Protein 5J1S (pdb70)

Solvent-accessible surface area: 27461 Å² total; per-residue (Å²): 154,26,49,94,80,49,0,72,130,25,2,70,75,68,8,36,18,2,44,19,0,55,145,29,0,10,69,6,0,53,41,17,41,99,60,95,161,14,157,15,0,9,0,0,1,0,8,0,29,3,13,5,14,21,28,92,0,2,67,5,1,1,91,25,22,43,173,55,5,48,135,14,116,99,10,17,37,0,8,1,10,16,10,11,18,13,20,29,2,41,84,14,6,78,65,44,0,62,136,96,0,107,42,31,3,72,89,23,46,52,1,3,0,1,2,8,14,20,19,14,3,49,44,20,0,12,69,7,2,39,57,14,0,6,37,70,103,113,22,117,60,21,43,4,26,72,0,1,0,1,2,2,2,8,32,5,2,65,90,0,6,63,15,4,20,78,21,109,137,63,72,109,117,21,83,66,1,123,57,67,49,0,63,142,28,0,53,114,17,34,75,47,131,171,59,48,48,63,22,76,9,95,95,80,126,133,60,2,30,48,96,26,0,0,0,0,0,6,35,77,112,7,0,40,71,22,0,74,78,32,0,116,88,67,68,59,156,62,56,81,87,21,0,37,135,0,0,85,24,2,1,14,34,30,115,98,63,76,8,2,0,21,2,0,22,42,12,0,70,22,13,0,20,24,67,45,190,211,84,196,184,45,70,129,89,120,152,82,63,199,39,86,36,15,75,25,0,44,56,43,8,70,109,1,85,128,86,1,77,63,23,21,72,32,0,22,96,28,1,81,58,9,1,52,103,30,27,93,43,123,136,26,101,26,6,0,2,1,0,1,0,0,2,50,68,0,109,54,0,3,83,1,0,0,49,19,1,1,42,0,11,8,34,52,100,205,42,57,8,12,117,12,56,0,54,70,26,41,204,80,90,34,38,38,2,18,0,10,2,10,5,58,0,0,42,4,9,68,99,34,50,66,1,0,0,0,13,23,0,14,19,4,10,27,9,2,0,4,1,1,4,8,2,2,14,73,42,41,2,14,32,74,67,2,0,0,1,0,1,0,18,7,118,69,111,71,9,126,79,105,9,25,46,78,85,0,9,43,53,0,46,78,18,0,60,66,73,8,45,70,100,134,113,138,57,66,43,36,110,12,23,36,18,6,1,8,0,0,3,2,13,0,1,17,10,6,0,2,1,23,45,13,94,59,4,52,141,111,24,58,137,110,204,141,31,97,9,88,14,81,34,32,32,115,15,114,49,57,24,63,37,122,0,30,2,63,13,70,8,103,0,108,23,10,13,9,2,2,0,3,19,61,17,114,90,115,167,79,63,13,1,0,0,4,0,16,40,92,28,36,1,26,16,105,69,0,118,76,54,6,79,5,49,23,59,50,101,62,29,10,0,46,0,60,0,61,60,0,59,65,83,1,34,1,39,0,22,0,5,0,10,98,25,22,6,40,36,118,36,119,30,61,56,74,86,6,169,22,17,91,0,49,6,34,127

Foldseek 3Di:
DADLVQLLCCCVVPQPPALQQSVVCSCQLVVLLVDPDFQFAAEEEEEAAAQRAQVPVQQSSQVRVDPPRCPDPQEEEDECCPQVPDLVCLVVSLVVVVVVVVVSCVVPLAGEYEYEAVVNHHLVSVVSCLVLLARDCDDPRGGNRNYYYYYYHHPLHVLLAVLQVVCVVVVHDSSPDDVVSSLVSCCVPCVDDVNQVSQAHPPDGDGSHPYYRYGHFDFLVVLLVVQQVLCVVVVHDDDVVVSVVLSVPFDADDPPPRTGGNNRNPPSNVVVVVVPD/DDDDDDVVVVDDPQLLLVQLVVLLVVVCVVADLFDPCCSVVLNVQLSVLSPDPDFQAAAFEEEEWEPLAVLVQVQVLLSNQQSSRSVDPAGAQEAELPPAQQPQQVVVLVVVVVSVVVCVVVPHAEYEYEAPLRHLLNSLLSVCCQFPRGRHPDGRHYYYYYHYAHHRGDDRPDDFVRQLVRRVVSSQVRQQPPPGDVSSVRDHPVSVVVSSVRRPPGYGYGHHDVCCSVPNNPD/DDKAKAKDWADEAEAQAKTKMKIAIPDQQLQFQKKAKWWADPPGDIDGAKMAGSVGDIDGDPVQPPFKDWDDDRVRRMIMIIGGRDDQVPFTWMKMKTWHWDPDDDTDIDMHIHPTHTHGYHD

Structure (mmCIF, N/CA/C/O backbone):
data_5J1S
#
_entry.id   5J1S
#
_cell.length_a   75.739
_cell.length_b   90.659
_cell.length_c   105.092
_cell.angle_alpha   90.000
_cell.angle_beta   90.000
_cell.angle_gamma   90.000
#
_symmetry.space_group_name_H-M   'P 21 21 21'
#
loop_
_entity.id
_entity.type
_entity.pdbx_description
1 polymer Torsin-1A
2 polymer 'Torsin-1A-interacting protein 2'
3 polymer 'VHH domain BS-2'
4 non-polymer "ADENOSINE-5'-TRIPHOSPHATE"
5 non-polymer 'MAGNESIUM ION'
6 non-polymer 'CHLORIDE ION'
7 non-polymer '2-(N-MORPHOLINO)-ETHANESULFONIC ACID'
8 water water
#
loop_
_atom_site.group_PDB
_atom_site.id
_atom_site.type_symbol
_atom_site.label_atom_id
_atom_site.label_alt_id
_atom_site.label_comp_id
_atom_site.label_asym_id
_atom_site.label_entity_id
_atom_site.label_seq_id
_atom_site.pdbx_PDB_ins_code
_atom_site.Cartn_x
_atom_site.Cartn_y
_atom_site.Cartn_z
_atom_site.occupancy
_atom_site.B_iso_or_equiv
_atom_site.auth_seq_id
_atom_site.auth_comp_id
_atom_site.auth_asym_id
_atom_site.auth_atom_id
_atom_site.pdbx_PDB_model_num
ATOM 1 N N . SER A 1 7 ? -46.755 7.666 -8.945 1.00 58.51 55 SER A N 1
ATOM 2 C CA . SER A 1 7 ? -47.637 6.525 -8.700 1.00 67.28 55 SER A CA 1
ATOM 3 C C . SER A 1 7 ? -47.042 5.197 -9.203 1.00 63.51 55 SER A C 1
ATOM 4 O O . SER A 1 7 ? -46.935 4.971 -10.406 1.00 61.02 55 SER A O 1
ATOM 7 N N . LEU A 1 8 ? -46.683 4.330 -8.252 1.00 53.07 56 LEU A N 1
ATOM 8 C CA . LEU A 1 8 ? -45.992 3.075 -8.536 1.00 44.75 56 LEU A CA 1
ATOM 9 C C . LEU A 1 8 ? -46.837 2.134 -9.394 1.00 39.85 56 LEU A C 1
ATOM 10 O O . LEU A 1 8 ? -48.018 1.912 -9.134 1.00 45.46 56 LEU A O 1
ATOM 15 N N . SER A 1 9 ? -46.212 1.532 -10.408 1.00 44.24 57 SER A N 1
ATOM 16 C CA . SER A 1 9 ? -46.828 0.462 -11.176 1.00 42.77 57 SER A CA 1
ATOM 17 C C . SER A 1 9 ? -45.986 -0.808 -11.051 1.00 35.33 57 SER A C 1
ATOM 18 O O . SER A 1 9 ? -44.736 -0.761 -11.087 1.00 37.47 57 SER A O 1
ATOM 21 N N . ARG A 1 10 ? -46.665 -1.952 -10.872 1.00 44.13 58 ARG A N 1
ATOM 22 C CA . ARG A 1 10 ? -45.945 -3.223 -10.827 1.00 35.55 58 ARG A CA 1
ATOM 23 C C . ARG A 1 10 ? -45.180 -3.488 -12.127 1.00 34.00 58 ARG A C 1
ATOM 24 O O . ARG A 1 10 ? -43.983 -3.847 -12.090 1.00 33.33 58 ARG A O 1
ATOM 32 N N . GLU A 1 11 ? -45.808 -3.239 -13.286 1.00 38.08 59 GLU A N 1
ATOM 33 C CA . GLU A 1 11 ? -45.126 -3.452 -14.562 1.00 38.15 59 GLU A CA 1
ATOM 34 C C . GLU A 1 11 ? -43.837 -2.625 -14.668 1.00 31.07 59 GLU A C 1
ATOM 35 O O . GLU A 1 11 ? -42.801 -3.133 -15.120 1.00 32.25 59 GLU A O 1
ATOM 37 N N . ALA A 1 12 ? -43.885 -1.341 -14.256 1.00 31.15 60 ALA A N 1
ATOM 38 C CA . ALA A 1 12 ? -42.728 -0.455 -14.388 1.00 32.43 60 ALA A CA 1
ATOM 39 C C . ALA A 1 12 ? -41.603 -0.853 -13.440 1.00 30.08 60 ALA A C 1
ATOM 40 O O . ALA A 1 12 ? -40.424 -0.860 -13.842 1.00 33.14 60 ALA A O 1
ATOM 42 N N . LEU A 1 13 ? -41.937 -1.223 -12.201 1.00 30.80 61 LEU A N 1
ATOM 43 C CA . LEU A 1 13 ? -40.896 -1.667 -11.279 1.00 31.70 61 LEU A CA 1
ATOM 44 C C . LEU A 1 13 ? -40.248 -2.955 -11.790 1.00 28.51 61 LEU A C 1
ATOM 45 O O . LEU A 1 13 ? -39.013 -3.090 -11.796 1.00 26.72 61 LEU A O 1
ATOM 50 N N . GLN A 1 14 ? -41.060 -3.894 -12.290 1.00 29.39 62 GLN A N 1
ATOM 51 C CA . GLN A 1 14 ? -40.528 -5.153 -12.817 1.00 27.53 62 GLN A CA 1
ATOM 52 C C . GLN A 1 14 ? -39.615 -4.921 -14.021 1.00 29.06 62 GLN A C 1
ATOM 53 O O . GLN A 1 14 ? -38.523 -5.516 -14.125 1.00 29.28 62 GLN A O 1
ATOM 59 N N . LYS A 1 15 ? -40.013 -4.004 -14.905 1.00 31.21 63 LYS A N 1
ATOM 60 C CA . LYS A 1 15 ? -39.208 -3.689 -16.084 1.00 30.94 63 LYS A CA 1
ATOM 61 C C . LYS A 1 15 ? -37.882 -3.056 -15.679 1.00 28.84 63 LYS A C 1
ATOM 62 O O . LYS A 1 15 ? -36.837 -3.376 -16.256 1.00 27.93 63 LYS A O 1
ATOM 68 N N . ASP A 1 16 ? -37.913 -2.137 -14.717 1.00 27.33 64 ASP A N 1
ATOM 69 C CA . ASP A 1 16 ? -36.684 -1.476 -14.279 1.00 26.37 64 ASP A CA 1
ATOM 70 C C . ASP A 1 16 ? -35.720 -2.494 -13.665 1.00 26.20 64 ASP A C 1
ATOM 71 O O . ASP A 1 16 ? -34.518 -2.483 -13.969 1.00 24.49 64 ASP A O 1
ATOM 76 N N . LEU A 1 17 ? -36.230 -3.394 -12.817 1.00 27.56 65 LEU A N 1
ATOM 77 C CA . LEU A 1 17 ? -35.395 -4.455 -12.254 1.00 25.01 65 LEU A CA 1
ATOM 78 C C . LEU A 1 17 ? -34.867 -5.371 -13.355 1.00 23.56 65 LEU A C 1
ATOM 79 O O . LEU A 1 17 ? -33.674 -5.717 -13.360 1.00 26.31 65 LEU A O 1
ATOM 84 N N . ASP A 1 18 ? -35.752 -5.823 -14.268 1.00 25.82 66 ASP A N 1
ATOM 85 C CA . ASP A 1 18 ? -35.346 -6.814 -15.255 1.00 30.59 66 ASP A CA 1
ATOM 86 C C . ASP A 1 18 ? -34.342 -6.238 -16.244 1.00 25.20 66 ASP A C 1
ATOM 87 O O . ASP A 1 18 ? -33.371 -6.917 -16.608 1.00 30.37 66 ASP A O 1
ATOM 92 N N . ASP A 1 19 ? -34.510 -4.971 -16.627 1.00 26.41 67 ASP A N 1
ATOM 93 C CA . ASP A 1 19 ? -33.635 -4.390 -17.640 1.00 25.78 67 ASP A CA 1
ATOM 94 C C . ASP A 1 19 ? -32.287 -4.005 -17.064 1.00 27.89 67 ASP A C 1
ATOM 95 O O . ASP A 1 19 ? -31.285 -4.012 -17.789 1.00 28.74 67 ASP A O 1
ATOM 100 N N . ASN A 1 20 ? -32.232 -3.651 -15.777 1.00 27.77 68 ASN A N 1
ATOM 101 C CA . ASN A 1 20 ? -31.054 -2.970 -15.259 1.00 24.83 68 ASN A CA 1
ATOM 102 C C . ASN A 1 20 ? -30.285 -3.702 -14.171 1.00 22.52 68 ASN A C 1
ATOM 103 O O . ASN A 1 20 ? -29.081 -3.413 -14.002 1.00 23.25 68 ASN A O 1
ATOM 108 N N . LEU A 1 21 ? -30.914 -4.608 -13.404 1.00 23.32 69 LEU A N 1
ATOM 109 C CA . LEU A 1 21 ? -30.232 -5.276 -12.284 1.00 25.20 69 LEU A CA 1
ATOM 110 C C . LEU A 1 21 ? -29.787 -6.679 -12.734 1.00 23.41 69 LEU A C 1
ATOM 111 O O . LEU A 1 21 ? -30.636 -7.542 -13.000 1.00 26.14 69 LEU A O 1
ATOM 116 N N . PHE A 1 22 ? -28.460 -6.921 -12.802 1.00 21.58 70 PHE A N 1
ATOM 117 C CA . PHE A 1 22 ? -27.960 -8.187 -13.323 1.00 23.36 70 PHE A CA 1
ATOM 118 C C . PHE A 1 22 ? -27.580 -9.163 -12.209 1.00 21.48 70 PHE A C 1
ATOM 119 O O . PHE A 1 22 ? -27.112 -8.767 -11.134 1.00 23.13 70 PHE A O 1
ATOM 127 N N . GLY A 1 23 ? -27.711 -10.455 -12.488 1.00 22.18 71 GLY A N 1
ATOM 128 C CA . GLY A 1 23 ? -27.223 -11.499 -11.583 1.00 22.17 71 GLY A CA 1
ATOM 129 C C . GLY A 1 23 ? -27.828 -11.485 -10.171 1.00 21.97 71 GLY A C 1
ATOM 130 O O . GLY A 1 23 ? -27.158 -11.873 -9.186 1.00 21.86 71 GLY A O 1
ATOM 131 N N . GLN A 1 24 ? -29.069 -11.033 -10.016 1.00 22.70 72 GLN A N 1
ATOM 132 C CA . GLN A 1 24 ? -29.674 -11.008 -8.668 1.00 22.41 72 GLN A CA 1
ATOM 133 C C . GLN A 1 24 ? -31.102 -11.545 -8.725 1.00 21.96 72 GLN A C 1
ATOM 134 O O . GLN A 1 24 ? -32.059 -10.857 -8.341 1.00 21.92 72 GLN A O 1
ATOM 140 N N . HIS A 1 25 ? -31.237 -12.817 -9.147 1.00 22.48 73 HIS A N 1
ATOM 141 C CA . HIS A 1 25 ? -32.575 -13.401 -9.339 1.00 23.83 73 HIS A CA 1
ATOM 142 C C . HIS A 1 25 ? -33.382 -13.423 -8.046 1.00 25.18 73 HIS A C 1
ATOM 143 O O . HIS A 1 25 ? -34.603 -13.195 -8.065 1.00 26.73 73 HIS A O 1
ATOM 150 N N . LEU A 1 26 ? -32.731 -13.654 -6.897 1.00 25.62 74 LEU A N 1
ATOM 151 C CA . LEU A 1 26 ? -33.490 -13.675 -5.639 1.00 25.42 74 LEU A CA 1
ATOM 152 C C . LEU A 1 26 ? -33.979 -12.282 -5.266 1.00 24.58 74 LEU A C 1
ATOM 153 O O . LEU A 1 26 ? -35.156 -12.115 -4.921 1.00 25.83 74 LEU A O 1
ATOM 158 N N . ALA A 1 27 ? -33.081 -11.272 -5.298 1.00 24.57 75 ALA A N 1
ATOM 159 C CA . ALA A 1 27 ? -33.443 -9.909 -4.899 1.00 24.56 75 ALA A CA 1
ATOM 160 C C . ALA A 1 27 ? -34.544 -9.339 -5.783 1.00 26.87 75 ALA A C 1
ATOM 161 O O . ALA A 1 27 ? -35.475 -8.698 -5.270 1.00 25.86 75 ALA A O 1
ATOM 163 N N . LYS A 1 28 ? -34.479 -9.566 -7.111 1.00 26.30 76 LYS A N 1
ATOM 164 C CA . LYS A 1 28 ? -35.502 -8.991 -7.987 1.00 25.56 76 LYS A CA 1
ATOM 165 C C . LYS A 1 28 ? -36.888 -9.410 -7.536 1.00 25.52 76 LYS A C 1
ATOM 166 O O . LYS A 1 28 ? -37.793 -8.577 -7.432 1.00 27.12 76 LYS A O 1
ATOM 172 N N . LYS A 1 29 ? -37.069 -10.706 -7.276 1.00 25.70 77 LYS A N 1
ATOM 173 C CA . LYS A 1 29 ? -38.401 -11.228 -6.993 1.00 26.79 77 LYS A CA 1
ATOM 174 C C . LYS A 1 29 ? -38.900 -10.784 -5.622 1.00 27.73 77 LYS A C 1
ATOM 175 O O . LYS A 1 29 ? -40.075 -10.412 -5.471 1.00 29.90 77 LYS A O 1
ATOM 181 N N . ILE A 1 30 ? -38.044 -10.865 -4.608 1.00 26.58 78 ILE A N 1
ATOM 182 C CA . ILE A 1 30 ? -38.443 -10.449 -3.263 1.00 26.00 78 ILE A CA 1
ATOM 183 C C . ILE A 1 30 ? -38.825 -8.978 -3.248 1.00 26.62 78 ILE A C 1
ATOM 184 O O . ILE A 1 30 ? -39.826 -8.584 -2.626 1.00 27.11 78 ILE A O 1
ATOM 189 N N . ILE A 1 31 ? -38.006 -8.133 -3.886 1.00 21.90 79 ILE A N 1
ATOM 190 C CA . ILE A 1 31 ? -38.251 -6.690 -3.876 1.00 22.52 79 ILE A CA 1
ATOM 191 C C . ILE A 1 31 ? -39.528 -6.347 -4.627 1.00 25.78 79 ILE A C 1
ATOM 192 O O . ILE A 1 31 ? -40.310 -5.499 -4.179 1.00 26.57 79 ILE A O 1
ATOM 197 N N . LEU A 1 32 ? -39.703 -6.922 -5.819 1.00 24.79 80 LEU A N 1
ATOM 198 C CA . LEU A 1 32 ? -40.899 -6.638 -6.609 1.00 27.89 80 LEU A CA 1
ATOM 199 C C . LEU A 1 32 ? -42.163 -6.888 -5.794 1.00 26.12 80 LEU A C 1
ATOM 200 O O . LEU A 1 32 ? -43.048 -6.018 -5.695 1.00 29.90 80 LEU A O 1
ATOM 205 N N . ASN A 1 33 ? -42.264 -8.069 -5.166 1.00 28.10 81 ASN A N 1
ATOM 206 C CA . ASN A 1 33 ? -43.504 -8.392 -4.467 1.00 30.76 81 ASN A CA 1
ATOM 207 C C . ASN A 1 33 ? -43.641 -7.664 -3.135 1.00 28.57 81 ASN A C 1
ATOM 208 O O . ASN A 1 33 ? -44.760 -7.283 -2.754 1.00 31.53 81 ASN A O 1
ATOM 213 N N . ALA A 1 34 ? -42.541 -7.473 -2.404 1.00 28.59 82 ALA A N 1
ATOM 214 C CA . ALA A 1 34 ? -42.621 -6.776 -1.116 1.00 29.08 82 ALA A CA 1
ATOM 215 C C . ALA A 1 34 ? -43.000 -5.306 -1.308 1.00 26.76 82 ALA A C 1
ATOM 216 O O . ALA A 1 34 ? -43.889 -4.768 -0.612 1.00 27.19 82 ALA A O 1
ATOM 218 N N . VAL A 1 35 ? -42.343 -4.635 -2.251 1.00 24.40 83 VAL A N 1
ATOM 219 C CA . VAL A 1 35 ? -42.589 -3.209 -2.416 1.00 25.82 83 VAL A CA 1
ATOM 220 C C . VAL A 1 35 ? -43.974 -2.969 -3.004 1.00 28.79 83 VAL A C 1
ATOM 221 O O . VAL A 1 35 ? -44.747 -2.143 -2.485 1.00 28.70 83 VAL A O 1
ATOM 225 N N . PHE A 1 36 ? -44.330 -3.690 -4.087 1.00 26.67 84 PHE A N 1
ATOM 226 C CA . PHE A 1 36 ? -45.641 -3.461 -4.677 1.00 28.85 84 PHE A CA 1
ATOM 227 C C . PHE A 1 36 ? -46.745 -3.750 -3.675 1.00 31.41 84 PHE A C 1
ATOM 228 O O . PHE A 1 36 ? -47.699 -2.966 -3.567 1.00 32.76 84 PHE A O 1
ATOM 236 N N . GLY A 1 37 ? -46.625 -4.846 -2.903 1.00 29.13 85 GLY A N 1
ATOM 237 C CA . GLY A 1 37 ? -47.718 -5.197 -2.001 1.00 29.48 85 GLY A CA 1
ATOM 238 C C . GLY A 1 37 ? -47.912 -4.185 -0.897 1.00 29.35 85 GLY A C 1
ATOM 239 O O . GLY A 1 37 ? -49.032 -3.998 -0.404 1.00 39.52 85 GLY A O 1
ATOM 240 N N . PHE A 1 38 ? -46.828 -3.551 -0.460 1.00 31.11 86 PHE A N 1
ATOM 241 C CA . PHE A 1 38 ? -46.909 -2.578 0.621 1.00 29.22 86 PHE A CA 1
ATOM 242 C C . PHE A 1 38 ? -47.445 -1.237 0.148 1.00 26.08 86 PHE A C 1
ATOM 243 O O . PHE A 1 38 ? -48.350 -0.658 0.783 1.00 30.44 86 PHE A O 1
ATOM 251 N N . ILE A 1 39 ? -46.904 -0.726 -0.962 1.00 32.61 87 ILE A N 1
ATOM 252 C CA . ILE A 1 39 ? -47.349 0.560 -1.484 1.00 32.01 87 ILE A CA 1
ATOM 253 C C . ILE A 1 39 ? -48.826 0.511 -1.901 1.00 33.79 87 ILE A C 1
ATOM 254 O O . ILE A 1 39 ? -49.543 1.499 -1.729 1.00 34.85 87 ILE A O 1
ATOM 259 N N . ASN A 1 40 ? -49.300 -0.640 -2.417 1.00 32.10 88 ASN A N 1
ATOM 260 C CA . ASN A 1 40 ? -50.668 -0.844 -2.897 1.00 30.78 88 ASN A CA 1
ATOM 261 C C . ASN A 1 40 ? -51.654 -1.153 -1.782 1.00 31.59 88 ASN A C 1
ATOM 262 O O . ASN A 1 40 ? -52.866 -1.301 -2.059 1.00 33.84 88 ASN A O 1
ATOM 267 N N . ASN A 1 41 ? -51.178 -1.267 -0.553 1.00 29.03 89 ASN A N 1
ATOM 268 C CA . ASN A 1 41 ? -52.018 -1.558 0.599 1.00 29.67 89 ASN A CA 1
ATOM 269 C C . ASN A 1 41 ? -52.307 -0.257 1.338 1.00 31.42 89 ASN A C 1
ATOM 270 O O . ASN A 1 41 ? -51.388 0.316 1.953 1.00 31.48 89 ASN A O 1
ATOM 275 N N . PRO A 1 42 ? -53.555 0.242 1.325 1.00 30.46 90 PRO A N 1
ATOM 276 C CA . PRO A 1 42 ? -53.849 1.535 1.963 1.00 33.36 90 PRO A CA 1
ATOM 277 C C . PRO A 1 42 ? -53.859 1.468 3.475 1.00 32.21 90 PRO A C 1
ATOM 278 O O . PRO A 1 42 ? -53.921 2.535 4.108 1.00 36.25 90 PRO A O 1
ATOM 282 N N . LYS A 1 43 ? -53.811 0.265 4.070 1.00 30.50 91 LYS A N 1
ATOM 283 C CA . LYS A 1 43 ? -53.896 0.084 5.528 1.00 34.35 91 LYS A CA 1
ATOM 284 C C . LYS A 1 43 ? -52.881 -0.956 5.997 1.00 29.66 91 LYS A C 1
ATOM 285 O O . LYS A 1 43 ? -53.246 -2.015 6.522 1.00 36.83 91 LYS A O 1
ATOM 291 N N . PRO A 1 44 ? -51.573 -0.685 5.815 1.00 30.91 92 PRO A N 1
ATOM 292 C CA . PRO A 1 44 ? -50.566 -1.620 6.309 1.00 30.59 92 PRO A CA 1
ATOM 293 C C . PRO A 1 44 ? -50.562 -1.673 7.832 1.00 31.75 92 PRO A C 1
ATOM 294 O O . PRO A 1 44 ? -50.853 -0.683 8.512 1.00 38.80 92 PRO A O 1
ATOM 298 N N . LYS A 1 45 ? -50.194 -2.849 8.359 1.00 30.15 93 LYS A N 1
ATOM 299 C CA . LYS A 1 45 ? -50.075 -3.069 9.807 1.00 37.69 93 LYS A CA 1
ATOM 300 C C . LYS A 1 45 ? -48.751 -2.619 10.410 1.00 33.30 93 LYS A C 1
ATOM 301 O O . LYS A 1 45 ? -48.661 -2.509 11.638 1.00 32.14 93 LYS A O 1
ATOM 307 N N . LYS A 1 46 ? -47.716 -2.389 9.589 1.00 30.22 94 LYS A N 1
ATOM 308 C CA . LYS A 1 46 ? -46.362 -2.215 10.082 1.00 31.25 94 LYS A CA 1
ATOM 309 C C . LYS A 1 46 ? -45.559 -1.616 8.942 1.00 28.10 94 LYS A C 1
ATOM 310 O O . LYS A 1 46 ? -45.809 -1.982 7.789 1.00 26.92 94 LYS A O 1
ATOM 316 N N . PRO A 1 47 ? -44.593 -0.723 9.193 1.00 24.45 95 PRO A N 1
ATOM 317 C CA . PRO A 1 47 ? -43.781 -0.200 8.078 1.00 24.10 95 PRO A CA 1
ATOM 318 C C . PRO A 1 47 ? -42.977 -1.321 7.443 1.00 25.86 95 PRO A C 1
ATOM 319 O O . PRO A 1 47 ? -42.440 -2.193 8.144 1.00 27.78 95 PRO A O 1
ATOM 323 N N . LEU A 1 48 ? -42.887 -1.276 6.109 1.00 23.35 96 LEU A N 1
ATOM 324 C CA . LEU A 1 48 ? -42.155 -2.292 5.366 1.00 24.04 96 LEU A CA 1
ATOM 325 C C . LEU A 1 48 ? -40.669 -2.159 5.705 1.00 23.20 96 LEU A C 1
ATOM 326 O O . LEU A 1 48 ? -40.072 -1.090 5.500 1.00 25.80 96 LEU A O 1
ATOM 331 N N . THR A 1 49 ? -40.055 -3.213 6.234 1.00 23.12 97 THR A N 1
ATOM 332 C CA . THR A 1 49 ? -38.642 -3.108 6.643 1.00 21.93 97 THR A CA 1
ATOM 333 C C . THR A 1 49 ? -37.878 -4.162 5.876 1.00 25.18 97 THR A C 1
ATOM 334 O O . THR A 1 49 ? -38.169 -5.361 6.030 1.00 24.31 97 THR A O 1
ATOM 338 N N . LEU A 1 50 ? -36.957 -3.716 5.012 1.00 22.33 98 LEU A N 1
ATOM 339 C CA . LEU A 1 50 ? -36.134 -4.587 4.171 1.00 22.54 98 LEU A CA 1
ATOM 340 C C . LEU A 1 50 ? -34.685 -4.552 4.636 1.00 21.51 98 LEU A C 1
ATOM 341 O O . LEU A 1 50 ? -34.146 -3.476 4.901 1.00 24.98 98 LEU A O 1
ATOM 346 N N . SER A 1 51 ? -34.038 -5.705 4.678 1.00 21.07 99 SER A N 1
ATOM 347 C CA . SER A 1 51 ? -32.597 -5.744 4.991 1.00 22.76 99 SER A CA 1
ATOM 348 C C . SER A 1 51 ? -31.897 -6.394 3.798 1.00 20.83 99 SER A C 1
ATOM 349 O O . SER A 1 51 ? -32.110 -7.598 3.533 1.00 22.09 99 SER A O 1
ATOM 352 N N . LEU A 1 52 ? -31.098 -5.596 3.062 1.00 21.25 100 LEU A N 1
ATOM 353 C CA . LEU A 1 52 ? -30.413 -6.044 1.840 1.00 19.26 100 LEU A CA 1
ATOM 354 C C . LEU A 1 52 ? -28.967 -6.330 2.220 1.00 23.41 100 LEU A C 1
ATOM 355 O O . LEU A 1 52 ? -28.267 -5.428 2.690 1.00 24.15 100 LEU A O 1
ATOM 360 N N A HIS A 1 53 ? -28.559 -7.586 2.080 0.70 23.91 101 HIS A N 1
ATOM 361 N N B HIS A 1 53 ? -28.504 -7.549 1.995 0.30 22.35 101 HIS A N 1
ATOM 362 C CA A HIS A 1 53 ? -27.237 -8.022 2.534 0.70 24.94 101 HIS A CA 1
ATOM 363 C CA B HIS A 1 53 ? -27.186 -7.875 2.519 0.30 19.08 101 HIS A CA 1
ATOM 364 C C A HIS A 1 53 ? -26.477 -8.683 1.399 0.70 24.50 101 HIS A C 1
ATOM 365 C C B HIS A 1 53 ? -26.420 -8.805 1.595 0.30 19.84 101 HIS A C 1
ATOM 366 O O A HIS A 1 53 ? -27.061 -9.458 0.629 0.70 23.55 101 HIS A O 1
ATOM 367 O O B HIS A 1 53 ? -26.950 -9.837 1.150 0.30 15.88 101 HIS A O 1
ATOM 380 N N . GLY A 1 54 ? -25.165 -8.450 1.338 1.00 21.11 102 GLY A N 1
ATOM 381 C CA . GLY A 1 54 ? -24.340 -9.272 0.479 1.00 23.80 102 GLY A CA 1
ATOM 382 C C . GLY A 1 54 ? -23.147 -8.519 -0.071 1.00 22.86 102 GLY A C 1
ATOM 383 O O . GLY A 1 54 ? -22.796 -7.421 0.405 1.00 22.40 102 GLY A O 1
ATOM 384 N N . TRP A 1 55 ? -22.533 -9.149 -1.094 1.00 21.11 103 TRP A N 1
ATOM 385 C CA . TRP A 1 55 ? -21.216 -8.787 -1.572 1.00 21.68 103 TRP A CA 1
ATOM 386 C C . TRP A 1 55 ? -21.076 -7.317 -1.986 1.00 24.88 103 TRP A C 1
ATOM 387 O O . TRP A 1 55 ? -21.972 -6.736 -2.597 1.00 23.30 103 TRP A O 1
ATOM 398 N N . THR A 1 56 ? -19.915 -6.712 -1.694 1.00 20.19 104 THR A N 1
ATOM 399 C CA . THR A 1 56 ? -19.653 -5.362 -2.161 1.00 21.28 104 THR A CA 1
ATOM 400 C C . THR A 1 56 ? -19.776 -5.255 -3.690 1.00 19.31 104 THR A C 1
ATOM 401 O O . THR A 1 56 ? -19.355 -6.149 -4.440 1.00 20.81 104 THR A O 1
ATOM 405 N N . GLY A 1 57 ? -20.355 -4.143 -4.153 1.00 19.09 105 GLY A N 1
ATOM 406 C CA . GLY A 1 57 ? -20.418 -3.830 -5.580 1.00 19.48 105 GLY A CA 1
ATOM 407 C C . GLY A 1 57 ? -21.362 -4.722 -6.354 1.00 19.08 105 GLY A C 1
ATOM 408 O O . GLY A 1 57 ? -21.183 -4.893 -7.582 1.00 20.02 105 GLY A O 1
ATOM 409 N N . THR A 1 58 ? -22.418 -5.251 -5.704 1.00 18.40 106 THR A N 1
ATOM 410 C CA . THR A 1 58 ? -23.328 -6.128 -6.408 1.00 19.81 106 THR A CA 1
ATOM 411 C C . THR A 1 58 ? -24.760 -5.610 -6.517 1.00 18.40 106 THR A C 1
ATOM 412 O O . THR A 1 58 ? -25.611 -6.325 -7.088 1.00 20.84 106 THR A O 1
ATOM 416 N N . GLY A 1 59 ? -25.046 -4.408 -6.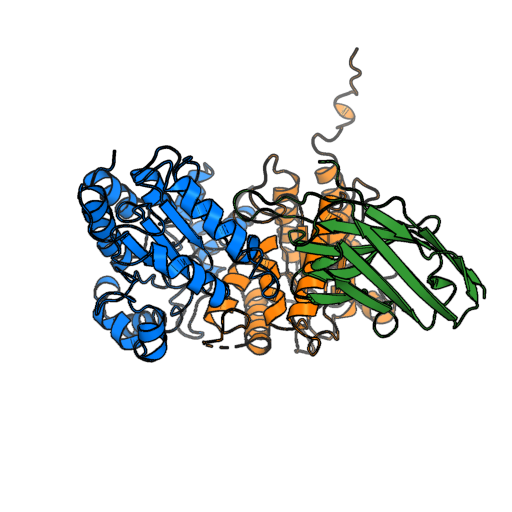014 1.00 21.18 107 GLY A N 1
ATOM 417 C CA . GLY A 1 59 ? -26.261 -3.703 -6.411 1.00 21.03 107 GLY A CA 1
ATOM 418 C C . GLY A 1 59 ? -27.181 -3.232 -5.301 1.00 18.31 107 GLY A C 1
ATOM 419 O O . GLY A 1 59 ? -28.356 -2.964 -5.590 1.00 20.40 107 GLY A O 1
ATOM 420 N N . LYS A 1 60 ? -26.695 -3.096 -4.046 1.00 18.47 108 LYS A N 1
ATOM 421 C CA . LYS A 1 60 ? -27.575 -2.730 -2.939 1.00 18.76 108 LYS A CA 1
ATOM 422 C C . LYS A 1 60 ? -28.024 -1.260 -3.019 1.00 17.92 108 LYS A C 1
ATOM 423 O O . LYS A 1 60 ? -29.242 -0.975 -2.997 1.00 18.96 108 LYS A O 1
ATOM 429 N N . ASN A 1 61 ? -27.088 -0.299 -3.136 1.00 19.27 109 ASN A N 1
ATOM 430 C CA . ASN A 1 61 ? -27.515 1.093 -3.359 1.00 18.05 109 ASN A CA 1
ATOM 431 C C . ASN A 1 61 ? -28.221 1.230 -4.707 1.00 20.23 109 ASN A C 1
ATOM 432 O O . ASN A 1 61 ? -29.219 1.945 -4.826 1.00 20.07 109 ASN A O 1
ATOM 437 N N . PHE A 1 62 ? -27.774 0.482 -5.714 1.00 20.64 110 PHE A N 1
ATOM 438 C CA . PHE A 1 62 ? -28.382 0.538 -7.035 1.00 20.88 110 PHE A CA 1
ATOM 439 C C . PHE A 1 62 ? -29.875 0.172 -6.971 1.00 19.32 110 PHE A C 1
ATOM 440 O O . PHE A 1 62 ? -30.717 0.867 -7.573 1.00 23.85 110 PHE A O 1
ATOM 448 N N A VAL A 1 63 ? -30.217 -0.953 -6.298 0.55 17.67 111 VAL A N 1
ATOM 449 N N B VAL A 1 63 ? -30.221 -0.888 -6.252 0.45 17.67 111 VAL A N 1
ATOM 450 C CA A VAL A 1 63 ? -31.630 -1.348 -6.119 0.55 23.49 111 VAL A CA 1
ATOM 451 C CA B VAL A 1 63 ? -31.628 -1.265 -6.220 0.45 22.61 111 VAL A CA 1
ATOM 452 C C A VAL A 1 63 ? -32.389 -0.265 -5.366 0.55 20.99 111 VAL A C 1
ATOM 453 C C B VAL A 1 63 ? -32.435 -0.407 -5.251 0.45 23.62 111 VAL A C 1
ATOM 454 O O A VAL A 1 63 ? -33.555 0.046 -5.684 0.55 20.66 111 VAL A O 1
ATOM 455 O O B VAL A 1 63 ? -33.671 -0.375 -5.353 0.45 20.66 111 VAL A O 1
ATOM 462 N N . SER A 1 64 ? -31.776 0.280 -4.307 1.00 18.98 112 SER A N 1
ATOM 463 C CA . SER A 1 64 ? -32.428 1.326 -3.535 1.00 19.84 112 SER A CA 1
ATOM 464 C C . SER A 1 64 ? -32.866 2.500 -4.393 1.00 20.83 112 SER A C 1
ATOM 465 O O . SER A 1 64 ? -33.976 3.032 -4.190 1.00 21.56 112 SER A O 1
ATOM 468 N N . LYS A 1 65 ? -32.039 2.882 -5.385 1.00 19.71 113 LYS A N 1
ATOM 469 C CA . LYS A 1 65 ? -32.392 3.941 -6.316 1.00 19.86 113 LYS A CA 1
ATOM 470 C C . LYS A 1 65 ? -33.575 3.498 -7.173 1.00 19.35 113 LYS A C 1
ATOM 471 O O . LYS A 1 65 ? -34.484 4.295 -7.436 1.00 23.09 113 LYS A O 1
ATOM 477 N N . ILE A 1 66 ? -33.579 2.220 -7.605 1.00 19.99 114 ILE A N 1
ATOM 478 C CA . ILE A 1 66 ? -34.679 1.710 -8.433 1.00 20.23 114 ILE A CA 1
ATOM 479 C C . ILE A 1 66 ? -35.998 1.769 -7.650 1.00 22.22 114 ILE A C 1
ATOM 480 O O . ILE A 1 66 ? -37.036 2.206 -8.164 1.00 23.69 114 ILE A O 1
ATOM 485 N N . ILE A 1 67 ? -35.979 1.326 -6.389 1.00 22.07 115 ILE A N 1
ATOM 486 C CA . ILE A 1 67 ? -37.180 1.416 -5.549 1.00 21.50 115 ILE A CA 1
ATOM 487 C C . ILE A 1 67 ? -37.613 2.871 -5.428 1.00 20.26 115 ILE A C 1
ATOM 488 O O . ILE A 1 67 ? -38.785 3.216 -5.674 1.00 22.28 115 ILE A O 1
ATOM 493 N N . ALA A 1 68 ? -36.685 3.749 -5.019 1.00 20.81 116 ALA A N 1
ATOM 494 C CA . ALA A 1 68 ? -37.022 5.154 -4.797 1.00 21.82 116 ALA A CA 1
ATOM 495 C C . ALA A 1 68 ? -37.603 5.812 -6.049 1.00 21.80 116 ALA A C 1
ATOM 496 O O . ALA A 1 68 ? -38.622 6.507 -5.974 1.00 23.85 116 ALA A O 1
ATOM 498 N N . GLU A 1 69 ? -36.959 5.627 -7.204 1.00 21.23 117 GLU A N 1
ATOM 499 C CA . GLU A 1 69 ? -37.396 6.324 -8.407 1.00 22.89 117 GLU A CA 1
ATOM 500 C C . GLU A 1 69 ? -38.755 5.820 -8.895 1.00 25.06 117 GLU A C 1
ATOM 501 O O . GLU A 1 69 ? -39.438 6.569 -9.607 1.00 28.51 117 GLU A O 1
ATOM 507 N N . ASN A 1 70 ? -39.134 4.570 -8.545 1.00 24.52 118 ASN A N 1
ATOM 508 C CA . ASN A 1 70 ? -40.447 4.025 -8.930 1.00 21.37 118 ASN A CA 1
ATOM 509 C C . ASN A 1 70 ? -41.570 4.499 -8.040 1.00 25.51 118 ASN A C 1
ATOM 510 O O . ASN A 1 70 ? -42.752 4.429 -8.468 1.00 31.15 118 ASN A O 1
ATOM 515 N N . ILE A 1 71 ? -41.261 4.997 -6.847 1.00 23.58 119 ILE A N 1
ATOM 516 C CA . ILE A 1 71 ? -42.276 5.504 -5.933 1.00 24.03 119 ILE A CA 1
ATOM 517 C C . ILE A 1 71 ? -42.414 7.020 -6.019 1.00 22.83 119 ILE A C 1
ATOM 518 O O . ILE A 1 71 ? -43.544 7.544 -6.019 1.00 30.44 119 ILE A O 1
ATOM 523 N N . TYR A 1 72 ? -41.268 7.733 -6.073 1.00 23.11 120 TYR A N 1
ATOM 524 C CA . TYR A 1 72 ? -41.238 9.197 -6.083 1.00 22.20 120 TYR A CA 1
ATOM 525 C C . TYR A 1 72 ? -40.403 9.757 -7.226 1.00 23.47 120 TYR A C 1
ATOM 526 O O . TYR A 1 72 ? -39.246 9.335 -7.429 1.00 24.87 120 TYR A O 1
ATOM 535 N N . GLU A 1 73 ? -40.924 10.810 -7.858 1.00 26.70 121 GLU A N 1
ATOM 536 C CA . GLU A 1 73 ? -40.104 11.536 -8.831 1.00 30.91 121 GLU A CA 1
ATOM 537 C C . GLU A 1 73 ? -38.838 12.080 -8.162 1.00 28.27 121 GLU A C 1
ATOM 538 O O . GLU A 1 73 ? -38.887 12.710 -7.099 1.00 28.34 121 GLU A O 1
ATOM 544 N N . GLY A 1 74 ? -37.689 11.871 -8.809 1.00 26.21 122 GLY A N 1
ATOM 545 C CA . GLY A 1 74 ? -36.398 12.277 -8.277 1.00 25.85 122 GLY A CA 1
ATOM 546 C C . GLY A 1 74 ? -35.639 11.160 -7.593 1.00 26.23 122 GLY A C 1
ATOM 547 O O . GLY A 1 74 ? -34.437 11.315 -7.339 1.00 27.10 122 GLY A O 1
ATOM 548 N N . GLY A 1 75 ? -36.325 10.058 -7.233 1.00 24.77 123 GLY A N 1
ATOM 549 C CA . GLY A 1 75 ? -35.653 8.939 -6.584 1.00 24.85 123 GLY A CA 1
ATOM 550 C C . GLY A 1 75 ? -35.038 9.400 -5.284 1.00 22.22 123 GLY A C 1
ATOM 551 O O . GLY A 1 75 ? -35.729 9.933 -4.405 1.00 24.33 123 GLY A O 1
ATOM 552 N N . LEU A 1 76 ? -33.731 9.138 -5.121 1.00 22.57 124 LEU A N 1
ATOM 553 C CA . LEU A 1 76 ? -33.055 9.551 -3.888 1.00 24.07 124 LEU A CA 1
ATOM 554 C C . LEU A 1 76 ? -33.125 11.061 -3.677 1.00 21.70 124 LEU A C 1
ATOM 555 O O . LEU A 1 76 ? -32.982 11.524 -2.541 1.00 22.38 124 LEU A O 1
ATOM 560 N N . ASN A 1 77 ? -33.315 11.859 -4.745 1.00 20.66 125 ASN A N 1
ATOM 561 C CA . ASN A 1 77 ? -33.436 13.311 -4.595 1.00 22.13 125 ASN A CA 1
ATOM 562 C C . ASN A 1 77 ? -34.852 13.783 -4.294 1.00 22.28 125 ASN A C 1
ATOM 563 O O . ASN A 1 77 ? -35.070 15.001 -4.179 1.00 25.53 125 ASN A O 1
ATOM 568 N N . SER A 1 78 ? -35.811 12.866 -4.191 1.00 23.30 126 SER A N 1
ATOM 569 C CA . SER A 1 78 ? -37.144 13.237 -3.720 1.00 21.97 126 SER A CA 1
ATOM 570 C C . SER A 1 78 ? -37.040 13.862 -2.327 1.00 21.97 126 SER A C 1
ATOM 571 O O . SER A 1 78 ? -36.225 13.435 -1.495 1.00 22.24 126 SER A O 1
ATOM 574 N N . ASP A 1 79 ? -37.927 14.829 -2.040 1.00 21.39 127 ASP A N 1
ATOM 575 C CA . ASP A 1 79 ? -38.078 15.352 -0.679 1.00 23.18 127 ASP A CA 1
ATOM 576 C C . ASP A 1 79 ? -38.522 14.283 0.325 1.00 22.77 127 ASP A C 1
ATOM 577 O O . ASP A 1 79 ? -38.279 14.465 1.530 1.00 24.32 127 ASP A O 1
ATOM 582 N N . TYR A 1 80 ? -39.048 13.139 -0.125 1.00 23.08 128 TYR A N 1
ATOM 583 C CA . TYR A 1 80 ? -39.644 12.128 0.745 1.00 21.39 128 TYR A CA 1
ATOM 584 C C . TYR A 1 80 ? -38.789 10.880 0.897 1.00 19.88 128 TYR A C 1
ATOM 585 O O . TYR A 1 80 ? -39.234 9.900 1.517 1.00 21.96 128 TYR A O 1
ATOM 594 N N . VAL A 1 81 ? -37.541 10.910 0.411 1.00 19.23 129 VAL A N 1
ATOM 595 C CA . VAL A 1 81 ? -36.614 9.780 0.507 1.00 18.49 129 VAL A CA 1
ATOM 596 C C . VAL A 1 81 ? -35.373 10.288 1.242 1.00 21.47 129 VAL A C 1
ATOM 597 O O . VAL A 1 81 ? -34.774 11.281 0.809 1.00 20.87 129 VAL A O 1
ATOM 601 N N . HIS A 1 82 ? -34.991 9.607 2.310 1.00 21.06 130 HIS A N 1
ATOM 602 C CA . HIS A 1 82 ? -33.949 10.103 3.212 1.00 22.25 130 HIS A CA 1
ATOM 603 C C . HIS A 1 82 ? -32.852 9.062 3.295 1.00 21.22 130 HIS A C 1
ATOM 604 O O . HIS A 1 82 ? -33.117 7.919 3.702 1.00 25.84 130 HIS A O 1
ATOM 611 N N . LEU A 1 83 ? -31.623 9.460 2.969 1.00 20.70 131 LEU A N 1
ATOM 612 C CA . LEU A 1 83 ? -30.459 8.563 2.990 1.00 21.73 131 LEU A CA 1
ATOM 613 C C . LEU A 1 83 ? -29.555 8.918 4.162 1.00 22.12 131 LEU A C 1
ATOM 614 O O . LEU A 1 83 ? -29.081 10.063 4.249 1.00 26.36 131 LEU A O 1
ATOM 619 N N . PHE A 1 84 ? -29.298 7.934 5.032 1.00 19.19 132 PHE A N 1
ATOM 620 C CA . PHE A 1 84 ? -28.284 8.052 6.088 1.00 20.09 132 PHE A CA 1
ATOM 621 C C . PHE A 1 84 ? -27.162 7.100 5.729 1.00 21.04 132 PHE A C 1
ATOM 622 O O . PHE A 1 84 ? -27.420 5.932 5.425 1.00 24.55 132 PHE A O 1
ATOM 630 N N . VAL A 1 85 ? -25.923 7.598 5.743 1.00 19.90 133 VAL A N 1
ATOM 631 C CA . VAL A 1 85 ? -24.745 6.810 5.392 1.00 19.34 133 VAL A CA 1
ATOM 632 C C . VAL A 1 85 ? -23.943 6.693 6.683 1.00 20.20 133 VAL A C 1
ATOM 633 O O . VAL A 1 85 ? -23.339 7.686 7.112 1.00 20.53 133 VAL A O 1
ATOM 637 N N . ALA A 1 86 ? -23.941 5.507 7.317 1.00 18.21 134 ALA A N 1
ATOM 638 C CA . ALA A 1 86 ? -23.421 5.425 8.695 1.00 17.97 134 ALA A CA 1
ATOM 639 C C . ALA A 1 86 ? -21.965 5.852 8.756 1.00 17.65 134 ALA A C 1
ATOM 640 O O . ALA A 1 86 ? -21.560 6.507 9.719 1.00 20.75 134 ALA A O 1
ATOM 642 N N . THR A 1 87 ? -21.165 5.490 7.731 1.00 18.31 135 THR A N 1
ATOM 643 C CA . THR A 1 87 ? -19.743 5.808 7.720 1.00 18.97 135 THR A CA 1
ATOM 644 C C . THR A 1 87 ? -19.464 7.294 7.473 1.00 20.12 135 THR A C 1
ATOM 645 O O . THR A 1 87 ? -18.338 7.746 7.709 1.00 22.50 135 THR A O 1
ATOM 649 N N . LEU A 1 88 ? -20.438 8.070 6.997 1.00 18.70 136 LEU A N 1
ATOM 650 C CA . LEU A 1 88 ? -20.325 9.512 6.753 1.00 17.84 136 LEU A CA 1
ATOM 651 C C . LEU A 1 88 ? -20.994 10.316 7.865 1.00 19.43 136 LEU A C 1
ATOM 652 O O . LEU A 1 88 ? -20.409 11.280 8.408 1.00 21.64 136 LEU A O 1
ATOM 657 N N . HIS A 1 89 ? -22.249 9.950 8.196 1.00 18.09 137 HIS A N 1
ATOM 658 C CA . HIS A 1 89 ? -23.054 10.668 9.163 1.00 17.85 137 HIS A CA 1
ATOM 659 C C . HIS A 1 89 ? -22.886 10.216 10.606 1.00 18.68 137 HIS A C 1
ATOM 660 O O . HIS A 1 89 ? -23.162 11.013 11.522 1.00 21.08 137 HIS A O 1
ATOM 667 N N . PHE A 1 90 ? -22.538 8.958 10.833 1.00 17.18 138 PHE A N 1
ATOM 668 C CA . PHE A 1 90 ? -22.376 8.423 12.185 1.00 17.25 138 PHE A CA 1
ATOM 669 C C . PHE A 1 90 ? -20.975 7.848 12.396 1.00 19.12 138 PHE A C 1
ATOM 670 O O . PHE A 1 90 ? -20.858 6.681 12.813 1.00 21.06 138 PHE A O 1
ATOM 678 N N . PRO A 1 91 ? -19.874 8.608 12.100 1.00 17.89 139 PRO A N 1
ATOM 679 C CA . PRO A 1 91 ? -18.558 7.944 12.039 1.00 21.86 139 PRO A CA 1
ATOM 680 C C . PRO A 1 91 ? -17.940 7.594 13.386 1.00 19.56 139 PRO A C 1
ATOM 681 O O . PRO A 1 91 ? -17.131 6.650 13.399 1.00 25.23 139 PRO A O 1
ATOM 685 N N . HIS A 1 92 ? -18.225 8.326 14.486 1.00 19.85 140 HIS A N 1
ATOM 686 C CA . HIS A 1 92 ? -17.466 8.209 15.731 1.00 18.76 140 HIS A CA 1
ATOM 687 C C . HIS A 1 92 ? -18.374 7.598 16.788 1.00 19.88 140 HIS A C 1
ATOM 688 O O . HIS A 1 92 ? -19.390 8.206 17.164 1.00 22.09 140 HIS A O 1
ATOM 695 N N . ALA A 1 93 ? -18.050 6.365 17.222 1.00 20.29 141 ALA A N 1
ATOM 696 C CA . ALA A 1 93 ? -18.907 5.623 18.158 1.00 20.35 141 ALA A CA 1
ATOM 697 C C . ALA A 1 93 ? -19.282 6.457 19.380 1.00 19.65 141 ALA A C 1
ATOM 698 O O . ALA A 1 93 ? -20.419 6.367 19.892 1.00 20.09 141 ALA A O 1
ATOM 700 N N . SER A 1 94 ? -18.336 7.263 19.888 1.00 19.13 142 SER A N 1
ATOM 701 C CA . SER A 1 94 ? -18.572 8.011 21.129 1.00 21.31 142 SER A CA 1
ATOM 702 C C . SER A 1 94 ? -19.583 9.139 20.982 1.00 20.05 142 SER A C 1
ATOM 703 O O . SER A 1 94 ? -20.039 9.655 22.001 1.00 21.13 142 SER A O 1
ATOM 706 N N . ASN A 1 95 ? -19.982 9.519 19.769 1.00 18.65 143 ASN A N 1
ATOM 707 C CA . ASN A 1 95 ? -21.000 10.552 19.547 1.00 18.51 143 ASN A CA 1
ATOM 708 C C . ASN A 1 95 ? -22.416 9.973 19.411 1.00 21.42 143 ASN A C 1
ATOM 709 O O . ASN A 1 95 ? -23.312 10.685 18.921 1.00 20.38 143 ASN A O 1
ATOM 714 N N . ILE A 1 96 ? -22.630 8.696 19.790 1.00 19.14 144 ILE A N 1
ATOM 715 C CA . ILE A 1 96 ? -23.944 8.046 19.650 1.00 19.00 144 ILE A CA 1
ATOM 716 C C . ILE A 1 96 ? -25.098 8.901 20.165 1.00 19.37 144 ILE A C 1
ATOM 717 O O . ILE A 1 96 ? -26.147 8.960 19.522 1.00 20.76 144 ILE A O 1
ATOM 722 N N . THR A 1 97 ? -24.971 9.541 21.338 1.00 20.63 145 THR A N 1
ATOM 723 C CA . THR A 1 97 ? -26.117 10.314 21.851 1.00 20.53 145 THR A CA 1
ATOM 724 C C . THR A 1 97 ? -26.495 11.472 20.919 1.00 21.35 145 THR A C 1
ATOM 725 O O . THR A 1 97 ? -27.688 11.738 20.687 1.00 22.57 145 THR A O 1
ATOM 729 N N A LEU A 1 98 ? -25.503 12.222 20.436 0.48 20.84 146 LEU A N 1
ATOM 730 N N B LEU A 1 98 ? -25.478 12.169 20.386 0.52 22.49 146 LEU A N 1
ATOM 731 C CA A LEU A 1 98 ? -25.791 13.280 19.477 0.48 22.96 146 LEU A CA 1
ATOM 732 C CA B LEU A 1 98 ? -25.702 13.307 19.505 0.52 23.74 146 LEU A CA 1
ATOM 733 C C A LEU A 1 98 ? -26.516 12.713 18.279 0.48 18.85 146 LEU A C 1
ATOM 734 C C B LEU A 1 98 ? -26.328 12.862 18.182 0.52 21.29 146 LEU A C 1
ATOM 735 O O A LEU A 1 98 ? -27.551 13.241 17.857 0.48 19.95 146 LEU A O 1
ATOM 736 O O B LEU A 1 98 ? -27.155 13.590 17.613 0.52 25.14 146 LEU A O 1
ATOM 745 N N . TYR A 1 99 ? -25.941 11.673 17.672 1.00 19.69 147 TYR A N 1
ATOM 746 C CA . TYR A 1 99 ? -26.576 11.099 16.478 1.00 19.59 147 TYR A CA 1
ATOM 747 C C . TYR A 1 99 ? -28.008 10.635 16.778 1.00 22.77 147 TYR A C 1
ATOM 748 O O . TYR A 1 99 ? -28.924 10.862 15.978 1.00 24.28 147 TYR A O 1
ATOM 757 N N . LYS A 1 100 ? -28.202 9.977 17.921 1.00 21.40 148 LYS A N 1
ATOM 758 C CA . LYS A 1 100 ? -29.515 9.437 18.280 1.00 23.98 148 LYS A CA 1
ATOM 759 C C . LYS A 1 100 ? -30.539 10.560 18.397 1.00 22.18 148 LYS A C 1
ATOM 760 O O . LYS A 1 100 ? -31.674 10.440 17.912 1.00 24.85 148 LYS A O 1
ATOM 766 N N . ASP A 1 101 ? -30.163 11.651 19.059 1.00 20.83 149 ASP A N 1
ATOM 767 C CA . ASP A 1 101 ? -31.108 12.727 19.329 1.00 26.95 149 ASP A CA 1
ATOM 768 C C . ASP A 1 101 ? -31.541 13.410 18.039 1.00 24.52 149 ASP A C 1
ATOM 769 O O . ASP A 1 101 ? -32.751 13.659 17.822 1.00 27.74 149 ASP A O 1
ATOM 774 N N . GLN A 1 102 ? -30.582 13.664 17.134 1.00 22.14 150 GLN A N 1
ATOM 775 C CA . GLN A 1 102 ? -30.898 14.266 15.845 1.00 23.27 150 GLN A CA 1
ATOM 776 C C . GLN A 1 102 ? -31.686 13.302 14.969 1.00 20.02 150 GLN A C 1
ATOM 777 O O . GLN A 1 102 ? -32.614 13.720 14.249 1.00 24.98 150 GLN A O 1
ATOM 783 N N . LEU A 1 103 ? -31.363 11.996 15.038 1.00 21.99 151 LEU A N 1
ATOM 784 C CA . LEU A 1 103 ? -32.002 11.034 14.148 1.00 21.77 151 LEU A CA 1
ATOM 785 C C . LEU A 1 103 ? -33.472 10.858 14.530 1.00 20.14 151 LEU A C 1
ATOM 786 O O . LEU A 1 103 ? -34.371 10.799 13.660 1.00 22.89 151 LEU A O 1
ATOM 791 N N . GLN A 1 104 ? -33.754 10.746 15.833 1.00 21.79 152 GLN A N 1
ATOM 792 C CA . GLN A 1 104 ? -35.149 10.604 16.255 1.00 24.13 152 GLN A CA 1
ATOM 793 C C . GLN A 1 104 ? -35.983 11.825 15.865 1.00 21.44 152 GLN A C 1
ATOM 794 O O . GLN A 1 104 ? -37.159 11.683 15.458 1.00 27.04 152 GLN A O 1
ATOM 800 N N . LEU A 1 105 ? -35.438 13.041 16.045 1.00 23.40 153 LEU A N 1
ATOM 801 C CA . LEU A 1 105 ? -36.157 14.253 15.641 1.00 26.03 153 LEU A CA 1
ATOM 802 C C . LEU A 1 105 ? -36.405 14.276 14.148 1.00 23.21 153 LEU A C 1
ATOM 803 O O . LEU A 1 105 ? -37.511 14.614 13.679 1.00 26.97 153 LEU A O 1
ATOM 808 N N . TRP A 1 106 ? -35.384 13.897 13.377 1.00 23.67 154 TRP A N 1
ATOM 809 C CA . TRP A 1 106 ? -35.501 13.951 11.947 1.00 23.29 154 TRP A CA 1
ATOM 810 C C . TRP A 1 106 ? -36.570 12.986 11.446 1.00 22.59 154 TRP A C 1
ATOM 811 O O . TRP A 1 106 ? -37.397 13.367 10.605 1.00 24.29 154 TRP A O 1
ATOM 822 N N . ILE A 1 107 ? -36.529 11.721 11.890 1.00 21.28 155 I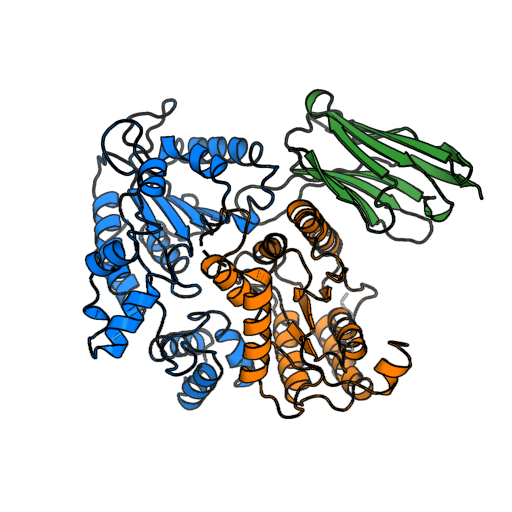LE A N 1
ATOM 823 C CA . ILE A 1 107 ? -37.517 10.729 11.434 1.00 22.81 155 ILE A CA 1
ATOM 824 C C . ILE A 1 107 ? -38.929 11.161 11.824 1.00 22.20 155 ILE A C 1
ATOM 825 O O . ILE A 1 107 ? -39.863 11.126 11.004 1.00 23.75 155 ILE A O 1
ATOM 830 N N . ARG A 1 108 ? -39.110 11.574 13.083 1.00 22.18 156 ARG A N 1
ATOM 831 C CA . ARG A 1 108 ? -40.461 11.916 13.549 1.00 25.00 156 ARG A CA 1
ATOM 832 C C . ARG A 1 108 ? -41.037 13.123 12.794 1.00 24.24 156 ARG A C 1
ATOM 833 O O . ARG A 1 108 ? -42.223 13.124 12.404 1.00 26.95 156 ARG A O 1
ATOM 841 N N . GLY A 1 109 ? -40.225 14.175 12.608 1.00 25.72 157 GLY A N 1
ATOM 842 C CA . GLY A 1 109 ? -40.694 15.344 11.890 1.00 26.48 157 GLY A CA 1
ATOM 843 C C . GLY A 1 109 ? -41.109 15.021 10.460 1.00 26.22 157 GLY A C 1
ATOM 844 O O . GLY A 1 109 ? -42.099 15.557 9.936 1.00 26.50 157 GLY A O 1
ATOM 845 N N . ASN A 1 110 ? -40.316 14.185 9.765 1.00 25.14 158 ASN A N 1
ATOM 846 C CA . ASN A 1 110 ? -40.608 13.858 8.372 1.00 24.29 158 ASN A CA 1
ATOM 847 C C . ASN A 1 110 ? -41.827 12.938 8.214 1.00 24.92 158 ASN A C 1
ATOM 848 O O . ASN A 1 110 ? -42.627 13.137 7.295 1.00 26.86 158 ASN A O 1
ATOM 853 N N . VAL A 1 111 ? -42.006 11.937 9.087 1.00 24.45 159 VAL A N 1
ATOM 854 C CA . VAL A 1 111 ? -43.205 11.087 9.010 1.00 24.94 159 VAL A CA 1
ATOM 855 C C . VAL A 1 111 ? -44.472 11.873 9.377 1.00 24.78 159 VAL A C 1
ATOM 856 O O . VAL A 1 111 ? -45.540 11.670 8.765 1.00 33.72 159 VAL A O 1
ATOM 860 N N A SER A 1 112 ? -44.382 12.754 10.384 0.56 25.10 160 SER A N 1
ATOM 861 N N B SER A 1 112 ? -44.369 12.801 10.340 0.44 25.61 160 SER A N 1
ATOM 862 C CA A SER A 1 112 ? -45.474 13.687 10.671 0.56 28.83 160 SER A CA 1
ATOM 863 C CA B SER A 1 112 ? -45.513 13.655 10.673 0.44 26.29 160 SER A CA 1
ATOM 864 C C A SER A 1 112 ? -45.946 14.379 9.407 0.56 28.57 160 SER A C 1
ATOM 865 C C B SER A 1 112 ? -45.934 14.519 9.495 0.44 31.21 160 SER A C 1
ATOM 866 O O A SER A 1 112 ? -47.155 14.489 9.149 0.56 34.53 160 SER A O 1
ATOM 867 O O B SER A 1 112 ? -47.114 14.876 9.382 0.44 32.12 160 SER A O 1
ATOM 872 N N . ALA A 1 113 ? -45.000 14.865 8.611 1.00 29.54 161 ALA A N 1
ATOM 873 C CA . ALA A 1 113 ? -45.327 15.622 7.412 1.00 30.80 161 ALA A CA 1
ATOM 874 C C . ALA A 1 113 ? -45.721 14.740 6.238 1.00 29.10 161 ALA A C 1
ATOM 875 O O . ALA A 1 113 ? -46.513 15.176 5.397 1.00 32.53 161 ALA A O 1
ATOM 877 N N . CYS A 1 114 ? -45.212 13.505 6.173 1.00 28.51 162 CYS A N 1
ATOM 878 C CA . CYS A 1 114 ? -45.444 12.618 5.025 1.00 24.46 162 CYS A CA 1
ATOM 879 C C . CYS A 1 114 ? -45.471 11.181 5.538 1.00 27.53 162 CYS A C 1
ATOM 880 O O . CYS A 1 114 ? -44.425 10.609 5.818 1.00 24.21 162 CYS A O 1
ATOM 883 N N . ALA A 1 115 ? -46.675 10.612 5.695 1.00 27.10 163 ALA A N 1
ATOM 884 C CA . ALA A 1 115 ? -46.775 9.246 6.230 1.00 25.95 163 ALA A CA 1
ATOM 885 C C . ALA A 1 115 ? -45.976 8.238 5.380 1.00 25.85 163 ALA A C 1
ATOM 886 O O . ALA A 1 115 ? -45.392 7.283 5.915 1.00 23.94 163 ALA A O 1
ATOM 888 N N . ARG A 1 116 ? -45.969 8.411 4.060 1.00 27.01 164 ARG A N 1
ATOM 889 C CA . ARG A 1 116 ? -45.250 7.510 3.155 1.00 23.94 164 ARG A CA 1
ATOM 890 C C . ARG A 1 116 ? -43.785 7.901 2.937 1.00 24.09 164 ARG A C 1
ATOM 891 O O . ARG A 1 116 ? -43.266 7.824 1.821 1.00 30.51 164 ARG A O 1
ATOM 899 N N . SER A 1 117 ? -43.084 8.296 3.992 1.00 23.74 165 SER A N 1
ATOM 900 C CA . SER A 1 117 ? -41.653 8.575 3.890 1.00 22.78 165 SER A CA 1
ATOM 901 C C . SER A 1 117 ? -40.857 7.279 3.692 1.00 21.55 165 SER A C 1
ATOM 902 O O . SER A 1 117 ? -41.238 6.197 4.164 1.00 23.68 165 SER A O 1
ATOM 905 N N . ILE A 1 118 ? -39.670 7.406 3.075 1.00 20.90 166 ILE A N 1
ATOM 906 C CA . ILE A 1 118 ? -38.766 6.268 2.910 1.00 20.14 166 ILE A CA 1
ATOM 907 C C . ILE A 1 118 ? -37.422 6.630 3.532 1.00 19.42 166 ILE A C 1
ATOM 908 O O . ILE A 1 118 ? -36.902 7.722 3.280 1.00 21.76 166 ILE A O 1
ATOM 913 N N . PHE A 1 119 ? -36.893 5.754 4.383 1.00 19.14 167 PHE A N 1
ATOM 914 C CA . PHE A 1 119 ? -35.603 5.969 5.041 1.00 20.82 167 PHE A CA 1
ATOM 915 C C . PHE A 1 119 ? -34.667 4.829 4.690 1.00 21.02 167 PHE A C 1
ATOM 916 O O . PHE A 1 119 ? -35.020 3.654 4.869 1.00 21.54 167 PHE A O 1
ATOM 924 N N . ILE A 1 120 ? -33.464 5.177 4.197 1.00 19.40 168 ILE A N 1
ATOM 925 C CA . ILE A 1 120 ? -32.442 4.211 3.829 1.00 21.16 168 ILE A CA 1
ATOM 926 C C . ILE A 1 120 ? -31.262 4.377 4.789 1.00 22.01 168 ILE A C 1
ATOM 927 O O . ILE A 1 120 ? -30.701 5.476 4.913 1.00 21.22 168 ILE A O 1
ATOM 932 N N . PHE A 1 121 ? -30.870 3.281 5.435 1.00 20.16 169 PHE A N 1
ATOM 933 C CA . PHE A 1 121 ? -29.707 3.236 6.338 1.00 20.60 169 PHE A CA 1
ATOM 934 C C . PHE A 1 121 ? -28.598 2.438 5.661 1.00 20.15 169 PHE A C 1
ATOM 935 O O . PHE A 1 121 ? -28.609 1.198 5.666 1.00 21.55 169 PHE A O 1
ATOM 943 N N . ASP A 1 122 ? -27.641 3.148 5.091 1.00 19.63 170 ASP A N 1
ATOM 944 C CA . ASP A 1 122 ? -26.533 2.529 4.354 1.00 19.34 170 ASP A CA 1
ATOM 945 C C . ASP A 1 122 ? -25.383 2.218 5.324 1.00 17.46 170 ASP A C 1
ATOM 946 O O . ASP A 1 122 ? -25.204 2.909 6.341 1.00 20.67 170 ASP A O 1
ATOM 951 N N . GLN A 1 123 ? -24.632 1.151 5.028 1.00 17.61 171 GLN A N 1
ATOM 952 C CA . GLN A 1 123 ? -23.542 0.695 5.911 1.00 19.66 171 GLN A CA 1
ATOM 953 C C . GLN A 1 123 ? -24.031 0.367 7.329 1.00 19.05 171 GLN A C 1
ATOM 954 O O . GLN A 1 123 ? -23.384 0.698 8.338 1.00 21.20 171 GLN A O 1
ATOM 960 N N A MET A 1 124 ? -25.186 -0.330 7.406 0.50 22.37 172 MET A N 1
ATOM 961 N N B MET A 1 124 ? -25.157 -0.335 7.426 0.50 21.75 172 MET A N 1
ATOM 962 C CA A MET A 1 124 ? -25.791 -0.680 8.691 0.50 27.18 172 MET A CA 1
ATOM 963 C CA B MET A 1 124 ? -25.709 -0.567 8.749 0.50 21.02 172 MET A CA 1
ATOM 964 C C A MET A 1 124 ? -24.829 -1.488 9.549 0.50 27.62 172 MET A C 1
ATOM 965 C C B MET A 1 124 ? -24.855 -1.526 9.563 0.50 23.02 172 MET A C 1
ATOM 966 O O A MET A 1 124 ? -24.836 -1.369 10.789 0.50 27.67 172 MET A O 1
ATOM 967 O O B MET A 1 124 ? -24.948 -1.521 10.800 0.50 25.75 172 MET A O 1
ATOM 976 N N . ASP A 1 125 ? -23.966 -2.280 8.914 1.00 21.42 173 ASP A N 1
ATOM 977 C CA . ASP A 1 125 ? -22.985 -3.080 9.654 1.00 21.60 173 ASP A CA 1
ATOM 978 C C . ASP A 1 125 ? -21.900 -2.239 10.329 1.00 17.87 173 ASP A C 1
ATOM 979 O O . ASP A 1 125 ? -21.141 -2.794 11.149 1.00 25.92 173 ASP A O 1
ATOM 984 N N . LYS A 1 126 ? -21.809 -0.947 10.033 1.00 17.99 174 LYS A N 1
ATOM 985 C CA . LYS A 1 126 ? -20.893 0.000 10.683 1.00 20.29 174 LYS A CA 1
ATOM 986 C C . LYS A 1 126 ? -21.621 0.948 11.637 1.00 21.32 174 LYS A C 1
ATOM 987 O O . LYS A 1 126 ? -20.997 1.851 12.224 1.00 24.81 174 LYS A O 1
ATOM 993 N N . MET A 1 127 ? -22.925 0.729 11.839 1.00 22.32 175 MET A N 1
ATOM 994 C CA . MET A 1 127 ? -23.730 1.593 12.671 1.00 25.98 175 MET A CA 1
ATOM 995 C C . MET A 1 127 ? -23.692 1.081 14.111 1.00 22.11 175 MET A C 1
ATOM 996 O O . MET A 1 127 ? -23.876 -0.116 14.334 1.00 23.37 175 MET A O 1
ATOM 1001 N N . HIS A 1 128 ? -23.477 1.972 15.072 1.00 23.98 176 HIS A N 1
ATOM 1002 C CA . HIS A 1 128 ? -23.510 1.591 16.486 1.00 24.70 176 HIS A CA 1
ATOM 1003 C C . HIS A 1 128 ? -24.814 0.844 16.803 1.00 21.51 176 HIS A C 1
ATOM 1004 O O . HIS A 1 128 ? -25.914 1.268 16.403 1.00 25.26 176 HIS A O 1
ATOM 1011 N N . ALA A 1 129 ? -24.702 -0.298 17.500 1.00 22.97 177 ALA A N 1
ATOM 1012 C CA . ALA A 1 129 ? -25.916 -1.054 17.839 1.00 23.91 177 ALA A CA 1
ATOM 1013 C C . ALA A 1 129 ? -26.903 -0.218 18.655 1.00 21.73 177 ALA A C 1
ATOM 1014 O O . ALA A 1 129 ? -28.130 -0.413 18.535 1.00 25.75 177 ALA A O 1
ATOM 1016 N N . GLY A 1 130 ? -26.399 0.724 19.475 1.00 23.84 178 GLY A N 1
ATOM 1017 C CA . GLY A 1 130 ? -27.278 1.587 20.265 1.00 25.72 178 GLY A CA 1
ATOM 1018 C C . GLY A 1 130 ? -28.056 2.565 19.407 1.00 24.49 178 GLY A C 1
ATOM 1019 O O . GLY A 1 130 ? -29.175 2.966 19.760 1.00 25.93 178 GLY A O 1
ATOM 1020 N N . LEU A 1 131 ? -27.498 2.930 18.248 1.00 25.73 179 LEU A N 1
ATOM 1021 C CA . LEU A 1 131 ? -28.206 3.789 17.324 1.00 25.24 179 LEU A CA 1
ATOM 1022 C C . LEU A 1 131 ? -29.262 2.976 16.590 1.00 25.48 179 LEU A C 1
ATOM 1023 O O . LEU A 1 131 ? -30.372 3.473 16.327 1.00 27.31 179 LEU A O 1
ATOM 1028 N N . ILE A 1 132 ? -28.961 1.700 16.297 1.00 25.48 180 ILE A N 1
ATOM 1029 C CA . ILE A 1 132 ? -30.000 0.839 15.734 1.00 26.25 180 ILE A CA 1
ATOM 1030 C C . ILE A 1 132 ? -31.141 0.654 16.732 1.00 24.54 180 ILE A C 1
ATOM 1031 O O . ILE A 1 132 ? -32.322 0.665 16.355 1.00 26.59 180 ILE A O 1
ATOM 1036 N N . ASP A 1 133 ? -30.811 0.495 18.018 1.00 25.84 181 ASP A N 1
ATOM 1037 C CA . ASP A 1 133 ? -31.842 0.372 19.060 1.00 29.53 181 ASP A CA 1
ATOM 1038 C C . ASP A 1 133 ? -32.782 1.574 19.053 1.00 26.77 181 ASP A C 1
ATOM 1039 O O . ASP A 1 133 ? -33.980 1.444 19.342 1.00 29.97 181 ASP A O 1
ATOM 1044 N N . ALA A 1 134 ? -32.238 2.761 18.762 1.00 27.07 182 ALA A N 1
ATOM 1045 C CA . ALA A 1 134 ? -32.998 4.006 18.790 1.00 27.21 182 ALA A CA 1
ATOM 1046 C C . ALA A 1 134 ? -34.081 4.058 17.715 1.00 25.37 182 ALA A C 1
ATOM 1047 O O . ALA A 1 134 ? -35.067 4.795 17.881 1.00 30.88 182 ALA A O 1
ATOM 1049 N N . ILE A 1 135 ? -33.945 3.281 16.630 1.00 25.16 183 ILE A N 1
ATOM 1050 C CA . ILE A 1 135 ? -34.971 3.310 15.584 1.00 30.67 183 ILE A CA 1
ATOM 1051 C C . ILE A 1 135 ? -35.947 2.147 15.676 1.00 30.34 183 ILE A C 1
ATOM 1052 O O . ILE A 1 135 ? -36.994 2.169 14.981 1.00 25.68 183 ILE A O 1
ATOM 1057 N N . LYS A 1 136 ? -35.684 1.154 16.541 1.00 26.67 184 LYS A N 1
ATOM 1058 C CA . LYS A 1 136 ? -36.561 -0.019 16.625 1.00 26.21 184 LYS A CA 1
ATOM 1059 C C . LYS A 1 136 ? -38.040 0.301 16.846 1.00 24.89 184 LYS A C 1
ATOM 1060 O O . LYS A 1 136 ? -38.878 -0.380 16.230 1.00 27.74 184 LYS A O 1
ATOM 1066 N N . PRO A 1 137 ? -38.432 1.288 17.669 1.00 28.13 185 PRO A N 1
ATOM 1067 C CA . PRO A 1 137 ? -39.881 1.519 17.840 1.00 30.17 185 PRO A CA 1
ATOM 1068 C C . PRO A 1 137 ? -40.562 1.940 16.545 1.00 31.17 185 PRO A C 1
ATOM 1069 O O . PRO A 1 137 ? -41.748 1.628 16.336 1.00 30.76 185 PRO A O 1
ATOM 1073 N N . PHE A 1 138 ? -39.839 2.627 15.656 1.00 26.64 186 PHE A N 1
ATOM 1074 C CA . PHE A 1 138 ? -40.416 3.066 14.393 1.00 25.60 186 PHE A CA 1
ATOM 1075 C C . PHE A 1 138 ? -40.702 1.883 13.472 1.00 31.05 186 PHE A C 1
ATOM 1076 O O . PHE A 1 138 ? -41.541 2.008 12.569 1.00 33.61 186 PHE A O 1
ATOM 1084 N N . LEU A 1 139 ? -40.022 0.740 13.690 1.00 24.86 187 LEU A N 1
ATOM 1085 C CA . LEU A 1 139 ? -40.111 -0.452 12.840 1.00 23.99 187 LEU A CA 1
ATOM 1086 C C . LEU A 1 139 ? -41.247 -1.394 13.234 1.00 26.97 187 LEU A C 1
ATOM 1087 O O . LEU A 1 139 ? -41.610 -2.263 12.444 1.00 27.55 187 LEU A O 1
ATOM 1092 N N . ASP A 1 140 ? -41.819 -1.240 14.418 1.00 26.29 188 ASP A N 1
ATOM 1093 C CA . ASP A 1 140 ? -42.671 -2.252 15.029 1.00 30.73 188 ASP A CA 1
ATOM 1094 C C . ASP A 1 140 ? -44.148 -2.118 14.618 1.00 30.58 188 ASP A C 1
ATOM 1095 O O . ASP A 1 140 ? -44.532 -1.278 13.802 1.00 30.44 188 ASP A O 1
ATOM 1100 N N . TYR A 1 141 ? -44.985 -2.972 15.210 1.00 33.14 189 TYR A N 1
ATOM 1101 C CA . TYR A 1 141 ? -46.413 -3.095 14.911 1.00 33.04 189 TYR A CA 1
ATOM 1102 C C . TYR A 1 141 ? -47.289 -2.132 15.725 1.00 37.06 189 TYR A C 1
ATOM 1103 O O . TYR A 1 141 ? -48.512 -2.310 15.779 1.00 41.52 189 TYR A O 1
ATOM 1112 N N . TYR A 1 142 ? -46.705 -1.131 16.370 1.00 32.41 190 TYR A N 1
ATOM 1113 C CA . TYR A 1 142 ? -47.498 -0.142 17.093 1.00 35.08 190 TYR A CA 1
ATOM 1114 C C . TYR A 1 142 ? -48.393 0.646 16.130 1.00 34.63 190 TYR A C 1
ATOM 1115 O O . TYR A 1 142 ? -48.011 0.939 14.990 1.00 34.74 190 TYR A O 1
ATOM 1124 N N . ASP A 1 143 ? -49.571 1.055 16.630 1.00 34.98 191 ASP A N 1
ATOM 1125 C CA . ASP A 1 143 ? -50.437 1.962 15.870 1.00 33.74 191 ASP A CA 1
ATOM 1126 C C . ASP A 1 143 ? -49.997 3.419 15.961 1.00 35.66 191 ASP A C 1
ATOM 1127 O O . ASP A 1 143 ? -50.190 4.186 15.004 1.00 35.44 191 ASP A O 1
ATOM 1132 N N . LEU A 1 144 ? -49.407 3.813 17.083 1.00 31.52 192 LEU A N 1
ATOM 1133 C CA . LEU A 1 144 ? -48.879 5.152 17.275 1.00 30.17 192 LEU A CA 1
ATOM 1134 C C . LEU A 1 144 ? -47.584 5.032 18.065 1.00 31.28 192 LEU A C 1
ATOM 1135 O O . LEU A 1 144 ? -47.479 4.213 18.986 1.00 36.69 192 LEU A O 1
ATOM 1140 N N . VAL A 1 145 ? -46.578 5.809 17.665 1.00 31.39 193 VAL A N 1
ATOM 1141 C CA . VAL A 1 145 ? -45.328 5.952 18.408 1.00 29.24 193 VAL A CA 1
ATOM 1142 C C . VAL A 1 145 ? -45.227 7.439 18.735 1.00 32.19 193 VAL A C 1
ATOM 1143 O O . VAL A 1 145 ? -45.055 8.265 17.831 1.00 31.97 193 VAL A O 1
ATOM 1147 N N . ASP A 1 146 ? -45.413 7.801 20.011 1.00 34.98 194 ASP A N 1
ATOM 1148 C CA . ASP A 1 146 ? -45.454 9.216 20.398 1.00 37.65 194 ASP A CA 1
ATOM 1149 C C . ASP A 1 146 ? -46.444 10.005 19.541 1.00 32.94 194 ASP A C 1
ATOM 1150 O O . ASP A 1 146 ? -46.151 11.117 19.075 1.00 39.87 194 ASP A O 1
ATOM 1155 N N . GLY A 1 147 ? -47.620 9.405 19.295 1.00 35.30 195 GLY A N 1
ATOM 1156 C CA . GLY A 1 147 ? -48.706 10.085 18.603 1.00 37.92 195 GLY A CA 1
ATOM 1157 C C . GLY A 1 147 ? -48.637 10.114 17.086 1.00 34.84 195 GLY A C 1
ATOM 1158 O O . GLY A 1 147 ? -49.508 10.748 16.464 1.00 38.56 195 GLY A O 1
ATOM 1159 N N . VAL A 1 148 ? -47.635 9.468 16.471 1.00 33.08 196 VAL A N 1
ATOM 1160 C CA . VAL A 1 148 ? -47.443 9.434 15.019 1.00 31.53 196 VAL A CA 1
ATOM 1161 C C . VAL A 1 148 ? -47.455 7.975 14.566 1.00 29.13 196 VAL A C 1
ATOM 1162 O O . VAL A 1 148 ? -46.810 7.126 15.185 1.00 31.04 196 VAL A O 1
ATOM 1166 N N . SER A 1 149 ? -48.193 7.666 13.490 1.00 27.81 197 SER A N 1
ATOM 1167 C CA . SER A 1 149 ? -48.159 6.318 12.913 1.00 28.21 197 SER A CA 1
ATOM 1168 C C . SER A 1 149 ? -47.051 6.212 11.875 1.00 25.08 197 SER A C 1
ATOM 1169 O O . SER A 1 149 ? -46.933 7.077 10.985 1.00 27.34 197 SER A O 1
ATOM 1172 N N . TYR A 1 150 ? -46.259 5.144 12.010 1.00 27.81 198 TYR A N 1
ATOM 1173 C CA . TYR A 1 150 ? -45.179 4.794 11.094 1.00 25.59 198 TYR A CA 1
ATOM 1174 C C . TYR A 1 150 ? -45.570 3.662 10.156 1.00 25.42 198 TYR A C 1
ATOM 1175 O O . TYR A 1 150 ? -44.738 3.204 9.359 1.00 26.28 198 TYR A O 1
ATOM 1184 N N . GLN A 1 151 ? -46.851 3.264 10.153 1.00 26.55 199 GLN A N 1
ATOM 1185 C CA . GLN A 1 151 ? -47.249 2.061 9.432 1.00 27.14 199 GLN A CA 1
ATOM 1186 C C . GLN A 1 151 ? -47.169 2.176 7.912 1.00 27.21 199 GLN A C 1
ATOM 1187 O O . GLN A 1 151 ? -47.092 1.139 7.245 1.00 28.32 199 GLN A O 1
ATOM 1193 N N . LYS A 1 152 ? -47.194 3.382 7.358 1.00 24.23 200 LYS A N 1
ATOM 1194 C CA . LYS A 1 152 ? -47.052 3.588 5.920 1.00 24.66 200 LYS A CA 1
ATOM 1195 C C . LYS A 1 152 ? -45.613 3.898 5.504 1.00 25.13 200 LYS A C 1
ATOM 1196 O O . LYS A 1 152 ? -45.358 4.020 4.294 1.00 25.45 200 LYS A O 1
ATOM 1202 N N . ALA A 1 153 ? -44.687 4.079 6.463 1.00 22.89 201 ALA A N 1
ATOM 1203 C CA . ALA A 1 153 ? -43.289 4.372 6.134 1.00 21.84 201 ALA A CA 1
ATOM 1204 C C . ALA A 1 153 ? -42.568 3.110 5.668 1.00 24.23 201 ALA A C 1
ATOM 1205 O O . ALA A 1 153 ? -43.018 1.975 5.913 1.00 25.31 201 ALA A O 1
ATOM 1207 N N . MET A 1 154 ? -41.363 3.307 5.089 1.00 22.50 202 MET A N 1
ATOM 1208 C CA . MET A 1 154 ? -40.537 2.208 4.605 1.00 23.75 202 MET A CA 1
ATOM 1209 C C . MET A 1 154 ? -39.108 2.431 5.100 1.00 22.65 202 MET A C 1
ATOM 1210 O O . MET A 1 154 ? -38.602 3.567 5.055 1.00 21.83 202 MET A O 1
ATOM 1215 N N . PHE A 1 155 ? -38.471 1.361 5.615 1.00 22.02 203 PHE A N 1
ATOM 1216 C CA . PHE A 1 155 ? -37.098 1.408 6.122 1.00 21.01 203 PHE A CA 1
ATOM 1217 C C . PHE A 1 155 ? -36.297 0.365 5.360 1.00 22.61 203 PHE A C 1
ATOM 1218 O O . PHE A 1 155 ? -36.701 -0.810 5.301 1.00 23.79 203 PHE A O 1
ATOM 1226 N N . ILE A 1 156 ? -35.164 0.775 4.786 1.00 21.92 204 ILE A N 1
ATOM 1227 C CA . ILE A 1 156 ? -34.323 -0.112 3.981 1.00 20.93 204 ILE A CA 1
ATOM 1228 C C . ILE A 1 156 ? -32.922 -0.091 4.579 1.00 21.31 204 ILE A C 1
ATOM 1229 O O . ILE A 1 156 ? -32.315 0.980 4.671 1.00 24.19 204 ILE A O 1
ATOM 1234 N N . PHE A 1 157 ? -32.403 -1.250 4.955 1.00 20.13 205 PHE A N 1
ATOM 1235 C CA . PHE A 1 157 ? -31.048 -1.357 5.519 1.00 19.63 205 PHE A CA 1
ATOM 1236 C C . PHE A 1 157 ? -30.144 -2.011 4.489 1.00 18.74 205 PHE A C 1
ATOM 1237 O O . PHE A 1 157 ? -30.525 -3.034 3.900 1.00 21.41 205 PHE A O 1
ATOM 1245 N N . LEU A 1 158 ? -28.915 -1.474 4.336 1.00 18.72 206 LEU A N 1
ATOM 1246 C CA . LEU A 1 158 ? -27.928 -1.994 3.379 1.00 19.32 206 LEU A CA 1
ATOM 1247 C C . LEU A 1 158 ? -26.677 -2.403 4.156 1.00 17.79 206 LEU A C 1
ATOM 1248 O O . LEU A 1 158 ? -26.149 -1.602 4.962 1.00 21.52 206 LEU A O 1
ATOM 1253 N N . SER A 1 159 ? -26.196 -3.630 3.909 1.00 19.30 207 SER A N 1
ATOM 1254 C CA . SER A 1 159 ? -25.107 -4.197 4.716 1.00 22.08 207 SER A CA 1
ATOM 1255 C C . SER A 1 159 ? -24.311 -5.223 3.931 1.00 20.53 207 SER A C 1
ATOM 1256 O O . SER A 1 159 ? -24.859 -5.910 3.055 1.00 20.05 207 SER A O 1
ATOM 1259 N N . ASN A 1 160 ? -23.016 -5.371 4.281 1.00 23.10 208 ASN A N 1
ATOM 1260 C CA . ASN A 1 160 ? -22.222 -6.508 3.802 1.00 23.05 208 ASN A CA 1
ATOM 1261 C C . ASN A 1 160 ? -22.296 -7.729 4.687 1.00 20.27 208 ASN A C 1
ATOM 1262 O O . ASN A 1 160 ? -21.698 -8.761 4.345 1.00 24.93 208 ASN A O 1
ATOM 1267 N N . ALA A 1 161 ? -22.973 -7.653 5.826 1.00 27.32 209 ALA A N 1
ATOM 1268 C CA . ALA A 1 161 ? -22.903 -8.778 6.755 1.00 29.58 209 ALA A CA 1
ATOM 1269 C C . ALA A 1 161 ? -23.600 -9.997 6.148 1.00 25.03 209 ALA A C 1
ATOM 1270 O O . ALA A 1 161 ? -24.720 -9.899 5.631 1.00 31.09 209 ALA A O 1
ATOM 1272 N N . GLY A 1 162 ? -22.894 -11.137 6.136 1.00 27.05 210 GLY A N 1
ATOM 1273 C CA . GLY A 1 162 ? -23.358 -12.379 5.547 1.00 22.79 210 GLY A CA 1
ATOM 1274 C C . GLY A 1 162 ? -22.828 -12.630 4.138 1.00 27.84 210 GLY A C 1
ATOM 1275 O O . GLY A 1 162 ? -23.052 -13.726 3.600 1.00 30.61 210 GLY A O 1
ATOM 1276 N N . ALA A 1 163 ? -22.071 -11.687 3.569 1.00 26.06 211 ALA A N 1
ATOM 1277 C CA . ALA A 1 163 ? -21.608 -11.805 2.187 1.00 30.59 211 ALA A CA 1
ATOM 1278 C C . ALA A 1 163 ? -20.801 -13.084 1.973 1.00 29.89 211 ALA A C 1
ATOM 1279 O O . ALA A 1 163 ? -21.011 -13.818 0.987 1.00 26.85 211 ALA A O 1
ATOM 1281 N N . GLU A 1 164 ? -19.846 -13.352 2.864 1.00 27.88 212 GLU A N 1
ATOM 1282 C CA . GLU A 1 164 ? -19.017 -14.546 2.692 1.00 28.72 212 GLU A CA 1
ATOM 1283 C C . GLU A 1 164 ? -19.836 -15.835 2.723 1.00 31.63 212 GLU A C 1
ATOM 1284 O O . GLU A 1 164 ? -19.585 -16.753 1.931 1.00 35.56 212 GLU A O 1
ATOM 1290 N N A ARG A 1 165 ? -20.838 -15.919 3.604 0.49 31.36 213 ARG A N 1
ATOM 1291 N N B ARG A 1 165 ? -20.793 -15.941 3.653 0.51 30.60 213 ARG A N 1
ATOM 1292 C CA A ARG A 1 165 ? -21.629 -17.145 3.706 0.49 28.89 213 ARG A CA 1
ATOM 1293 C CA B ARG A 1 165 ? -21.635 -17.138 3.715 0.51 28.72 213 ARG A CA 1
ATOM 1294 C C A ARG A 1 165 ? -22.614 -17.298 2.551 0.49 31.08 213 ARG A C 1
ATOM 1295 C C B ARG A 1 165 ? -22.489 -17.278 2.459 0.51 29.35 213 ARG A C 1
ATOM 1296 O O A ARG A 1 165 ? -22.918 -18.429 2.144 0.49 33.92 213 ARG A O 1
ATOM 1297 O O B ARG A 1 165 ? -22.579 -18.368 1.879 0.51 29.97 213 ARG A O 1
ATOM 1312 N N . ILE A 1 166 ? -23.124 -16.184 2.021 1.00 28.81 214 ILE A N 1
ATOM 1313 C CA . ILE A 1 166 ? -23.912 -16.234 0.783 1.00 28.68 214 ILE A CA 1
ATOM 1314 C C . ILE A 1 166 ? -23.039 -16.749 -0.363 1.00 31.40 214 ILE A C 1
ATOM 1315 O O . ILE A 1 166 ? -23.474 -17.576 -1.185 1.00 30.02 214 ILE A O 1
ATOM 1320 N N . THR A 1 167 ? -21.771 -16.308 -0.405 1.00 30.58 215 THR A N 1
ATOM 1321 C CA . THR A 1 167 ? -20.882 -16.781 -1.459 1.00 30.31 215 THR A CA 1
ATOM 1322 C C . THR A 1 167 ? -20.567 -18.267 -1.331 1.00 33.95 215 THR A C 1
ATOM 1323 O O . THR A 1 167 ? -20.397 -18.934 -2.354 1.00 32.93 215 THR A O 1
ATOM 1327 N N . ASP A 1 168 ? -20.455 -18.798 -0.098 1.00 34.10 216 ASP A N 1
ATOM 1328 C CA . ASP A 1 168 ? -20.276 -20.242 0.067 1.00 36.07 216 ASP A CA 1
ATOM 1329 C C . ASP A 1 168 ? -21.360 -21.019 -0.675 1.00 34.34 216 ASP A C 1
ATOM 1330 O O . ASP A 1 168 ? -21.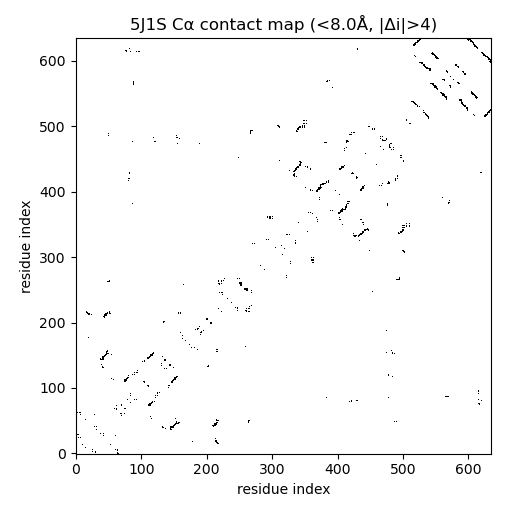086 -22.052 -1.303 1.00 38.79 216 ASP A O 1
ATOM 1335 N N . VAL A 1 169 ? -22.599 -20.540 -0.611 1.00 34.57 217 VAL A N 1
ATOM 1336 C CA . VAL A 1 169 ? -23.682 -21.208 -1.318 1.00 34.70 217 VAL A CA 1
ATOM 1337 C C . VAL A 1 169 ? -23.483 -21.090 -2.819 1.00 36.21 217 VAL A C 1
ATOM 1338 O O . VAL A 1 169 ? -23.603 -22.077 -3.550 1.00 32.83 217 VAL A O 1
ATOM 1342 N N . ALA A 1 170 ? -23.180 -19.880 -3.301 1.00 30.31 218 ALA A N 1
ATOM 1343 C CA . ALA A 1 170 ? -23.020 -19.689 -4.744 1.00 30.08 218 ALA A CA 1
ATOM 1344 C C . ALA A 1 170 ? -21.888 -20.555 -5.286 1.00 32.97 218 ALA A C 1
ATOM 1345 O O . ALA A 1 170 ? -22.014 -21.151 -6.356 1.00 33.84 218 ALA A O 1
ATOM 1347 N N . LEU A 1 171 ? -20.790 -20.671 -4.532 1.00 28.33 219 LEU A N 1
ATOM 1348 C CA . LEU A 1 171 ? -19.655 -21.467 -4.966 1.00 33.52 219 LEU A CA 1
ATOM 1349 C C . LEU A 1 171 ? -19.973 -22.960 -4.936 1.00 34.52 219 LEU A C 1
ATOM 1350 O O . LEU A 1 171 ? -19.532 -23.717 -5.817 1.00 36.49 219 LEU A O 1
ATOM 1355 N N . ASP A 1 172 ? -20.737 -23.404 -3.932 1.00 31.29 220 ASP A N 1
ATOM 1356 C CA . ASP A 1 172 ? -21.146 -24.799 -3.880 1.00 36.64 220 ASP A CA 1
ATOM 1357 C C . ASP A 1 172 ? -22.008 -25.150 -5.086 1.00 36.08 220 ASP A C 1
ATOM 1358 O O . ASP A 1 172 ? -21.819 -26.203 -5.707 1.00 35.97 220 ASP A O 1
ATOM 1363 N N . PHE A 1 173 ? -22.969 -24.280 -5.429 1.00 37.48 221 PHE A N 1
ATOM 1364 C CA . PHE A 1 173 ? -23.776 -24.537 -6.616 1.00 33.81 221 PHE A CA 1
ATOM 1365 C C . PHE A 1 173 ? -22.916 -24.538 -7.866 1.00 39.15 221 PHE A C 1
ATOM 1366 O O . PHE A 1 173 ? -23.059 -25.415 -8.725 1.00 34.73 221 PHE A O 1
ATOM 1374 N N . TRP A 1 174 ? -21.980 -23.594 -7.966 1.00 35.59 222 TRP A N 1
ATOM 1375 C CA . TRP A 1 174 ? -21.100 -23.555 -9.129 1.00 30.55 222 TRP A CA 1
ATOM 1376 C C . TRP A 1 174 ? -20.279 -24.845 -9.260 1.00 38.05 222 TRP A C 1
ATOM 1377 O O . TRP A 1 174 ? -20.232 -25.455 -10.338 1.00 39.01 222 TRP A O 1
ATOM 1388 N N . ARG A 1 175 ? -19.649 -25.303 -8.164 1.00 36.56 223 ARG A N 1
ATOM 1389 C CA . ARG A 1 175 ? -18.819 -26.511 -8.251 1.00 40.61 223 ARG A CA 1
ATOM 1390 C C . ARG A 1 175 ? -19.645 -27.764 -8.529 1.00 40.15 223 ARG A C 1
ATOM 1391 O O . ARG A 1 175 ? -19.145 -28.716 -9.142 1.00 44.57 223 ARG A O 1
ATOM 1399 N N . SER A 1 176 ? -20.914 -27.769 -8.112 1.00 47.64 224 SER A N 1
ATOM 1400 C CA . SER A 1 176 ? -21.788 -28.926 -8.270 1.00 50.75 224 SER A CA 1
ATOM 1401 C C . SER A 1 176 ? -22.370 -29.043 -9.671 1.00 47.74 224 SER A C 1
ATOM 1402 O O . SER A 1 176 ? -23.070 -30.025 -9.955 1.00 50.20 224 SER A O 1
ATOM 1405 N N . GLY A 1 177 ? -22.091 -28.088 -10.548 1.00 43.66 225 GLY A N 1
ATOM 1406 C CA . GLY A 1 177 ? -22.706 -28.084 -11.860 1.00 51.18 225 GLY A CA 1
ATOM 1407 C C . GLY A 1 177 ? -24.153 -27.642 -11.893 1.00 46.14 225 GLY A C 1
ATOM 1408 O O . GLY A 1 177 ? -24.864 -27.962 -12.853 1.00 52.41 225 GLY A O 1
ATOM 1409 N N . LYS A 1 178 ? -24.618 -26.917 -10.880 1.00 38.64 226 LYS A N 1
ATOM 1410 C CA . LYS A 1 178 ? -25.992 -26.435 -10.843 1.00 37.26 226 LYS A CA 1
ATOM 1411 C C . LYS A 1 178 ? -26.060 -24.999 -11.347 1.00 38.27 226 LYS A C 1
ATOM 1412 O O . LYS A 1 178 ? -25.066 -24.264 -11.332 1.00 39.34 226 LYS A O 1
ATOM 1418 N N . GLN A 1 179 ? -27.251 -24.595 -11.809 1.00 35.93 227 GLN A N 1
ATOM 1419 C CA . GLN A 1 179 ? -27.418 -23.217 -12.258 1.00 32.24 227 GLN A CA 1
ATOM 1420 C C . GLN A 1 179 ? -27.551 -22.264 -11.070 1.00 33.88 227 GLN A C 1
ATOM 1421 O O . GLN A 1 179 ? -28.126 -22.606 -10.029 1.00 36.83 227 GLN A O 1
ATOM 1427 N N . ARG A 1 180 ? -27.026 -21.048 -11.248 1.00 30.82 228 ARG A N 1
ATOM 1428 C CA . ARG A 1 180 ? -27.151 -20.001 -10.233 1.00 29.29 228 ARG A CA 1
ATOM 1429 C C . ARG A 1 180 ? -28.610 -19.746 -9.874 1.00 27.21 228 ARG A C 1
ATOM 1430 O O . ARG A 1 180 ? -28.951 -19.551 -8.692 1.00 29.36 228 ARG A O 1
ATOM 1438 N N . GLU A 1 181 ? -29.489 -19.740 -10.881 1.00 32.60 229 GLU A N 1
ATOM 1439 C CA . GLU A 1 181 ? -30.894 -19.442 -10.651 1.00 31.31 229 GLU A CA 1
ATOM 1440 C C . GLU A 1 181 ? -31.613 -20.545 -9.888 1.00 38.56 229 GLU A C 1
ATOM 1441 O O . GLU A 1 181 ? -32.778 -20.358 -9.525 1.00 42.86 229 GLU A O 1
ATOM 1447 N N . ASP A 1 182 ? -30.959 -21.685 -9.657 1.00 38.97 230 ASP A N 1
ATOM 1448 C CA . ASP A 1 182 ? -31.498 -22.752 -8.830 1.00 37.03 230 ASP A CA 1
ATOM 1449 C C . ASP A 1 182 ? -31.315 -22.497 -7.331 1.00 40.35 230 ASP A C 1
ATOM 1450 O O . ASP A 1 182 ? -31.936 -23.200 -6.517 1.00 39.00 230 ASP A O 1
ATOM 1455 N N . ILE A 1 183 ? -30.461 -21.547 -6.949 1.00 31.82 231 ILE A N 1
ATOM 1456 C CA . ILE A 1 183 ? -30.309 -21.170 -5.546 1.00 34.81 231 ILE A CA 1
ATOM 1457 C C . ILE A 1 183 ? -31.619 -20.595 -5.033 1.00 32.47 231 ILE A C 1
ATOM 1458 O O . ILE A 1 183 ? -32.211 -19.695 -5.652 1.00 32.67 231 ILE A O 1
ATOM 1463 N N . LYS A 1 184 ? -32.082 -21.114 -3.898 1.00 36.78 232 LYS A N 1
ATOM 1464 C CA . LYS A 1 184 ? -33.339 -20.686 -3.292 1.00 33.82 232 LYS A CA 1
ATOM 1465 C C . LYS A 1 184 ? -33.043 -19.901 -2.018 1.00 42.14 232 LYS A C 1
ATOM 1466 O O . LYS A 1 184 ? -31.954 -19.999 -1.446 1.00 38.21 232 LYS A O 1
ATOM 1472 N N . LEU A 1 185 ? -34.020 -19.106 -1.581 1.00 33.68 233 LEU A N 1
ATOM 1473 C CA . LEU A 1 185 ? -33.861 -18.383 -0.325 1.00 35.40 233 LEU A CA 1
ATOM 1474 C C . LEU A 1 185 ? -33.537 -19.334 0.828 1.00 35.37 233 LEU A C 1
ATOM 1475 O O . LEU A 1 185 ? -32.696 -19.019 1.687 1.00 35.44 233 LEU A O 1
ATOM 1480 N N . LYS A 1 186 ? -34.185 -20.509 0.857 1.00 37.04 234 LYS A N 1
ATOM 1481 C CA . LYS A 1 186 ? -33.967 -21.483 1.929 1.00 38.70 234 LYS A CA 1
ATOM 1482 C C . LYS A 1 186 ? -32.511 -21.934 1.995 1.00 39.08 234 LYS A C 1
ATOM 1483 O O . LYS A 1 186 ? -32.005 -22.258 3.080 1.00 43.84 234 LYS A O 1
ATOM 1485 N N . ASP A 1 187 ? -31.822 -21.966 0.852 1.00 39.45 235 ASP A N 1
ATOM 1486 C CA . ASP A 1 187 ? -30.410 -22.340 0.853 1.00 44.78 235 ASP A CA 1
ATOM 1487 C C . ASP A 1 187 ? -29.566 -21.282 1.556 1.00 39.88 235 ASP A C 1
ATOM 1488 O O . ASP A 1 187 ? -28.647 -21.621 2.319 1.00 42.15 235 ASP A O 1
ATOM 1493 N N . ILE A 1 188 ? -29.883 -20.003 1.314 1.00 34.41 236 ILE A N 1
ATOM 1494 C CA . ILE A 1 188 ? -29.190 -18.882 1.946 1.00 35.88 236 ILE A CA 1
ATOM 1495 C C . ILE A 1 188 ? -29.472 -18.849 3.444 1.00 34.63 236 ILE A C 1
ATOM 1496 O O . ILE A 1 188 ? -28.551 -18.714 4.263 1.00 34.00 236 ILE A O 1
ATOM 1501 N N . GLU A 1 189 ? -30.753 -18.963 3.821 1.00 38.64 237 GLU A N 1
ATOM 1502 C CA . GLU A 1 189 ? -31.129 -18.942 5.234 1.00 42.87 237 GLU A CA 1
ATOM 1503 C C . GLU A 1 189 ? -30.446 -20.061 6.008 1.00 45.58 237 GLU A C 1
ATOM 1504 O O . GLU A 1 189 ? -30.065 -19.880 7.170 1.00 47.81 237 GLU A O 1
ATOM 1510 N N . HIS A 1 190 ? -30.277 -21.226 5.377 1.00 42.32 238 HIS A N 1
ATOM 1511 C CA . HIS A 1 190 ? -29.587 -22.328 6.037 1.00 45.64 238 HIS A CA 1
ATOM 1512 C C . HIS A 1 190 ? -28.097 -22.035 6.234 1.00 40.81 238 HIS A C 1
ATOM 1513 O O . HIS A 1 190 ? -27.528 -22.354 7.287 1.00 44.46 238 HIS A O 1
ATOM 1520 N N . ALA A 1 191 ? -27.434 -21.459 5.240 1.00 40.78 239 ALA A N 1
ATOM 1521 C CA . ALA A 1 191 ? -26.011 -21.193 5.409 1.00 41.82 239 ALA A CA 1
ATOM 1522 C C . ALA A 1 191 ? -25.759 -20.106 6.437 1.00 45.95 239 ALA A C 1
ATOM 1523 O O . ALA A 1 191 ? -24.675 -20.067 7.031 1.00 50.45 239 ALA A O 1
ATOM 1525 N N . LEU A 1 192 ? -26.734 -19.228 6.659 1.00 36.86 240 LEU A N 1
ATOM 1526 C CA . LEU A 1 192 ? -26.594 -18.118 7.591 1.00 40.49 240 LEU A CA 1
ATOM 1527 C C . LEU A 1 192 ? -27.059 -18.460 8.991 1.00 42.28 240 LEU A C 1
ATOM 1528 O O . LEU A 1 192 ? -27.018 -17.584 9.863 1.00 48.18 240 LEU A O 1
ATOM 1533 N N . SER A 1 193 ? -27.482 -19.707 9.226 1.00 40.06 241 SER A N 1
ATOM 1534 C CA A SER A 1 193 ? -28.012 -20.107 10.530 0.61 41.69 241 SER A CA 1
ATOM 1535 C CA B SER A 1 193 ? -28.026 -20.068 10.530 0.39 42.16 241 SER A CA 1
ATOM 1536 C C . SER A 1 193 ? -27.036 -19.803 11.663 1.00 52.45 241 SER A C 1
ATOM 1537 O O . SER A 1 193 ? -27.458 -19.515 12.798 1.00 48.49 241 SER A O 1
ATOM 1542 N N . VAL A 1 194 ? -25.728 -19.878 11.381 1.00 65.06 242 VAL A N 1
ATOM 1543 C CA . VAL A 1 194 ? -24.688 -19.708 12.397 1.00 67.85 242 VAL A CA 1
ATOM 1544 C C . VAL A 1 194 ? -24.314 -18.256 12.661 1.00 63.76 242 VAL A C 1
ATOM 1545 O O . VAL A 1 194 ? -23.601 -17.984 13.635 1.00 64.03 242 VAL A O 1
ATOM 1549 N N . SER A 1 195 ? -24.769 -17.315 11.827 1.00 53.96 243 SER A N 1
ATOM 1550 C CA . SER A 1 195 ? -24.394 -15.909 11.979 1.00 44.02 243 SER A CA 1
ATOM 1551 C C . SER A 1 195 ? -25.596 -14.969 11.885 1.00 54.29 243 SER A C 1
ATOM 1552 O O . SER A 1 195 ? -26.249 -14.706 12.905 1.00 51.34 243 SER A O 1
ATOM 1555 N N . VAL A 1 196 ? -25.909 -14.465 10.674 1.00 45.22 244 VAL A N 1
ATOM 1556 C CA . VAL A 1 196 ? -26.983 -13.478 10.499 1.00 41.86 244 VAL A CA 1
ATOM 1557 C C . VAL A 1 196 ? -28.331 -13.993 11.025 1.00 50.45 244 VAL A C 1
ATOM 1558 O O . VAL A 1 196 ? -29.160 -13.211 11.513 1.00 46.52 244 VAL A O 1
ATOM 1562 N N . PHE A 1 197 ? -28.563 -15.306 10.963 1.00 38.62 245 PHE A N 1
ATOM 1563 C CA . PHE A 1 197 ? -29.834 -15.901 11.350 1.00 43.61 245 PHE A CA 1
ATOM 1564 C C . PHE A 1 197 ? -29.749 -16.661 12.680 1.00 46.21 245 PHE A C 1
ATOM 1565 O O . PHE A 1 197 ? -30.626 -17.482 12.986 1.00 49.33 245 PHE A O 1
ATOM 1573 N N . ASN A 1 198 ? -28.714 -16.411 13.491 1.00 51.34 246 ASN A N 1
ATOM 1574 C CA . ASN A 1 198 ? -28.602 -17.135 14.757 1.00 48.72 246 ASN A CA 1
ATOM 1575 C C . ASN A 1 198 ? -29.529 -16.532 15.817 1.00 60.04 246 ASN A C 1
ATOM 1576 O O . ASN A 1 198 ? -30.253 -15.555 15.575 1.00 54.10 246 ASN A O 1
ATOM 1581 N N . ASN A 1 199 ? -29.500 -17.131 17.015 1.00 56.43 247 ASN A N 1
ATOM 1582 C CA . ASN A 1 199 ? -30.454 -16.758 18.058 1.00 62.67 247 ASN A CA 1
ATOM 1583 C C . ASN A 1 199 ? -30.263 -15.316 18.519 1.00 57.43 247 ASN A C 1
ATOM 1584 O O . ASN A 1 199 ? -31.248 -14.590 18.711 1.00 54.52 247 ASN A O 1
ATOM 1589 N N . LYS A 1 200 ? -29.008 -14.873 18.693 1.00 52.79 248 LYS A N 1
ATOM 1590 C CA . LYS A 1 200 ? -28.782 -13.526 19.223 1.00 53.32 248 LYS A CA 1
ATOM 1591 C C . LYS A 1 200 ? -29.252 -12.452 18.251 1.00 54.66 248 LYS A C 1
ATOM 1592 O O . LYS A 1 200 ? -29.806 -11.432 18.674 1.00 45.86 248 LYS A O 1
ATOM 1598 N N . ASN A 1 201 ? -29.033 -12.654 16.946 1.00 50.61 249 ASN A N 1
ATOM 1599 C CA . ASN A 1 201 ? -29.525 -11.693 15.963 1.00 47.36 249 ASN A CA 1
ATOM 1600 C C . ASN A 1 201 ? -31.047 -11.720 15.866 1.00 46.18 249 ASN A C 1
ATOM 1601 O O . ASN A 1 201 ? -31.681 -10.660 15.785 1.00 47.33 249 ASN A O 1
ATOM 1606 N N . SER A 1 202 ? -31.648 -12.918 15.865 1.00 55.73 250 SER A N 1
ATOM 1607 C CA . SER A 1 202 ? -33.107 -13.028 15.928 1.00 55.01 250 SER A CA 1
ATOM 1608 C C . SER A 1 202 ? -33.656 -12.326 17.160 1.00 59.99 250 SER A C 1
ATOM 1609 O O . SER A 1 202 ? -34.683 -11.637 17.086 1.00 51.53 250 SER A O 1
ATOM 1612 N N . GLY A 1 203 ? -33.001 -12.512 18.311 1.00 45.96 251 GLY A N 1
ATOM 1613 C CA . GLY A 1 203 ? -33.417 -11.804 19.511 1.00 48.20 251 GLY A CA 1
ATOM 1614 C C . GLY A 1 203 ? -33.297 -10.301 19.358 1.00 48.42 251 GLY A C 1
ATOM 1615 O O . GLY A 1 203 ? -34.211 -9.556 19.721 1.00 39.73 251 GLY A O 1
ATOM 1616 N N . PHE A 1 204 ? -32.164 -9.836 18.810 1.00 42.20 252 PHE A N 1
ATOM 1617 C CA . PHE A 1 204 ? -31.928 -8.399 18.650 1.00 38.18 252 PHE A CA 1
ATOM 1618 C C . PHE A 1 204 ? -33.011 -7.746 17.795 1.00 33.79 252 PHE A C 1
ATOM 1619 O O . PHE A 1 204 ? -33.464 -6.633 18.085 1.00 36.87 252 PHE A O 1
ATOM 1627 N N . TRP A 1 205 ? -33.449 -8.426 16.743 1.00 34.29 253 TRP A N 1
ATOM 1628 C CA . TRP A 1 205 ? -34.406 -7.854 15.817 1.00 31.06 253 TRP A CA 1
ATOM 1629 C C . TRP A 1 205 ? -35.844 -8.223 16.147 1.00 37.18 253 TRP A C 1
ATOM 1630 O O . TRP A 1 205 ? -36.717 -8.089 15.279 1.00 39.41 253 TRP A O 1
ATOM 1641 N N . HIS A 1 206 ? -36.116 -8.691 17.363 1.00 37.03 254 HIS A N 1
ATOM 1642 C CA . HIS A 1 206 ? -37.447 -9.190 17.660 1.00 37.26 254 HIS A CA 1
ATOM 1643 C C . HIS A 1 206 ? -38.388 -8.035 17.983 1.00 42.34 254 HIS A C 1
ATOM 1644 O O . HIS A 1 206 ? -37.983 -7.032 18.573 1.00 41.81 254 HIS A O 1
ATOM 1651 N N . SER A 1 207 ? -39.646 -8.169 17.569 1.00 41.24 255 SER A N 1
ATOM 1652 C CA . SER A 1 207 ? -40.655 -7.190 17.945 1.00 38.66 255 SER A CA 1
ATOM 1653 C C . SER A 1 207 ? -40.822 -7.142 19.464 1.00 42.37 255 SER A C 1
ATOM 1654 O O . SER A 1 207 ? -40.677 -8.150 20.161 1.00 49.06 255 SER A O 1
ATOM 1657 N N . SER A 1 208 ? -41.146 -5.952 19.975 1.00 37.66 256 SER A N 1
ATOM 1658 C CA . SER A 1 208 ? -41.442 -5.759 21.391 1.00 34.94 256 SER A CA 1
ATOM 1659 C C . SER A 1 208 ? -42.915 -5.891 21.723 1.00 42.76 256 SER A C 1
ATOM 1660 O O . SER A 1 208 ? -43.281 -5.745 22.899 1.00 44.95 256 SER A O 1
ATOM 1663 N N . LEU A 1 209 ? -43.757 -6.176 20.734 1.00 42.58 257 LEU A N 1
ATOM 1664 C CA . LEU A 1 209 ? -45.208 -6.198 20.901 1.00 42.51 257 LEU A CA 1
ATOM 1665 C C . LEU A 1 209 ? -45.818 -7.571 20.648 1.00 49.08 257 LEU A C 1
ATOM 1666 O O . LEU A 1 209 ? -46.710 -7.989 21.388 1.00 51.50 257 LEU A O 1
ATOM 1671 N N . ILE A 1 210 ? -45.338 -8.306 19.641 1.00 46.85 258 ILE A N 1
ATOM 1672 C CA . ILE A 1 210 ? -45.864 -9.617 19.257 1.00 47.71 258 ILE A CA 1
ATOM 1673 C C . ILE A 1 210 ? -44.702 -10.501 18.795 1.00 43.55 258 ILE A C 1
ATOM 1674 O O . ILE A 1 210 ? -43.573 -10.039 18.615 1.00 52.81 258 ILE A O 1
ATOM 1679 N N . ASP A 1 211 ? -44.983 -11.794 18.606 1.00 47.90 259 ASP A N 1
ATOM 1680 C CA . ASP A 1 211 ? -43.933 -12.779 18.315 1.00 45.44 259 ASP A CA 1
ATOM 1681 C C . ASP A 1 211 ? -43.595 -12.789 16.817 1.00 53.62 259 ASP A C 1
ATOM 1682 O O . ASP A 1 211 ? -43.897 -13.730 16.078 1.00 56.36 259 ASP A O 1
ATOM 1687 N N . ARG A 1 212 ? -42.911 -11.720 16.391 1.00 48.96 260 ARG A N 1
ATOM 1688 C CA . ARG A 1 212 ? -42.505 -11.503 15.003 1.00 42.34 260 ARG A CA 1
ATOM 1689 C C . ARG A 1 212 ? -41.160 -10.786 14.958 1.00 40.46 260 ARG A C 1
ATOM 1690 O O . ARG A 1 212 ? -40.748 -10.116 15.915 1.00 39.38 260 ARG A O 1
ATOM 1698 N N . ASN A 1 213 ? -40.500 -10.900 13.806 1.00 39.05 261 ASN A N 1
ATOM 1699 C CA . ASN A 1 213 ? -39.261 -10.177 13.544 1.00 37.77 261 ASN A CA 1
ATOM 1700 C C . ASN A 1 213 ? -39.581 -8.767 13.068 1.00 31.40 261 ASN A C 1
ATOM 1701 O O . ASN A 1 213 ? -40.584 -8.537 12.375 1.00 35.47 261 ASN A O 1
ATOM 1706 N N . LEU A 1 214 ? -38.708 -7.814 13.418 1.00 28.93 262 LEU A N 1
ATOM 1707 C CA . LEU A 1 214 ? -38.857 -6.440 12.911 1.00 25.44 262 LEU A CA 1
ATOM 1708 C C . LEU A 1 214 ? -38.487 -6.330 11.433 1.00 24.68 262 LEU A C 1
ATOM 1709 O O . LEU A 1 214 ? -38.974 -5.422 10.732 1.00 26.69 262 LEU A O 1
ATOM 1714 N N A ILE A 1 215 ? -37.636 -7.210 10.918 0.43 26.77 263 ILE A N 1
ATOM 1715 N N B ILE A 1 215 ? -37.627 -7.232 10.955 0.57 25.54 263 ILE A N 1
ATOM 1716 C CA A ILE A 1 215 ? -37.278 -7.168 9.499 0.43 26.41 263 ILE A CA 1
ATOM 1717 C CA B ILE A 1 215 ? -37.270 -7.324 9.538 0.57 27.18 263 ILE A CA 1
ATOM 1718 C C A ILE A 1 215 ? -38.227 -8.089 8.743 0.43 28.35 263 ILE A C 1
ATOM 1719 C C B ILE A 1 215 ? -38.369 -8.110 8.844 0.57 23.17 263 ILE A C 1
ATOM 1720 O O A ILE A 1 215 ? -38.266 -9.300 8.986 0.43 27.55 263 ILE A O 1
ATOM 1721 O O B ILE A 1 215 ? -38.640 -9.257 9.220 0.57 29.30 263 ILE A O 1
ATOM 1730 N N . ASP A 1 216 ? -38.979 -7.509 7.806 1.00 26.37 264 ASP A N 1
ATOM 1731 C CA . ASP A 1 216 ? -40.022 -8.214 7.067 1.00 23.62 264 ASP A CA 1
ATOM 1732 C C . ASP A 1 216 ? -39.448 -9.129 6.005 1.00 23.95 264 ASP A C 1
ATOM 1733 O O . ASP A 1 216 ? -39.983 -10.236 5.783 1.00 28.76 264 ASP A O 1
ATOM 1738 N N . TYR A 1 217 ? -38.395 -8.661 5.311 1.00 24.15 265 TYR A N 1
ATOM 1739 C CA . TYR A 1 217 ? -37.766 -9.430 4.242 1.00 23.79 265 TYR A CA 1
ATOM 1740 C C . TYR A 1 217 ? -36.259 -9.269 4.317 1.00 26.85 265 TYR A C 1
ATOM 1741 O O . TYR A 1 217 ? -35.755 -8.140 4.307 1.00 26.02 265 TYR A O 1
ATOM 1750 N N A PHE A 1 218 ? -35.565 -10.390 4.449 0.54 25.71 266 PHE A N 1
ATOM 1751 N N B PHE A 1 218 ? -35.557 -10.402 4.338 0.46 28.02 266 PHE A N 1
ATOM 1752 C CA A PHE A 1 218 ? -34.139 -10.474 4.161 0.54 26.01 266 PHE A CA 1
ATOM 1753 C CA B PHE A 1 218 ? -34.104 -10.471 4.186 0.46 23.80 266 PHE A CA 1
ATOM 1754 C C A PHE A 1 218 ? -33.955 -10.617 2.649 0.54 27.03 266 PHE A C 1
ATOM 1755 C C B PHE A 1 218 ? -33.781 -10.734 2.712 0.46 22.91 266 PHE A C 1
ATOM 1756 O O A PHE A 1 218 ? -34.614 -11.444 2.003 0.54 26.58 266 PHE A O 1
ATOM 1757 O O B PHE A 1 218 ? -34.155 -11.778 2.165 0.46 27.25 266 PHE A O 1
ATOM 1772 N N . VAL A 1 219 ? -33.090 -9.792 2.079 1.00 22.67 267 VAL A N 1
ATOM 1773 C CA . VAL A 1 219 ? -32.890 -9.741 0.620 1.00 22.61 267 VAL A CA 1
ATOM 1774 C C . VAL A 1 219 ? -31.422 -10.043 0.312 1.00 20.65 267 VAL A C 1
ATOM 1775 O O . VAL A 1 219 ? -30.576 -9.154 0.452 1.00 22.97 267 VAL A O 1
ATOM 1779 N N . PRO A 1 220 ? -31.063 -11.275 -0.087 1.00 21.47 268 PRO A N 1
ATOM 1780 C CA . PRO A 1 220 ? -29.630 -11.572 -0.279 1.00 23.34 268 PRO A CA 1
ATOM 1781 C C . PRO A 1 220 ? -29.154 -11.177 -1.671 1.00 22.59 268 PRO A C 1
ATOM 1782 O O . PRO A 1 220 ? -29.879 -11.336 -2.663 1.00 25.62 268 PRO A O 1
ATOM 1786 N N . PHE A 1 221 ? -27.916 -10.679 -1.708 1.00 21.00 269 PHE A N 1
ATOM 1787 C CA . PHE A 1 221 ? -27.191 -10.312 -2.929 1.00 21.09 269 PHE A CA 1
ATOM 1788 C C . PHE A 1 221 ? -26.001 -11.255 -3.125 1.00 23.57 269 PHE A C 1
ATOM 1789 O O . PHE A 1 221 ? -25.180 -11.436 -2.208 1.00 23.51 269 PHE A O 1
ATOM 1797 N N . LEU A 1 222 ? -25.922 -11.860 -4.259 1.00 21.16 270 LEU A N 1
ATOM 1798 C CA . LEU A 1 222 ? -24.959 -12.887 -4.624 1.00 22.93 270 LEU A CA 1
ATOM 1799 C C . LEU A 1 222 ? -23.731 -12.219 -5.223 1.00 21.78 270 LEU A C 1
ATOM 1800 O O . LEU A 1 222 ? -23.847 -11.161 -5.854 1.00 21.23 270 LEU A O 1
ATOM 1805 N N . PRO A 1 223 ? -22.533 -12.818 -5.070 1.00 23.70 271 PRO A N 1
ATOM 1806 C CA . PRO A 1 223 ? -21.366 -12.273 -5.781 1.00 24.69 271 PRO A CA 1
ATOM 1807 C C . PRO A 1 223 ? -21.569 -12.387 -7.285 1.00 21.33 271 PRO A C 1
ATOM 1808 O O . PRO A 1 223 ? -22.281 -13.283 -7.775 1.00 23.64 271 PRO A O 1
ATOM 1812 N N . LEU A 1 224 ? -20.929 -11.490 -8.028 1.00 23.11 272 LEU A N 1
ATOM 1813 C CA . LEU A 1 224 ? -21.123 -11.424 -9.477 1.00 21.35 272 LEU A CA 1
ATOM 1814 C C . LEU A 1 224 ? -20.085 -12.265 -10.204 1.00 23.76 272 LEU A C 1
ATOM 1815 O O . LEU A 1 224 ? -18.904 -12.278 -9.815 1.00 24.57 272 LEU A O 1
ATOM 1820 N N . GLU A 1 225 ? -20.507 -12.912 -11.294 1.00 23.46 273 GLU A N 1
ATOM 1821 C CA . GLU A 1 225 ? -19.632 -13.689 -12.158 1.00 24.55 273 GLU A CA 1
ATOM 1822 C C . GLU A 1 225 ? -19.036 -12.787 -13.225 1.00 22.08 273 GLU A C 1
ATOM 1823 O O . GLU A 1 225 ? -19.481 -11.658 -13.455 1.00 22.89 273 GLU A O 1
ATOM 1829 N N . TYR A 1 226 ? -18.052 -13.341 -13.930 1.00 24.13 274 TYR A N 1
ATOM 1830 C CA . TYR A 1 226 ? -17.453 -12.676 -15.069 1.00 25.51 274 TYR A CA 1
ATOM 1831 C C . TYR A 1 226 ? -18.497 -12.194 -16.090 1.00 24.28 274 TYR A C 1
ATOM 1832 O O . TYR A 1 226 ? -18.435 -11.041 -16.555 1.00 22.28 274 TYR A O 1
ATOM 1841 N N . LYS A 1 227 ? -19.519 -13.014 -16.385 1.00 24.48 275 LYS A N 1
ATOM 1842 C CA . LYS A 1 227 ? -20.504 -12.576 -17.376 1.00 23.12 275 LYS A CA 1
ATOM 1843 C C . LYS A 1 227 ? -21.293 -11.353 -16.912 1.00 21.62 275 LYS A C 1
ATOM 1844 O O . LYS A 1 227 ? -21.711 -10.530 -17.745 1.00 23.27 275 LYS A O 1
ATOM 1850 N N . HIS A 1 228 ? -21.535 -11.203 -15.602 1.00 22.22 276 HIS A N 1
ATOM 1851 C CA . HIS A 1 228 ? -22.259 -10.026 -15.110 1.00 22.63 276 HIS A CA 1
ATOM 1852 C C . HIS A 1 228 ? -21.391 -8.786 -15.198 1.00 22.47 276 HIS A C 1
ATOM 1853 O O . HIS A 1 228 ? -21.884 -7.675 -15.484 1.00 21.61 276 HIS A O 1
ATOM 1860 N N . LEU A 1 229 ? -20.099 -8.935 -14.880 1.00 21.31 277 LEU A N 1
ATOM 1861 C CA A LEU A 1 229 ? -19.189 -7.805 -15.025 0.58 22.61 277 LEU A CA 1
ATOM 1862 C CA B LEU A 1 229 ? -19.168 -7.816 -15.039 0.42 21.02 277 LEU A CA 1
ATOM 1863 C C . LEU A 1 229 ? -19.167 -7.301 -16.472 1.00 22.58 277 LEU A C 1
ATOM 1864 O O . LEU A 1 229 ? -19.203 -6.082 -16.710 1.00 23.41 277 LEU A O 1
ATOM 1873 N N . LYS A 1 230 ? -19.134 -8.220 -17.450 1.00 22.59 278 LYS A N 1
ATOM 1874 C CA . LYS A 1 230 ? -19.185 -7.809 -18.852 1.00 21.75 278 LYS A CA 1
ATOM 1875 C C . LYS A 1 230 ? -20.459 -7.028 -19.165 1.00 22.91 278 LYS A C 1
ATOM 1876 O O . LYS A 1 230 ? -20.406 -5.999 -19.842 1.00 21.69 278 LYS A O 1
ATOM 1882 N N . MET A 1 231 ? -21.606 -7.454 -18.608 1.00 22.67 279 MET A N 1
ATOM 1883 C CA . MET A 1 231 ? -22.849 -6.704 -18.847 1.00 22.86 279 MET A CA 1
ATOM 1884 C C . MET A 1 231 ? -22.736 -5.268 -18.322 1.00 20.30 279 MET A C 1
ATOM 1885 O O . MET A 1 231 ? -23.144 -4.302 -18.987 1.00 21.56 279 MET A O 1
ATOM 1890 N N A CYS A 1 232 ? -22.145 -5.096 -17.134 0.61 23.56 280 CYS A N 1
ATOM 1891 N N B CYS A 1 232 ? -22.193 -5.118 -17.113 0.39 18.97 280 CYS A N 1
ATOM 1892 C CA A CYS A 1 232 ? -22.014 -3.753 -16.574 0.61 22.42 280 CYS A CA 1
ATOM 1893 C CA B CYS A 1 232 ? -21.980 -3.795 -16.541 0.39 22.92 280 CYS A CA 1
ATOM 1894 C C A CYS A 1 232 ? -21.010 -2.892 -17.350 0.61 23.29 280 CYS A C 1
ATOM 1895 C C B CYS A 1 232 ? -21.065 -2.936 -17.418 0.39 20.69 280 CYS A C 1
ATOM 1896 O O A CYS A 1 232 ? -21.185 -1.671 -17.465 0.61 22.12 280 CYS A O 1
ATOM 1897 O O B CYS A 1 232 ? -21.373 -1.770 -17.700 0.39 22.69 280 CYS A O 1
ATOM 1902 N N . ILE A 1 233 ? -19.921 -3.484 -17.842 1.00 21.24 281 ILE A N 1
ATOM 1903 C CA . ILE A 1 233 ? -18.980 -2.698 -18.643 1.00 21.50 281 ILE A CA 1
ATOM 1904 C C . ILE A 1 233 ? -19.658 -2.171 -19.899 1.00 20.85 281 ILE A C 1
ATOM 1905 O O . ILE A 1 233 ? -19.487 -0.997 -20.268 1.00 21.84 281 ILE A O 1
ATOM 1910 N N . ARG A 1 234 ? -20.480 -3.010 -20.547 1.00 22.59 282 ARG A N 1
ATOM 1911 C CA . ARG A 1 234 ? -21.161 -2.580 -21.760 1.00 20.89 282 ARG A CA 1
ATOM 1912 C C . ARG A 1 234 ? -22.061 -1.378 -21.477 1.00 22.93 282 ARG A C 1
ATOM 1913 O O . ARG A 1 234 ? -22.120 -0.433 -22.282 1.00 24.24 282 ARG A O 1
ATOM 1921 N N . VAL A 1 235 ? -22.814 -1.423 -20.373 1.00 23.11 283 VAL A N 1
ATOM 1922 C CA . VAL A 1 235 ? -23.680 -0.308 -19.992 1.00 25.15 283 VAL A CA 1
ATOM 1923 C C . VAL A 1 235 ? -22.860 0.966 -19.772 1.00 28.07 283 VAL A C 1
ATOM 1924 O O . VAL A 1 235 ? -23.251 2.062 -20.198 1.00 25.07 283 VAL A O 1
ATOM 1928 N N . GLU A 1 236 ? -21.705 0.850 -19.103 1.00 25.51 284 GLU A N 1
ATOM 1929 C CA . GLU A 1 236 ? -20.897 2.047 -18.862 1.00 28.15 284 GLU A CA 1
ATOM 1930 C C . GLU A 1 236 ? -20.369 2.637 -20.175 1.00 23.52 284 GLU A C 1
ATOM 1931 O O . GLU A 1 236 ? -20.413 3.861 -20.374 1.00 24.40 284 GLU A O 1
ATOM 1937 N N . MET A 1 237 ? -19.918 1.779 -21.102 1.00 24.96 285 MET A N 1
ATOM 1938 C CA . MET A 1 237 ? -19.463 2.259 -22.410 1.00 25.93 285 MET A CA 1
ATOM 1939 C C . MET A 1 237 ? -20.555 3.054 -23.113 1.00 27.68 285 MET A C 1
ATOM 1940 O O . MET A 1 237 ? -20.304 4.145 -23.628 1.00 27.66 285 MET A O 1
ATOM 1945 N N . GLN A 1 238 ? -21.788 2.532 -23.126 1.00 27.86 286 GLN A N 1
ATOM 1946 C CA . GLN A 1 238 ? -22.875 3.248 -23.784 1.00 28.48 286 GLN A CA 1
ATOM 1947 C C . GLN A 1 238 ? -23.176 4.560 -23.077 1.00 29.90 286 GLN A C 1
ATOM 1948 O O . GLN A 1 238 ? -23.429 5.577 -23.735 1.00 35.00 286 GLN A O 1
ATOM 1954 N N . SER A 1 239 ? -23.131 4.558 -21.742 1.00 31.14 287 SER A N 1
ATOM 1955 C CA . SER A 1 239 ? -23.407 5.761 -20.976 1.00 31.72 287 SER A CA 1
ATOM 1956 C C . SER A 1 239 ? -22.380 6.857 -21.265 1.00 28.32 287 SER A C 1
ATOM 1957 O O . SER A 1 239 ? -22.696 8.045 -21.185 1.00 33.34 287 SER A O 1
ATOM 1960 N N . ARG A 1 240 ? -21.160 6.479 -21.634 1.00 30.96 288 ARG A N 1
ATOM 1961 C CA . ARG A 1 240 ? -20.150 7.465 -21.984 1.00 34.87 288 ARG A CA 1
ATOM 1962 C C . ARG A 1 240 ? -20.195 7.860 -23.446 1.00 39.92 288 ARG A C 1
ATOM 1963 O O . ARG A 1 240 ? -19.454 8.764 -23.849 1.00 42.38 288 ARG A O 1
ATOM 1971 N N . GLY A 1 241 ? -21.039 7.215 -24.243 1.00 37.09 289 GLY A N 1
ATOM 1972 C CA . GLY A 1 241 ? -21.114 7.524 -25.659 1.00 37.05 289 GLY A CA 1
ATOM 1973 C C . GLY A 1 241 ? -20.054 6.846 -26.495 1.00 42.35 289 GLY A C 1
ATOM 1974 O O . GLY A 1 241 ? -19.757 7.308 -27.611 1.00 43.64 289 GLY A O 1
ATOM 1975 N N . TYR A 1 242 ? -19.462 5.767 -25.989 1.00 37.04 290 TYR A N 1
ATOM 1976 C CA . TYR A 1 242 ? -18.478 5.004 -26.746 1.00 32.54 290 TYR A CA 1
ATOM 1977 C C . TYR A 1 242 ? -19.185 3.974 -27.612 1.00 38.28 290 TYR A C 1
ATOM 1978 O O . TYR A 1 242 ? -20.264 3.474 -27.266 1.00 37.35 290 TYR A O 1
ATOM 1987 N N . GLU A 1 243 ? -18.550 3.630 -28.726 1.00 36.28 291 GLU A N 1
ATOM 1988 C CA . GLU A 1 243 ? -18.888 2.392 -29.414 1.00 32.56 291 GLU A CA 1
ATOM 1989 C C . GLU A 1 243 ? -18.356 1.240 -28.577 1.00 31.00 291 GLU A C 1
ATOM 1990 O O . GLU A 1 243 ? -17.158 1.215 -28.219 1.00 30.34 291 GLU A O 1
ATOM 1996 N N . ILE A 1 244 ? -19.243 0.301 -28.229 1.00 30.77 292 ILE A N 1
ATOM 1997 C CA . ILE A 1 244 ? -18.804 -0.867 -27.462 1.00 29.06 292 ILE A CA 1
ATOM 1998 C C . ILE A 1 244 ? -17.733 -1.631 -28.246 1.00 25.47 292 ILE A C 1
ATOM 1999 O O . ILE A 1 244 ? -17.837 -1.843 -29.466 1.00 27.02 292 ILE A O 1
ATOM 2004 N N . ASP A 1 245 ? -16.718 -2.084 -27.531 1.00 23.73 293 ASP A N 1
ATOM 2005 C CA . ASP A 1 245 ? -15.609 -2.830 -28.117 1.00 27.19 293 ASP A CA 1
ATOM 2006 C C . ASP A 1 245 ? -15.439 -4.058 -27.219 1.00 22.36 293 ASP A C 1
ATOM 2007 O O . ASP A 1 245 ? -15.004 -3.922 -26.062 1.00 22.21 293 ASP A O 1
ATOM 2012 N N . GLU A 1 246 ? -15.859 -5.227 -27.706 1.00 19.95 294 GLU A N 1
ATOM 2013 C CA . GLU A 1 246 ? -15.815 -6.479 -26.927 1.00 21.02 294 GLU A CA 1
ATOM 2014 C C . GLU A 1 246 ? -14.400 -6.900 -26.559 1.00 22.07 294 GLU A C 1
ATOM 2015 O O . GLU A 1 246 ? -14.218 -7.639 -25.576 1.00 22.88 294 GLU A O 1
ATOM 2021 N N . ASP A 1 247 ? -13.397 -6.463 -27.326 1.00 23.45 295 ASP A N 1
ATOM 2022 C CA . ASP A 1 247 ? -12.039 -6.769 -26.921 1.00 22.92 295 ASP A CA 1
ATOM 2023 C C . ASP A 1 247 ? -11.668 -5.988 -25.671 1.00 24.37 295 ASP A C 1
ATOM 2024 O O . ASP A 1 247 ? -11.023 -6.531 -24.742 1.00 25.23 295 ASP A O 1
ATOM 2029 N N . ILE A 1 248 ? -12.093 -4.720 -25.595 1.00 22.68 296 ILE A N 1
ATOM 2030 C CA . ILE A 1 248 ? -11.874 -3.930 -24.382 1.00 22.93 296 ILE A CA 1
ATOM 2031 C C . ILE A 1 248 ? -12.698 -4.473 -23.234 1.00 22.86 296 ILE A C 1
ATOM 2032 O O . ILE A 1 248 ? -12.218 -4.522 -22.095 1.00 24.24 296 ILE A O 1
ATOM 2037 N N . VAL A 1 249 ? -13.935 -4.933 -23.501 1.00 23.44 297 VAL A N 1
ATOM 2038 C CA . VAL A 1 249 ? -14.747 -5.533 -22.426 1.00 22.92 297 VAL A CA 1
ATOM 2039 C C . VAL A 1 249 ? -13.985 -6.683 -21.771 1.00 22.17 297 VAL A C 1
ATOM 2040 O O . VAL A 1 249 ? -13.885 -6.755 -20.536 1.00 24.72 297 VAL A O 1
ATOM 2044 N N . SER A 1 250 ? -13.415 -7.571 -22.586 1.00 23.40 298 SER A N 1
ATOM 2045 C CA . SER A 1 250 ? -12.703 -8.738 -22.071 1.00 27.12 298 SER A CA 1
ATOM 2046 C C . SER A 1 250 ? -11.434 -8.334 -21.350 1.00 25.72 298 SER A C 1
ATOM 2047 O O . SER A 1 250 ? -11.129 -8.866 -20.263 1.00 28.18 298 SER A O 1
ATOM 2050 N N . ARG A 1 251 ? -10.686 -7.387 -21.927 1.00 25.94 299 ARG A N 1
ATOM 2051 C CA . ARG A 1 251 ? -9.412 -6.991 -21.316 1.00 25.38 299 ARG A CA 1
ATOM 2052 C C . ARG A 1 251 ? -9.638 -6.289 -19.983 1.00 25.47 299 ARG A C 1
ATOM 2053 O O . ARG A 1 251 ? -8.889 -6.529 -19.016 1.00 29.52 299 ARG A O 1
ATOM 2061 N N . VAL A 1 252 ? -10.652 -5.398 -19.906 1.00 23.41 300 VAL A N 1
ATOM 2062 C CA . VAL A 1 252 ? -10.992 -4.737 -18.643 1.00 23.68 300 VAL A CA 1
ATOM 2063 C C . VAL A 1 252 ? -11.415 -5.760 -17.608 1.00 27.18 300 VAL A C 1
ATOM 2064 O O . VAL A 1 252 ? -10.925 -5.749 -16.476 1.00 29.88 300 VAL A O 1
ATOM 2068 N N . ALA A 1 253 ? -12.301 -6.690 -17.992 1.00 26.62 301 ALA A N 1
ATOM 2069 C CA . ALA A 1 253 ? -12.774 -7.715 -17.054 1.00 27.05 301 ALA A CA 1
ATOM 2070 C C . ALA A 1 253 ? -11.620 -8.605 -16.567 1.00 29.32 301 ALA A C 1
ATOM 2071 O O . ALA A 1 253 ? -11.543 -8.942 -15.365 1.00 31.21 301 ALA A O 1
ATOM 2073 N N . GLU A 1 254 ? -10.669 -8.924 -17.470 1.00 33.74 302 GLU A N 1
ATOM 2074 C CA . GLU A 1 254 ? -9.495 -9.747 -17.145 1.00 38.66 302 GLU A CA 1
ATOM 2075 C C . GLU A 1 254 ? -8.549 -9.077 -16.136 1.00 37.96 302 GLU A C 1
ATOM 2076 O O . GLU A 1 254 ? -7.803 -9.782 -15.430 1.00 34.86 302 GLU A O 1
ATOM 2082 N N . GLU A 1 255 ? -8.574 -7.744 -16.036 1.00 30.30 303 GLU A N 1
ATOM 2083 C CA . GLU A 1 255 ? -7.749 -7.016 -15.078 1.00 31.98 303 GLU A CA 1
ATOM 2084 C C . GLU A 1 255 ? -8.313 -7.090 -13.679 1.00 26.56 303 GLU A C 1
ATOM 2085 O O . GLU A 1 255 ? -7.567 -6.865 -12.728 1.00 32.21 303 GLU A O 1
ATOM 2091 N N . MET A 1 256 ? -9.603 -7.396 -13.538 1.00 25.41 304 MET A N 1
ATOM 2092 C CA . MET A 1 256 ? -10.216 -7.512 -12.222 1.00 24.10 304 MET A CA 1
ATOM 2093 C C . MET A 1 256 ? -9.722 -8.779 -11.516 1.00 24.07 304 MET A C 1
ATOM 2094 O O . MET A 1 256 ? -9.422 -9.798 -12.151 1.00 27.67 304 MET A O 1
ATOM 2099 N N . THR A 1 257 ? -9.635 -8.701 -10.187 1.00 25.49 305 THR A N 1
ATOM 2100 C CA . THR A 1 257 ? -9.274 -9.852 -9.380 1.00 24.36 305 THR A CA 1
ATOM 2101 C C . THR A 1 257 ? -10.510 -10.695 -9.061 1.00 25.27 305 THR A C 1
ATOM 2102 O O . THR A 1 257 ? -11.602 -10.165 -8.766 1.00 26.40 305 THR A O 1
ATOM 2106 N N . PHE A 1 258 ? -10.354 -12.023 -9.199 1.00 29.96 306 PHE A N 1
ATOM 2107 C CA . PHE A 1 258 ? -11.418 -12.988 -8.987 1.00 28.64 306 PHE A CA 1
ATOM 2108 C C . PHE A 1 258 ? -11.020 -14.010 -7.936 1.00 34.91 306 PHE A C 1
ATOM 2109 O O . PHE A 1 258 ? -9.836 -14.237 -7.667 1.00 42.94 306 PHE A O 1
ATOM 2117 N N . PHE A 1 259 ? -12.028 -14.651 -7.360 1.00 34.36 307 PHE A N 1
ATOM 2118 C CA . PHE A 1 259 ? -11.800 -15.663 -6.341 1.00 40.32 307 PHE A CA 1
ATOM 2119 C C . PHE A 1 259 ? -12.731 -16.845 -6.596 1.00 45.19 307 PHE A C 1
ATOM 2120 O O . PHE A 1 259 ? -13.708 -16.689 -7.359 1.00 42.26 307 PHE A O 1
ATOM 2128 N N . PRO A 1 260 ? -12.437 -18.018 -5.989 1.00 51.67 308 PRO A N 1
ATOM 2129 C CA . PRO A 1 260 ? -11.283 -18.346 -5.127 1.00 43.06 308 PRO A CA 1
ATOM 2130 C C . PRO A 1 260 ? -9.990 -18.292 -5.890 1.00 60.15 308 PRO A C 1
ATOM 2131 O O . PRO A 1 260 ? -10.022 -18.074 -7.107 1.00 55.53 308 PRO A O 1
ATOM 2135 N N . LYS A 1 261 ? -8.875 -18.488 -5.176 1.00 65.67 309 LYS A N 1
ATOM 2136 C CA . LYS A 1 261 ? -7.561 -18.399 -5.802 1.00 65.33 309 LYS A CA 1
ATOM 2137 C C . LYS A 1 261 ? -7.469 -19.257 -7.064 1.00 72.18 309 LYS A C 1
ATOM 2138 O O . LYS A 1 261 ? -6.968 -18.798 -8.099 1.00 69.80 309 LYS A O 1
ATOM 2140 N N . GLU A 1 262 ? -7.986 -20.491 -7.010 1.00 72.45 310 GLU A N 1
ATOM 2141 C CA . GLU A 1 262 ? -7.811 -21.436 -8.113 1.00 73.52 310 GLU A CA 1
ATOM 2142 C C . GLU A 1 262 ? -8.804 -21.211 -9.260 1.00 73.82 310 GLU A C 1
ATOM 2143 O O . GLU A 1 262 ? -8.407 -21.193 -10.432 1.00 82.59 310 GLU A O 1
ATOM 2145 N N . GLU A 1 263 ? -10.092 -21.029 -8.955 1.00 68.07 311 GLU A N 1
ATOM 2146 C CA . GLU A 1 263 ? -11.149 -21.214 -9.953 1.00 71.25 311 GLU A CA 1
ATOM 2147 C C . GLU A 1 263 ? -11.633 -19.944 -10.666 1.00 62.13 311 GLU A C 1
ATOM 2148 O O . GLU A 1 263 ? -12.247 -20.057 -11.734 1.00 64.41 311 GLU A O 1
ATOM 2154 N N . ARG A 1 264 ? -11.391 -18.749 -10.127 1.00 52.62 312 ARG A N 1
ATOM 2155 C CA . ARG A 1 264 ? -11.666 -17.488 -10.851 1.00 51.04 312 ARG A CA 1
ATOM 2156 C C . ARG A 1 264 ? -13.148 -17.305 -11.245 1.00 47.75 312 ARG A C 1
ATOM 2157 O O . ARG A 1 264 ? -13.489 -16.980 -12.391 1.00 46.83 312 ARG A O 1
ATOM 2165 N N A VAL A 1 265 ? -14.048 -17.490 -10.287 0.37 38.51 313 VAL A N 1
ATOM 2166 N N B VAL A 1 265 ? -14.021 -17.478 -10.259 0.63 37.29 313 VAL A N 1
ATOM 2167 C CA A VAL A 1 265 ? -15.472 -17.503 -10.599 0.37 36.58 313 VAL A CA 1
ATOM 2168 C CA B VAL A 1 265 ? -15.462 -17.561 -10.481 0.63 36.21 313 VAL A CA 1
ATOM 2169 C C A VAL A 1 265 ? -16.150 -16.172 -10.284 0.37 32.18 313 VAL A C 1
ATOM 2170 C C B VAL A 1 265 ? -16.144 -16.216 -10.260 0.63 31.95 313 VAL A C 1
ATOM 2171 O O A VAL A 1 265 ? -16.978 -15.697 -11.065 0.37 30.02 313 VAL A O 1
ATOM 2172 O O B VAL A 1 265 ? -16.972 -15.788 -11.068 0.63 33.41 313 VAL A O 1
ATOM 2179 N N . PHE A 1 266 ? -15.807 -15.534 -9.166 1.00 27.20 314 PHE A N 1
ATOM 2180 C CA . PHE A 1 266 ? -16.479 -14.315 -8.756 1.00 25.06 314 PHE A CA 1
ATOM 2181 C C . PHE A 1 266 ? -15.526 -13.135 -8.618 1.00 27.25 314 PHE A C 1
ATOM 2182 O O . PHE A 1 266 ? -14.387 -13.283 -8.169 1.00 27.05 314 PHE A O 1
ATOM 2190 N N . SER A 1 267 ? -16.030 -11.941 -8.942 1.00 25.42 315 SER A N 1
ATOM 2191 C CA . SER A 1 267 ? -15.264 -10.703 -8.818 1.00 22.86 315 SER A CA 1
ATOM 2192 C C . SER A 1 267 ? -15.090 -10.304 -7.348 1.00 22.32 315 SER A C 1
ATOM 2193 O O . SER A 1 267 ? -16.072 -10.194 -6.598 1.00 24.82 315 SER A O 1
ATOM 2196 N N . ASP A 1 268 ? -13.845 -10.055 -6.930 1.00 24.14 316 ASP A N 1
ATOM 2197 C CA . ASP A 1 268 ? -13.575 -9.566 -5.564 1.00 25.05 316 ASP A CA 1
ATOM 2198 C C . ASP A 1 268 ? -14.372 -8.321 -5.187 1.00 23.43 316 ASP A C 1
ATOM 2199 O O . ASP A 1 268 ? -14.739 -8.138 -4.012 1.00 25.34 316 ASP A O 1
ATOM 2204 N N . LYS A 1 269 ? -14.537 -7.391 -6.121 1.00 23.13 317 LYS A N 1
ATOM 2205 C CA . LYS A 1 269 ? -15.135 -6.090 -5.856 1.00 23.08 317 LYS A CA 1
ATOM 2206 C C . LYS A 1 269 ? -16.491 -5.912 -6.537 1.00 21.91 317 LYS A C 1
ATOM 2207 O O . LYS A 1 269 ? -16.977 -4.768 -6.626 1.00 22.17 317 LYS A O 1
ATOM 2213 N N . GLY A 1 270 ? -17.100 -7.008 -7.016 1.00 21.14 318 GLY A N 1
ATOM 2214 C CA . GLY A 1 270 ? -18.322 -6.884 -7.811 1.00 19.86 318 GLY A CA 1
ATOM 2215 C C . GLY A 1 270 ? -17.993 -6.012 -9.013 1.00 20.79 318 GLY A C 1
ATOM 2216 O O . GLY A 1 270 ? -16.973 -6.196 -9.683 1.00 22.36 318 GLY A O 1
ATOM 2217 N N . CYS A 1 271 ? -18.787 -4.982 -9.275 1.00 19.92 319 CYS A N 1
ATOM 2218 C CA A CYS A 1 271 ? -18.532 -4.031 -10.343 0.23 22.58 319 CYS A CA 1
ATOM 2219 C CA B CYS A 1 271 ? -18.578 -3.998 -10.331 0.40 19.52 319 CYS A CA 1
ATOM 2220 C CA C CYS A 1 271 ? -18.328 -4.139 -10.369 0.37 23.11 319 CYS A CA 1
ATOM 2221 C C . CYS A 1 271 ? -17.686 -2.827 -9.908 0.94 20.37 319 CYS A C 1
ATOM 2222 O O . CYS A 1 271 ? -17.331 -1.993 -10.741 0.89 23.46 319 CYS A O 1
ATOM 2229 N N . LYS A 1 272 ? -17.397 -2.670 -8.621 1.00 18.42 320 LYS A N 1
ATOM 2230 C CA . LYS A 1 272 ? -16.690 -1.455 -8.221 1.00 21.03 320 LYS A CA 1
ATOM 2231 C C . LYS A 1 272 ? -15.227 -1.409 -8.683 1.00 19.97 320 LYS A C 1
ATOM 2232 O O . LYS A 1 272 ? -14.524 -2.429 -8.729 1.00 25.49 320 LYS A O 1
ATOM 2238 N N . THR A 1 273 ? -14.778 -0.193 -9.007 1.00 21.66 321 THR A N 1
ATOM 2239 C CA . THR A 1 273 ? -13.462 0.182 -9.554 1.00 25.26 321 THR A CA 1
ATOM 2240 C C . THR A 1 273 ? -13.288 -0.186 -11.024 1.00 25.25 321 THR A C 1
ATOM 2241 O O . THR A 1 273 ? -12.253 0.189 -11.632 1.00 34.77 321 THR A O 1
ATOM 2245 N N . VAL A 1 274 ? -14.259 -0.870 -11.646 1.00 24.19 322 VAL A N 1
ATOM 2246 C CA . VAL A 1 274 ? -14.045 -1.333 -13.009 1.00 23.76 322 VAL A CA 1
ATOM 2247 C C . VAL A 1 274 ? -14.056 -0.148 -13.968 1.00 22.85 322 VAL A C 1
ATOM 2248 O O . VAL A 1 274 ? -13.307 -0.125 -14.956 1.00 25.48 322 VAL A O 1
ATOM 2252 N N . PHE A 1 275 ? -14.857 0.874 -13.683 1.00 25.84 323 PHE A N 1
ATOM 2253 C CA . PHE A 1 275 ? -15.092 1.898 -14.685 1.00 28.42 323 PHE A CA 1
ATOM 2254 C C . PHE A 1 275 ? -13.873 2.778 -14.884 1.00 26.54 323 PHE A C 1
ATOM 2255 O O . PHE A 1 275 ? -13.652 3.279 -15.996 1.00 29.26 323 PHE A O 1
ATOM 2263 N N . THR A 1 276 ? -13.040 2.950 -13.850 1.00 28.17 324 THR A N 1
ATOM 2264 C CA . THR A 1 276 ? -11.853 3.764 -14.069 1.00 31.47 324 THR A CA 1
ATOM 2265 C C . THR A 1 276 ? -10.865 3.091 -15.005 1.00 31.42 324 THR A C 1
ATOM 2266 O O . THR A 1 276 ? -10.053 3.799 -15.603 1.00 32.20 324 THR A O 1
ATOM 2270 N N . LYS A 1 277 ? -10.953 1.760 -15.204 1.00 28.64 325 LYS A N 1
ATOM 2271 C CA . LYS A 1 277 ? -10.066 1.088 -16.151 1.00 30.19 325 LYS A CA 1
ATOM 2272 C C . LYS A 1 277 ? -10.368 1.443 -17.599 1.00 31.59 325 LYS A C 1
ATOM 2273 O O . LYS A 1 277 ? -9.474 1.313 -18.435 1.00 30.80 325 LYS A O 1
ATOM 2279 N N . LEU A 1 278 ? -11.606 1.860 -17.934 1.00 35.78 326 LEU A N 1
ATOM 2280 C CA . LEU A 1 278 ? -11.863 2.266 -19.313 1.00 34.22 326 LEU A CA 1
ATOM 2281 C C . LEU A 1 278 ? -10.987 3.428 -19.755 1.00 32.16 326 LEU A C 1
ATOM 2282 O O . LEU A 1 278 ? -10.684 3.560 -20.945 1.00 33.74 326 LEU A O 1
ATOM 2287 N N . ASP A 1 279 ? -10.596 4.308 -18.835 1.00 33.67 327 ASP A N 1
ATOM 2288 C CA . ASP A 1 279 ? -9.767 5.440 -19.230 1.00 35.17 327 ASP A CA 1
ATOM 2289 C C . ASP A 1 279 ? -8.390 5.009 -19.708 1.00 36.31 327 ASP A C 1
ATOM 2290 O O . ASP A 1 279 ? -7.688 5.811 -20.342 1.00 32.92 327 ASP A O 1
ATOM 2295 N N . TYR A 1 280 ? -7.972 3.775 -19.424 1.00 29.93 328 TYR A N 1
ATOM 2296 C CA . TYR A 1 280 ? -6.676 3.354 -19.950 1.00 35.53 328 TYR A CA 1
ATOM 2297 C C . TYR A 1 280 ? -6.822 2.746 -21.329 1.00 37.28 328 TYR A C 1
ATOM 2298 O O . TYR A 1 280 ? -5.795 2.473 -21.963 1.00 36.64 328 TYR A O 1
ATOM 2307 N N . TYR A 1 281 ? -8.070 2.501 -21.779 1.00 30.53 329 TYR A N 1
ATOM 2308 C CA . TYR A 1 281 ? -8.338 1.932 -23.088 1.00 32.71 329 TYR A CA 1
ATOM 2309 C C . TYR A 1 281 ? -8.981 2.922 -24.056 1.00 31.31 329 TYR A C 1
ATOM 2310 O O . TYR A 1 281 ? -9.006 2.650 -25.254 1.00 35.06 329 TYR A O 1
ATOM 2319 N N . TYR A 1 282 ? -9.487 4.059 -23.577 1.00 31.51 330 TYR A N 1
ATOM 2320 C CA . TYR A 1 282 ? -10.104 5.062 -24.429 1.00 37.63 330 TYR A CA 1
ATOM 2321 C C . TYR A 1 282 ? -9.436 6.418 -24.198 1.00 43.85 330 TYR A C 1
ATOM 2322 O O . TYR A 1 282 ? -8.967 6.712 -23.096 1.00 52.65 330 TYR A O 1
ATOM 2331 N N . ASP A 1 283 ? -9.395 7.246 -25.239 1.00 56.32 331 ASP A N 1
ATOM 2332 C CA . ASP A 1 283 ? -8.831 8.594 -25.106 1.00 70.57 331 ASP A CA 1
ATOM 2333 C C . ASP A 1 283 ? -9.882 9.632 -24.712 1.00 75.60 331 ASP A C 1
ATOM 2334 O O . ASP A 1 283 ? -9.705 10.367 -23.737 1.00 80.85 331 ASP A O 1
ATOM 2339 N N . ASN B 2 5 ? -13.132 46.203 -22.277 1.00 76.79 236 ASN B N 1
ATOM 2340 C CA . ASN B 2 5 ? -12.734 46.075 -20.872 1.00 65.92 236 ASN B CA 1
ATOM 2341 C C . ASN B 2 5 ? -12.221 44.694 -20.549 1.00 53.51 236 ASN B C 1
ATOM 2342 O O . ASN B 2 5 ? -12.044 44.329 -19.371 1.00 55.90 236 ASN B O 1
ATOM 2347 N N . SER B 2 6 ? -11.985 43.910 -21.588 1.00 48.68 237 SER B N 1
ATOM 2348 C CA . SER B 2 6 ? -11.300 42.634 -21.452 1.00 52.28 237 SER B CA 1
ATOM 2349 C C . SER B 2 6 ? -9.993 42.708 -22.221 1.00 52.70 237 SER B C 1
ATOM 2350 O O . SER B 2 6 ? -9.926 43.326 -23.289 1.00 53.95 237 SER B O 1
ATOM 2353 N N . TYR B 2 7 ? -8.954 42.098 -21.663 1.00 46.40 238 TYR B N 1
ATOM 2354 C CA . TYR B 2 7 ? -7.654 41.976 -22.307 1.00 46.49 238 TYR B CA 1
ATOM 2355 C C . TYR B 2 7 ? -7.511 40.545 -22.813 1.00 42.97 238 TYR B C 1
ATOM 2356 O O . TYR B 2 7 ? -7.904 39.596 -22.124 1.00 40.46 238 TYR B O 1
ATOM 2365 N N . TYR B 2 8 ? -6.945 40.379 -24.014 1.00 44.98 239 TYR B N 1
ATOM 2366 C CA . TYR B 2 8 ? -6.757 39.047 -24.579 1.00 47.44 239 TYR B CA 1
ATOM 2367 C C . TYR B 2 8 ? -5.324 38.861 -25.054 1.00 64.23 239 TYR B C 1
ATOM 2368 O O . TYR B 2 8 ? -4.843 39.624 -25.900 1.00 60.00 239 TYR B O 1
ATOM 2377 N N . SER B 2 9 ? -4.659 37.831 -24.535 1.00 47.65 240 SER B N 1
ATOM 2378 C CA . SER B 2 9 ? -3.384 37.411 -25.101 1.00 54.78 240 SER B CA 1
ATOM 2379 C C . SER B 2 9 ? -3.596 36.838 -26.498 1.00 63.79 240 SER B C 1
ATOM 2380 O O . SER B 2 9 ? -4.690 36.394 -26.859 1.00 62.36 240 SER B O 1
ATOM 2383 N N . SER B 2 10 ? -2.526 36.839 -27.288 1.00 75.26 241 SER B N 1
ATOM 2384 C CA . SER B 2 10 ? -2.591 36.213 -28.598 1.00 84.88 241 SER B CA 1
ATOM 2385 C C . SER B 2 10 ? -2.844 34.711 -28.435 1.00 89.30 241 SER B C 1
ATOM 2386 O O . SER B 2 10 ? -2.484 34.118 -27.409 1.00 89.00 241 SER B O 1
ATOM 2389 N N . PRO B 2 11 ? -3.484 34.070 -29.421 1.00 94.17 242 PRO B N 1
ATOM 2390 C CA . PRO B 2 11 ? -3.701 32.613 -29.323 1.00 94.66 242 PRO B CA 1
ATOM 2391 C C . PRO B 2 11 ? -2.408 31.819 -29.324 1.00 96.70 242 PRO B C 1
ATOM 2392 O O . PRO B 2 11 ? -2.386 30.685 -28.821 1.00 88.12 242 PRO B O 1
ATOM 2396 N N . ALA B 2 12 ? -1.328 32.402 -29.861 1.00 89.93 243 ALA B N 1
ATOM 2397 C CA . ALA B 2 12 ? -0.039 31.725 -29.942 1.00 90.62 243 ALA B CA 1
ATOM 2398 C C . ALA B 2 12 ? 0.584 31.502 -28.566 1.00 93.61 243 ALA B C 1
ATOM 2399 O O . ALA B 2 12 ? 1.393 30.579 -28.399 1.00 93.58 243 ALA B O 1
ATOM 2401 N N . GLN B 2 13 ? 0.234 32.329 -27.571 1.00 92.31 244 GLN B N 1
ATOM 2402 C CA . GLN B 2 13 ? 0.772 32.131 -26.227 1.00 90.27 244 GLN B CA 1
ATOM 2403 C C . GLN B 2 13 ? 0.227 30.867 -25.565 1.00 89.46 244 GLN B C 1
ATOM 2404 O O . GLN B 2 13 ? 0.824 30.384 -24.594 1.00 88.49 244 GLN B O 1
ATOM 2410 N N . GLN B 2 14 ? -0.881 30.320 -26.074 1.00 80.33 245 GLN B N 1
ATOM 2411 C CA . GLN B 2 14 ? -1.459 29.069 -25.575 1.00 83.55 245 GLN B CA 1
ATOM 2412 C C . GLN B 2 14 ? -1.684 29.111 -24.062 1.00 80.85 245 GLN B C 1
ATOM 2413 O O . GLN B 2 14 ? -1.230 28.244 -23.310 1.00 73.24 245 GLN B O 1
ATOM 2419 N N . VAL B 2 15 ? -2.389 30.150 -23.623 1.00 58.83 246 VAL B N 1
ATOM 2420 C CA . VAL B 2 15 ? -2.773 30.307 -22.212 1.00 44.69 246 VAL B CA 1
ATOM 2421 C C . VAL B 2 15 ? -3.661 29.134 -21.788 1.00 41.14 246 VAL B C 1
ATOM 2422 O O . VAL B 2 15 ? -4.676 28.858 -22.456 1.00 44.27 246 VAL B O 1
ATOM 2426 N N . PRO B 2 16 ? -3.335 28.423 -20.699 1.00 37.36 247 PRO B N 1
ATOM 2427 C CA . PRO B 2 16 ? -4.081 27.196 -20.330 1.00 36.65 247 PRO B CA 1
ATOM 2428 C C . PRO B 2 16 ? -5.554 27.444 -20.016 1.00 39.58 247 PRO B C 1
ATOM 2429 O O . PRO B 2 16 ? -5.888 28.309 -19.206 1.00 37.77 247 PRO B O 1
ATOM 2433 N N . LYS B 2 17 ? -6.439 26.632 -20.611 1.00 37.28 248 LYS B N 1
ATOM 2434 C CA . LYS B 2 17 ? -7.832 26.625 -20.157 1.00 37.40 248 LYS B CA 1
ATOM 2435 C C . LYS B 2 17 ? -7.934 26.199 -18.685 1.00 34.24 248 LYS B C 1
ATOM 2436 O O . LYS B 2 17 ? -8.732 26.755 -17.920 1.00 37.09 248 LYS B O 1
ATOM 2442 N N . ASN B 2 18 ? -7.126 25.226 -18.267 1.00 32.88 249 ASN B N 1
ATOM 2443 C CA . ASN B 2 18 ? -7.181 24.664 -16.917 1.00 28.31 249 ASN B CA 1
ATOM 2444 C C . ASN B 2 18 ? -5.785 24.754 -16.296 1.00 33.87 249 ASN B C 1
ATOM 2445 O O . ASN B 2 18 ? -4.973 23.829 -16.441 1.00 30.80 249 ASN B O 1
ATOM 2450 N N . PRO B 2 19 ? -5.490 25.835 -15.557 1.00 25.98 250 PRO B N 1
ATOM 2451 C CA . PRO B 2 19 ? -4.135 25.997 -14.996 1.00 28.78 250 PRO B CA 1
ATOM 2452 C C . PRO B 2 19 ? -3.696 24.857 -14.091 1.00 25.23 250 PRO B C 1
ATOM 2453 O O . PRO B 2 19 ? -2.524 24.444 -14.146 1.00 26.81 250 PRO B O 1
ATOM 2457 N N . ALA B 2 20 ? -4.588 24.331 -13.251 1.00 26.84 251 ALA B N 1
ATOM 2458 C CA . ALA B 2 20 ? -4.175 23.271 -12.347 1.00 23.87 251 ALA B CA 1
ATOM 2459 C C . ALA B 2 20 ? -3.798 22.010 -13.120 1.00 24.49 251 ALA B C 1
ATOM 2460 O O . ALA B 2 20 ? -2.808 21.329 -12.789 1.00 24.81 251 ALA B O 1
ATOM 2462 N N . LEU B 2 21 ? -4.562 21.692 -14.175 1.00 28.89 252 LEU B N 1
ATOM 2463 C CA . LEU B 2 21 ? -4.248 20.500 -14.950 1.00 30.17 252 LEU B CA 1
ATOM 2464 C C . LEU B 2 21 ? -2.893 20.659 -15.636 1.00 27.78 252 LEU B C 1
ATOM 2465 O O . LEU B 2 21 ? -2.049 19.750 -15.599 1.00 27.74 252 LEU B O 1
ATOM 2470 N N . GLU B 2 22 ? -2.664 21.823 -16.260 1.00 26.34 253 GLU B N 1
ATOM 2471 C CA . GLU B 2 22 ? -1.428 21.996 -17.026 1.00 31.89 253 GLU B CA 1
ATOM 2472 C C . GLU B 2 22 ? -0.209 21.944 -16.117 1.00 30.71 253 GLU B C 1
ATOM 2473 O O . GLU B 2 22 ? 0.819 21.378 -16.494 1.00 26.49 253 GLU B O 1
ATOM 2479 N N . ALA B 2 23 ? -0.296 22.543 -14.922 1.00 27.03 254 ALA B N 1
ATOM 2480 C CA . ALA B 2 23 ? 0.853 22.509 -14.014 1.00 24.92 254 ALA B CA 1
ATOM 2481 C C . ALA B 2 23 ? 1.125 21.085 -13.514 1.00 25.79 254 ALA B C 1
ATOM 2482 O O . ALA B 2 23 ? 2.293 20.695 -13.349 1.00 29.33 254 ALA B O 1
ATOM 2484 N N . PHE B 2 24 ? 0.069 20.310 -13.232 1.00 25.20 255 PHE B N 1
ATOM 2485 C CA . PHE B 2 24 ? 0.218 18.902 -12.830 1.00 22.40 255 PHE B CA 1
ATOM 2486 C C . PHE B 2 24 ? 0.945 18.097 -13.905 1.00 26.38 255 PHE B C 1
ATOM 2487 O O . PHE B 2 24 ? 1.896 17.336 -13.614 1.00 25.82 255 PHE B O 1
ATOM 2495 N N . LEU B 2 25 ? 0.494 18.215 -15.166 1.00 25.67 256 LEU B N 1
ATOM 2496 C CA . LEU B 2 25 ? 1.103 17.418 -16.230 1.00 28.89 256 LEU B CA 1
ATOM 2497 C C . LEU B 2 25 ? 2.589 17.726 -16.347 1.00 27.64 256 LEU B C 1
ATOM 2498 O O . LEU B 2 25 ? 3.412 16.811 -16.521 1.00 30.03 256 LEU B O 1
ATOM 2503 N N . ALA B 2 26 ? 2.955 19.012 -16.233 1.00 28.49 257 ALA B N 1
ATOM 2504 C CA . ALA B 2 26 ? 4.362 19.404 -16.378 1.00 28.36 257 ALA B CA 1
ATOM 2505 C C . ALA B 2 26 ? 5.193 18.863 -15.231 1.00 29.89 257 ALA B C 1
ATOM 2506 O O . ALA B 2 26 ? 6.292 18.318 -15.447 1.00 29.23 257 ALA B O 1
ATOM 2508 N N . GLN B 2 27 ? 4.692 19.016 -14.001 1.00 28.36 258 GLN B N 1
ATOM 2509 C CA . GLN B 2 27 ? 5.418 18.520 -12.835 1.00 29.98 258 GLN B CA 1
ATOM 2510 C C . GLN B 2 27 ? 5.463 16.991 -12.820 1.00 26.99 258 GLN B C 1
ATOM 2511 O O . GLN B 2 27 ? 6.503 16.389 -12.496 1.00 29.53 258 GLN B O 1
ATOM 2517 N N . PHE B 2 28 ? 4.352 16.337 -13.173 1.00 27.25 259 PHE B N 1
ATOM 2518 C CA . PHE B 2 28 ? 4.325 14.873 -13.158 1.00 24.25 259 PHE B CA 1
ATOM 2519 C C . PHE B 2 28 ? 5.305 14.301 -14.181 1.00 24.91 259 PHE B C 1
ATOM 2520 O O . PHE B 2 28 ? 5.940 13.267 -13.932 1.00 27.77 259 PHE B O 1
ATOM 2528 N N . SER B 2 29 ? 5.458 14.976 -15.331 1.00 26.02 260 SER B N 1
ATOM 2529 C CA . SER B 2 29 ? 6.423 14.544 -16.330 1.00 29.90 260 SER B CA 1
ATOM 2530 C C . SER B 2 29 ? 7.856 14.645 -15.792 1.00 30.72 260 SER B C 1
ATOM 2531 O O . SER B 2 29 ? 8.678 13.737 -16.002 1.00 35.67 260 SER B O 1
ATOM 2534 N N . GLN B 2 30 ? 8.163 15.732 -15.077 1.00 29.60 261 GLN B N 1
ATOM 2535 C CA . GLN B 2 30 ? 9.487 15.926 -14.481 1.00 32.41 261 GLN B CA 1
ATOM 2536 C C . GLN B 2 30 ? 9.793 14.906 -13.365 1.00 31.17 261 GLN B C 1
ATOM 2537 O O . GLN B 2 30 ? 10.968 14.616 -13.107 1.00 32.91 261 GLN B O 1
ATOM 2543 N N . LEU B 2 31 ? 8.768 14.300 -12.743 1.00 32.47 262 LEU B N 1
ATOM 2544 C CA . LEU B 2 31 ? 9.012 13.231 -11.770 1.00 27.64 262 LEU B CA 1
ATOM 2545 C C . LEU B 2 31 ? 9.720 12.009 -12.366 1.00 39.55 262 LEU B C 1
ATOM 2546 O O . LEU B 2 31 ? 10.428 11.312 -11.634 1.00 32.07 262 LEU B O 1
ATOM 2551 N N . GLU B 2 32 ? 9.521 11.693 -13.666 1.00 33.21 263 GLU B N 1
ATOM 2552 C CA . GLU B 2 32 ? 10.164 10.506 -14.223 1.00 36.94 263 GLU B CA 1
ATOM 2553 C C . GLU B 2 32 ? 11.676 10.585 -14.121 1.00 37.25 263 GLU B C 1
ATOM 2554 O O . GLU B 2 32 ? 12.334 9.558 -13.929 1.00 40.11 263 GLU B O 1
ATOM 2560 N N . ASP B 2 33 ? 12.241 11.787 -14.262 1.00 33.22 264 ASP B N 1
ATOM 2561 C CA . ASP B 2 33 ? 13.692 11.946 -14.217 1.00 41.59 264 ASP B CA 1
ATOM 2562 C C . ASP B 2 33 ? 14.210 11.809 -12.786 1.00 33.86 264 ASP B C 1
ATOM 2563 O O . ASP B 2 33 ? 15.363 11.400 -12.577 1.00 39.54 264 ASP B O 1
ATOM 2568 N N . LYS B 2 34 ? 13.369 12.135 -11.793 1.00 32.73 265 LYS B N 1
ATOM 2569 C CA . LYS B 2 34 ? 13.747 11.955 -10.399 1.00 30.47 265 LYS B CA 1
ATOM 2570 C C . LYS B 2 34 ? 13.587 10.516 -9.908 1.00 36.62 265 LYS B C 1
ATOM 2571 O O . LYS B 2 34 ? 14.247 10.131 -8.930 1.00 32.39 265 LYS B O 1
ATOM 2577 N N . PHE B 2 35 ? 12.728 9.707 -10.547 1.00 28.69 266 PHE B N 1
ATOM 2578 C CA . PHE B 2 35 ? 12.450 8.335 -10.115 1.00 28.44 266 PHE B CA 1
ATOM 2579 C C . PHE B 2 35 ? 12.669 7.371 -11.273 1.00 28.34 266 PHE B C 1
ATOM 2580 O O . PHE B 2 35 ? 11.695 6.852 -11.854 1.00 29.06 266 PHE B O 1
ATOM 2588 N N . PRO B 2 36 ? 13.917 7.134 -11.667 1.00 30.21 267 PRO B N 1
ATOM 2589 C CA . PRO B 2 36 ? 14.170 6.161 -12.738 1.00 31.73 267 PRO B CA 1
ATOM 2590 C C . PRO B 2 36 ? 13.819 4.756 -12.289 1.00 30.66 267 PRO B C 1
ATOM 2591 O O . PRO B 2 36 ? 13.655 4.472 -11.096 1.00 33.85 267 PRO B O 1
ATOM 2595 N N . GLY B 2 37 ? 13.659 3.882 -13.278 1.00 28.23 268 GLY B N 1
ATOM 2596 C CA . GLY B 2 37 ? 13.489 2.461 -13.054 1.00 33.46 268 GLY B CA 1
ATOM 2597 C C . GLY B 2 37 ? 12.114 1.990 -12.618 1.00 31.17 268 GLY B C 1
ATOM 2598 O O . GLY B 2 37 ? 12.012 0.909 -12.019 1.00 36.58 268 GLY B O 1
ATOM 2599 N N . GLN B 2 38 ? 11.047 2.744 -12.910 1.00 29.79 269 GLN B N 1
ATOM 2600 C CA . GLN B 2 38 ? 9.687 2.354 -12.560 1.00 26.86 269 GLN B CA 1
ATOM 2601 C C . GLN B 2 38 ? 8.970 1.742 -13.763 1.00 31.85 269 GLN B C 1
ATOM 2602 O O . GLN B 2 38 ? 9.334 1.966 -14.929 1.00 31.69 269 GLN B O 1
ATOM 2608 N N . SER B 2 39 ? 7.885 1.009 -13.468 1.00 31.31 270 SER B N 1
ATOM 2609 C CA . SER B 2 39 ? 7.046 0.440 -14.521 1.00 30.95 270 SER B CA 1
ATOM 2610 C C . SER B 2 39 ? 6.462 1.567 -15.371 1.00 34.11 270 SER B C 1
ATOM 2611 O O . SER B 2 39 ? 6.001 2.583 -14.841 1.00 29.18 270 SER B O 1
ATOM 2614 N N . SER B 2 40 ? 6.462 1.393 -16.701 1.00 28.36 271 SER B N 1
ATOM 2615 C CA . SER B 2 40 ? 5.857 2.425 -17.538 1.00 29.58 271 SER B CA 1
ATOM 2616 C C . SER B 2 40 ? 4.384 2.636 -17.207 1.00 28.48 271 SER B C 1
ATOM 2617 O O . SER B 2 40 ? 3.870 3.758 -17.375 1.00 28.64 271 SER B O 1
ATOM 2620 N N . PHE B 2 41 ? 3.668 1.575 -16.793 1.00 30.46 272 PHE B N 1
ATOM 2621 C CA . PHE B 2 41 ? 2.248 1.769 -16.491 1.00 27.74 272 PHE B CA 1
ATOM 2622 C C . PHE B 2 41 ? 2.024 2.602 -15.231 1.00 27.44 272 PHE B C 1
ATOM 2623 O O . PHE B 2 41 ? 0.931 3.177 -15.048 1.00 26.51 272 PHE B O 1
ATOM 2631 N N . LEU B 2 42 ? 3.007 2.677 -14.327 1.00 28.99 273 LEU B N 1
ATOM 2632 C CA . LEU B 2 42 ? 2.902 3.630 -13.227 1.00 24.40 273 LEU B CA 1
ATOM 2633 C C . LEU B 2 42 ? 2.722 5.054 -13.763 1.00 23.11 273 LEU B C 1
ATOM 2634 O O . LEU B 2 42 ? 1.770 5.757 -13.385 1.00 26.42 273 LEU B O 1
ATOM 2639 N N . TRP B 2 43 ? 3.615 5.491 -14.670 1.00 24.03 274 TRP B N 1
ATOM 2640 C CA . TRP B 2 43 ? 3.520 6.855 -15.198 1.00 24.04 274 TRP B CA 1
ATOM 2641 C C . TRP B 2 43 ? 2.287 7.013 -16.091 1.00 25.90 274 TRP B C 1
ATOM 2642 O O . TRP B 2 43 ? 1.598 8.035 -16.022 1.00 26.90 274 TRP B O 1
ATOM 2653 N N . GLN B 2 44 ? 2.010 6.036 -16.947 1.00 24.23 275 GLN B N 1
ATOM 2654 C CA . GLN B 2 44 ? 0.919 6.197 -17.919 1.00 25.20 275 GLN B CA 1
ATOM 2655 C C . GLN B 2 44 ? -0.440 6.184 -17.199 1.00 26.26 275 GLN B C 1
ATOM 2656 O O . GLN B 2 44 ? -1.292 7.062 -17.436 1.00 26.10 275 GLN B O 1
ATOM 2662 N N . ARG B 2 45 ? -0.665 5.199 -16.313 1.00 24.11 276 ARG B N 1
ATOM 2663 C CA . ARG B 2 45 ? -1.958 5.113 -15.615 1.00 23.16 276 ARG B CA 1
ATOM 2664 C C . ARG B 2 45 ? -2.093 6.179 -14.538 1.00 24.18 276 ARG B C 1
ATOM 2665 O O . ARG B 2 45 ? -3.180 6.727 -14.355 1.00 25.54 276 ARG B O 1
ATOM 2673 N N . GLY B 2 46 ? -1.012 6.489 -13.812 1.00 23.87 277 GLY B N 1
ATOM 2674 C CA . GLY B 2 46 ? -1.078 7.580 -12.858 1.00 22.21 277 GLY B CA 1
ATOM 2675 C C . GLY B 2 46 ? -1.437 8.918 -13.492 1.00 23.64 277 GLY B C 1
ATOM 2676 O O . GLY B 2 46 ? -2.276 9.661 -12.965 1.00 24.82 277 GLY B O 1
ATOM 2677 N N . ARG B 2 47 ? -0.826 9.240 -14.641 1.00 23.05 278 ARG B N 1
ATOM 2678 C CA . ARG B 2 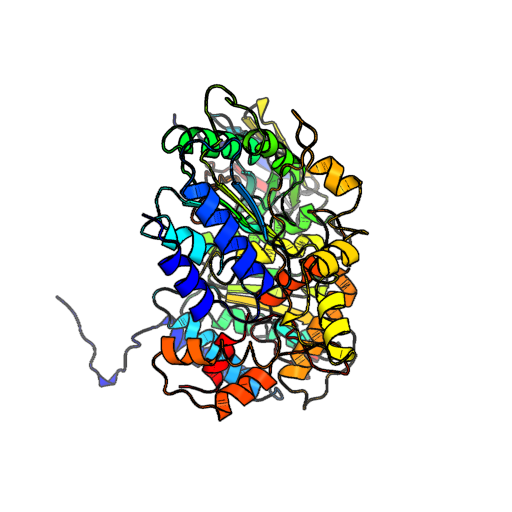47 ? -1.162 10.477 -15.331 1.00 23.81 278 ARG B CA 1
ATOM 2679 C C . ARG B 2 47 ? -2.628 10.487 -15.747 1.00 25.77 278 ARG B C 1
ATOM 2680 O O . ARG B 2 47 ? -3.328 11.470 -15.511 1.00 26.82 278 ARG B O 1
ATOM 2688 N N . LYS B 2 48 ? -3.082 9.425 -16.426 1.00 23.92 279 LYS B N 1
ATOM 2689 C CA . LYS B 2 48 ? -4.450 9.378 -16.951 1.00 25.78 279 LYS B CA 1
ATOM 2690 C C . LYS B 2 48 ? -5.475 9.468 -15.815 1.00 23.31 279 LYS B C 1
ATOM 2691 O O . LYS B 2 48 ? -6.490 10.176 -15.936 1.00 26.84 279 LYS B O 1
ATOM 2697 N N . PHE B 2 49 ? -5.251 8.736 -14.713 1.00 22.77 280 PHE B N 1
ATOM 2698 C CA . PHE B 2 49 ? -6.199 8.734 -13.593 1.00 23.30 280 PHE B CA 1
ATOM 2699 C C . PHE B 2 49 ? -6.320 10.128 -12.966 1.00 22.21 280 PHE B C 1
ATOM 2700 O O . PHE B 2 49 ? -7.436 10.640 -12.764 1.00 21.81 280 PHE B O 1
ATOM 2708 N N . LEU B 2 50 ? -5.182 10.755 -12.631 1.00 22.58 281 LEU B N 1
ATOM 2709 C CA . LEU B 2 50 ? -5.216 12.061 -11.976 1.00 20.76 281 LEU B CA 1
ATOM 2710 C C . LEU B 2 50 ? -5.664 13.158 -12.943 1.00 23.43 281 LEU B C 1
ATOM 2711 O O . LEU B 2 50 ? -6.422 14.056 -12.550 1.00 24.18 281 LEU B O 1
ATOM 2716 N N . GLN B 2 51 ? -5.246 13.086 -14.214 1.00 23.90 282 GLN B N 1
ATOM 2717 C CA . GLN B 2 51 ? -5.707 14.064 -15.196 1.00 25.23 282 GLN B CA 1
ATOM 2718 C C . GLN B 2 51 ? -7.248 14.070 -15.347 1.00 26.09 282 GLN B C 1
ATOM 2719 O O . GLN B 2 51 ? -7.861 15.141 -15.485 1.00 26.12 282 GLN B O 1
ATOM 2725 N N . LYS B 2 52 ? -7.888 12.895 -15.333 1.00 25.84 283 LYS B N 1
ATOM 2726 C CA . LYS B 2 52 ? -9.345 12.840 -15.473 1.00 26.56 283 LYS B CA 1
ATOM 2727 C C . LYS B 2 52 ? -10.034 13.553 -14.309 1.00 25.59 283 LYS B C 1
ATOM 2728 O O . LYS B 2 52 ? -11.028 14.267 -14.501 1.00 27.07 283 LYS B O 1
ATOM 2734 N N . HIS B 2 53 ? -9.471 13.438 -13.099 1.00 23.83 284 HIS B N 1
ATOM 2735 C CA . HIS B 2 53 ? -10.058 14.147 -11.960 1.00 24.20 284 HIS B CA 1
ATOM 2736 C C . HIS B 2 53 ? -9.810 15.650 -12.060 1.00 24.60 284 HIS B C 1
ATOM 2737 O O . HIS B 2 53 ? -10.722 16.452 -11.808 1.00 28.99 284 HIS B O 1
ATOM 2744 N N . LEU B 2 54 ? -8.579 16.059 -12.406 1.00 23.92 285 LEU B N 1
ATOM 2745 C CA . LEU B 2 54 ? -8.260 17.484 -12.526 1.00 25.03 285 LEU B CA 1
ATOM 2746 C C . LEU B 2 54 ? -9.086 18.174 -13.615 1.00 29.13 285 LEU B C 1
ATOM 2747 O O . LEU B 2 54 ? -9.387 19.367 -13.507 1.00 29.91 285 LEU B O 1
ATOM 2752 N N . ASN B 2 55 ? -9.465 17.456 -14.647 1.00 26.36 286 ASN B N 1
ATOM 2753 C CA . ASN B 2 55 ? -10.247 18.026 -15.736 1.00 27.96 286 ASN B CA 1
ATOM 2754 C C . ASN B 2 55 ? -11.760 17.990 -15.502 1.00 27.03 286 ASN B C 1
ATOM 2755 O O . ASN B 2 55 ? -12.511 18.541 -16.314 1.00 34.52 286 ASN B O 1
ATOM 2760 N N . ALA B 2 56 ? -12.235 17.384 -14.423 1.00 28.44 287 ALA B N 1
ATOM 2761 C CA . ALA B 2 56 ? -13.669 17.237 -14.214 1.00 29.04 287 ALA B CA 1
ATOM 2762 C C . ALA B 2 56 ? -14.238 18.521 -13.630 1.00 32.53 287 ALA B C 1
ATOM 2763 O O . ALA B 2 56 ? -13.795 18.968 -12.571 1.00 36.98 287 ALA B O 1
ATOM 2765 N N . SER B 2 57 ? -15.248 19.090 -14.300 1.00 40.40 288 SER B N 1
ATOM 2766 C CA . SER B 2 57 ? -15.894 20.289 -13.759 1.00 50.09 288 SER B CA 1
ATOM 2767 C C . SER B 2 57 ? -16.736 19.984 -12.522 1.00 44.67 288 SER B C 1
ATOM 2768 O O . SER B 2 57 ? -16.790 20.796 -11.591 1.00 53.92 288 SER B O 1
ATOM 2771 N N A ASN B 2 58 ? -17.443 18.856 -12.505 0.46 41.59 289 ASN B N 1
ATOM 2772 N N B ASN B 2 58 ? -17.353 18.810 -12.471 0.54 41.47 289 ASN B N 1
ATOM 2773 C CA A ASN B 2 58 ? -18.244 18.446 -11.348 0.46 36.73 289 ASN B CA 1
ATOM 2774 C CA B ASN B 2 58 ? -18.236 18.436 -11.364 0.54 36.91 289 ASN B CA 1
ATOM 2775 C C A ASN B 2 58 ? -17.898 16.998 -11.026 0.46 29.63 289 ASN B C 1
ATOM 2776 C C B ASN B 2 58 ? -17.945 17.001 -10.942 0.54 29.29 289 ASN B C 1
ATOM 2777 O O A ASN B 2 58 ? -18.621 16.065 -11.407 0.46 39.07 289 ASN B O 1
ATOM 2778 O O B ASN B 2 58 ? -18.763 16.090 -11.125 0.54 31.01 289 ASN B O 1
ATOM 2787 N N . PRO B 2 59 ? -16.788 16.770 -10.332 1.00 31.56 290 PRO B N 1
ATOM 2788 C CA . PRO B 2 59 ? -16.378 15.394 -10.048 1.00 33.11 290 PRO B CA 1
ATOM 2789 C C . PRO B 2 59 ? -17.361 14.669 -9.131 1.00 31.07 290 PRO B C 1
ATOM 2790 O O . PRO B 2 59 ? -17.923 15.244 -8.188 1.00 32.91 290 PRO B O 1
ATOM 2794 N N . THR B 2 60 ? -17.561 13.379 -9.411 1.00 32.70 291 THR B N 1
ATOM 2795 C CA . THR B 2 60 ? -18.452 12.567 -8.589 1.00 27.66 291 THR B CA 1
ATOM 2796 C C . THR B 2 60 ? -17.755 11.928 -7.399 1.00 23.09 291 THR B C 1
ATOM 2797 O O . THR B 2 60 ? -18.445 11.469 -6.472 1.00 23.63 291 THR B O 1
ATOM 2801 N N . GLU B 2 61 ? -16.422 11.822 -7.417 1.00 23.44 292 GLU B N 1
ATOM 2802 C CA . GLU B 2 61 ? -15.714 11.185 -6.313 1.00 23.56 292 GLU B CA 1
ATOM 2803 C C . GLU B 2 61 ? -14.265 11.632 -6.360 1.00 21.49 292 GLU B C 1
ATOM 2804 O O . GLU B 2 61 ? -13.778 12.035 -7.426 1.00 21.86 292 GLU B O 1
ATOM 2810 N N . PRO B 2 62 ? -13.552 11.566 -5.238 1.00 21.09 293 PRO B N 1
ATOM 2811 C CA . PRO B 2 62 ? -12.140 11.983 -5.242 1.00 21.88 293 PRO B CA 1
ATOM 2812 C C . PRO B 2 62 ? -11.276 10.948 -5.945 1.00 22.26 293 PRO B C 1
ATOM 2813 O O . PRO B 2 62 ? -11.705 9.839 -6.284 1.00 24.32 293 PRO B O 1
ATOM 2817 N N . ALA B 2 63 ? -10.003 11.301 -6.138 1.00 23.62 294 ALA B N 1
ATOM 2818 C CA . ALA B 2 63 ? -9.023 10.399 -6.751 1.00 22.84 294 ALA B CA 1
ATOM 2819 C C . ALA B 2 63 ? -8.218 9.703 -5.652 1.00 25.17 294 ALA B C 1
ATOM 2820 O O . ALA B 2 63 ? -7.446 10.365 -4.944 1.00 32.99 294 ALA B O 1
ATOM 2822 N N . THR B 2 64 ? -8.381 8.385 -5.516 1.00 19.35 295 THR B N 1
ATOM 2823 C CA . THR B 2 64 ? -7.640 7.587 -4.530 1.00 20.09 295 THR B CA 1
ATOM 2824 C C . THR B 2 64 ? -6.687 6.635 -5.248 1.00 20.25 295 THR B C 1
ATOM 2825 O O . THR B 2 64 ? -7.117 5.834 -6.075 1.00 20.21 295 THR B O 1
ATOM 2829 N N A ILE B 2 65 ? -5.377 6.791 -4.978 0.45 23.11 296 ILE B N 1
ATOM 2830 N N B ILE B 2 65 ? -5.420 6.665 -4.872 0.55 19.11 296 ILE B N 1
ATOM 2831 C CA A ILE B 2 65 ? -4.301 5.967 -5.546 0.45 21.36 296 ILE B CA 1
ATOM 2832 C CA B ILE B 2 65 ? -4.411 5.892 -5.583 0.55 21.85 296 ILE B CA 1
ATOM 2833 C C A ILE B 2 65 ? -3.609 5.224 -4.411 0.45 19.30 296 ILE B C 1
ATOM 2834 C C B ILE B 2 65 ? -3.495 5.280 -4.532 0.55 16.11 296 ILE B C 1
ATOM 2835 O O A ILE B 2 65 ? -3.458 5.772 -3.314 0.45 26.79 296 ILE B O 1
ATOM 2836 O O B ILE B 2 65 ? -3.179 5.947 -3.545 0.55 19.33 296 ILE B O 1
ATOM 2845 N N . ILE B 2 66 ? -3.168 3.989 -4.674 1.00 20.53 297 ILE B N 1
ATOM 2846 C CA . ILE B 2 66 ? -2.264 3.276 -3.765 1.00 20.88 297 ILE B CA 1
ATOM 2847 C C . ILE B 2 66 ? -0.940 3.008 -4.465 1.00 21.51 297 ILE B C 1
ATOM 2848 O O . ILE B 2 66 ? -0.921 2.386 -5.530 1.00 24.01 297 ILE B O 1
ATOM 2853 N N . PHE B 2 67 ? 0.158 3.430 -3.848 1.00 20.64 298 PHE B N 1
ATOM 2854 C CA . PHE B 2 67 ? 1.512 3.041 -4.247 1.00 20.10 298 PHE B CA 1
ATOM 2855 C C . PHE B 2 67 ? 1.975 1.975 -3.261 1.00 20.13 298 PHE B C 1
ATOM 2856 O O . PHE B 2 67 ? 1.729 2.091 -2.052 1.00 23.55 298 PHE B O 1
ATOM 2864 N N . THR B 2 68 ? 2.702 0.975 -3.762 1.00 20.20 299 THR B N 1
ATOM 2865 C CA . THR B 2 68 ? 3.204 -0.106 -2.930 1.00 20.66 299 THR B CA 1
ATOM 2866 C C . THR B 2 68 ? 4.642 -0.457 -3.317 1.00 23.71 299 THR B C 1
ATOM 2867 O O . THR B 2 68 ? 5.006 -0.417 -4.502 1.00 25.19 299 THR B O 1
ATOM 2871 N N . ALA B 2 69 ? 5.441 -0.826 -2.326 1.00 23.23 300 ALA B N 1
ATOM 2872 C CA . ALA B 2 69 ? 6.843 -1.231 -2.519 1.00 24.48 300 ALA B CA 1
ATOM 2873 C C . ALA B 2 69 ? 7.161 -2.361 -1.547 1.00 27.48 300 ALA B C 1
ATOM 2874 O O . ALA B 2 69 ? 6.506 -2.507 -0.499 1.00 26.43 300 ALA B O 1
ATOM 2876 N N . ALA B 2 70 ? 8.173 -3.167 -1.911 1.00 26.75 301 ALA B N 1
ATOM 2877 C CA . ALA B 2 70 ? 8.748 -4.111 -0.964 1.00 26.71 301 ALA B CA 1
ATOM 2878 C C . ALA B 2 70 ? 9.706 -3.358 -0.032 1.00 30.47 301 ALA B C 1
ATOM 2879 O O . ALA B 2 70 ? 9.949 -2.156 -0.201 1.00 28.10 301 ALA B O 1
ATOM 2881 N N . ARG B 2 71 ? 10.263 -4.064 0.961 1.00 32.30 302 ARG B N 1
ATOM 2882 C CA . ARG B 2 71 ? 11.091 -3.412 1.978 1.00 31.07 302 ARG B CA 1
ATOM 2883 C C . ARG B 2 71 ? 12.273 -2.656 1.370 1.00 29.22 302 ARG B C 1
ATOM 2884 O O . ARG B 2 71 ? 12.614 -1.557 1.832 1.00 29.53 302 ARG B O 1
ATOM 2888 N N . GLU B 2 72 ? 12.893 -3.202 0.311 1.00 28.77 303 GLU B N 1
ATOM 2889 C CA . GLU B 2 72 ? 14.057 -2.505 -0.257 1.00 27.78 303 GLU B CA 1
ATOM 2890 C C . GLU B 2 72 ? 13.715 -1.163 -0.909 1.00 28.55 303 GLU B C 1
ATOM 2891 O O . GLU B 2 72 ? 14.629 -0.360 -1.185 1.00 28.25 303 GLU B O 1
ATOM 2897 N N . GLY B 2 73 ? 12.424 -0.872 -1.124 1.00 28.51 304 GLY B N 1
ATOM 2898 C CA . GLY B 2 73 ? 11.987 0.373 -1.732 1.00 29.33 304 GLY B CA 1
ATOM 2899 C C . GLY B 2 73 ? 11.335 1.340 -0.763 1.00 26.91 304 GLY B C 1
ATOM 2900 O O . GLY B 2 73 ? 10.611 2.257 -1.161 1.00 28.14 304 GLY B O 1
ATOM 2901 N N . ARG B 2 74 ? 11.602 1.181 0.536 1.00 28.88 305 ARG B N 1
ATOM 2902 C CA . ARG B 2 74 ? 10.857 1.934 1.547 1.00 26.86 305 ARG B CA 1
ATOM 2903 C C . ARG B 2 74 ? 11.013 3.463 1.419 1.00 26.97 305 ARG B C 1
ATOM 2904 O O . ARG B 2 74 ? 10.027 4.189 1.557 1.00 26.39 305 ARG B O 1
ATOM 2912 N N . GLU B 2 75 ? 12.242 3.984 1.212 1.00 26.63 306 GLU B N 1
ATOM 2913 C CA . GLU B 2 75 ? 12.397 5.435 1.131 1.00 25.05 306 GLU B CA 1
ATOM 2914 C C . GLU B 2 75 ? 11.848 5.982 -0.178 1.00 26.45 306 GLU B C 1
ATOM 2915 O O . GLU B 2 75 ? 11.302 7.105 -0.220 1.00 25.22 306 GLU B O 1
ATOM 2921 N N . THR B 2 76 ? 12.009 5.214 -1.266 1.00 25.00 307 THR B N 1
ATOM 2922 C CA . THR B 2 76 ? 11.458 5.618 -2.568 1.00 24.22 307 THR B CA 1
ATOM 2923 C C . THR B 2 76 ? 9.935 5.714 -2.496 1.00 23.70 307 THR B C 1
ATOM 2924 O O . THR B 2 76 ? 9.338 6.606 -3.118 1.00 26.69 307 THR B O 1
ATOM 2928 N N . LEU B 2 77 ? 9.302 4.802 -1.750 1.00 24.14 308 LEU B N 1
ATOM 2929 C CA . LEU B 2 77 ? 7.834 4.815 -1.650 1.00 23.25 308 LEU B CA 1
ATOM 2930 C C . LEU B 2 77 ? 7.368 6.098 -0.972 1.00 24.01 308 LEU B C 1
ATOM 2931 O O . LEU B 2 77 ? 6.421 6.754 -1.425 1.00 24.25 308 LEU B O 1
ATOM 2936 N N . LYS B 2 78 ? 8.008 6.456 0.143 1.00 22.95 309 LYS B N 1
ATOM 2937 C CA . LYS B 2 78 ? 7.674 7.685 0.860 1.00 23.29 309 LYS B CA 1
ATOM 2938 C C . LYS B 2 78 ? 7.869 8.910 -0.027 1.00 22.19 309 LYS B C 1
ATOM 2939 O O . LYS B 2 78 ? 7.039 9.822 -0.052 1.00 23.96 309 LYS B O 1
ATOM 2945 N N . CYS B 2 79 ? 9.014 8.981 -0.717 1.00 22.76 310 CYS B N 1
ATOM 2946 C CA . CYS B 2 79 ? 9.340 10.136 -1.523 1.00 26.31 310 CYS B CA 1
ATOM 2947 C C . CYS B 2 79 ? 8.398 10.285 -2.722 1.00 26.50 310 CYS B C 1
ATOM 2948 O O . CYS B 2 79 ? 7.876 11.378 -2.982 1.00 23.44 310 CYS B O 1
ATOM 2951 N N . LEU B 2 80 ? 8.183 9.199 -3.459 1.00 22.77 311 LEU B N 1
ATOM 2952 C CA . LEU B 2 80 ? 7.353 9.268 -4.673 1.00 21.36 311 LEU B CA 1
ATOM 2953 C C . LEU B 2 80 ? 5.912 9.637 -4.324 1.00 21.91 311 LEU B C 1
ATOM 2954 O O . LEU B 2 80 ? 5.297 10.493 -4.995 1.00 22.51 311 LEU B O 1
ATOM 2959 N N A SER B 2 81 ? 5.360 8.986 -3.293 0.61 21.41 312 SER B N 1
ATOM 2960 N N B SER B 2 81 ? 5.349 9.014 -3.279 0.39 21.56 312 SER B N 1
ATOM 2961 C CA A SER B 2 81 ? 3.968 9.222 -2.905 0.61 19.97 312 SER B CA 1
ATOM 2962 C CA B SER B 2 81 ? 3.945 9.278 -2.937 0.39 19.36 312 SER B CA 1
ATOM 2963 C C A SER B 2 81 ? 3.759 10.687 -2.503 0.61 25.36 312 SER B C 1
ATOM 2964 C C B SER B 2 81 ? 3.753 10.725 -2.504 0.39 23.10 312 SER B C 1
ATOM 2965 O O A SER B 2 81 ? 2.798 11.324 -2.959 0.61 24.31 312 SER B O 1
ATOM 2966 O O B SER B 2 81 ? 2.774 11.372 -2.901 0.39 21.14 312 SER B O 1
ATOM 2971 N N . HIS B 2 82 ? 4.687 11.262 -1.707 1.00 20.49 313 HIS B N 1
ATOM 2972 C CA . HIS B 2 82 ? 4.648 12.683 -1.362 1.00 21.04 313 HIS B CA 1
ATOM 2973 C C . HIS B 2 82 ? 4.693 13.567 -2.609 1.00 23.08 313 HIS B C 1
ATOM 2974 O O . HIS B 2 82 ? 3.884 14.502 -2.754 1.00 22.55 313 HIS B O 1
ATOM 2981 N N . HIS B 2 83 ? 5.644 13.300 -3.510 1.00 22.96 314 HIS B N 1
ATOM 2982 C CA . HIS B 2 83 ? 5.786 14.117 -4.707 1.00 22.91 314 HIS B CA 1
ATOM 2983 C C . HIS B 2 83 ? 4.553 14.051 -5.610 1.00 22.91 314 HIS B C 1
ATOM 2984 O O . HIS B 2 83 ? 4.225 15.043 -6.282 1.00 23.22 314 HIS B O 1
ATOM 2991 N N . VAL B 2 84 ? 3.903 12.886 -5.701 1.00 20.81 315 VAL B N 1
ATOM 2992 C CA . VAL B 2 84 ? 2.700 12.790 -6.536 1.00 21.16 315 VAL B CA 1
ATOM 2993 C C . VAL B 2 84 ? 1.557 13.613 -5.925 1.00 22.22 315 VAL B C 1
ATOM 2994 O O . VAL B 2 84 ? 0.833 14.335 -6.627 1.00 22.94 315 VAL B O 1
ATOM 2998 N N . ALA B 2 85 ? 1.359 13.488 -4.620 1.00 20.63 316 ALA B N 1
ATOM 2999 C CA . ALA B 2 85 ? 0.339 14.308 -3.968 1.00 20.96 316 ALA B CA 1
ATOM 3000 C C . ALA B 2 85 ? 0.642 15.809 -4.147 1.00 22.11 316 ALA B C 1
ATOM 3001 O O . ALA B 2 85 ? -0.270 16.632 -4.366 1.00 21.92 316 ALA B O 1
ATOM 3003 N N . ASP B 2 86 ? 1.927 16.180 -4.062 1.00 22.50 317 ASP B N 1
ATOM 3004 C CA . ASP B 2 86 ? 2.319 17.582 -4.219 1.00 21.21 317 ASP B CA 1
ATOM 3005 C C . ASP B 2 86 ? 2.068 18.062 -5.652 1.00 23.36 317 ASP B C 1
ATOM 3006 O O . ASP B 2 86 ? 1.629 19.211 -5.879 1.00 23.68 317 ASP B O 1
ATOM 3011 N N . ALA B 2 87 ? 2.327 17.193 -6.644 1.00 24.22 318 ALA B N 1
ATOM 3012 C CA . ALA B 2 87 ? 2.101 17.547 -8.044 1.00 23.23 318 ALA B CA 1
ATOM 3013 C C . ALA B 2 87 ? 0.638 17.870 -8.323 1.00 22.59 318 ALA B C 1
ATOM 3014 O O . ALA B 2 87 ? 0.344 18.677 -9.214 1.00 23.41 318 ALA B O 1
ATOM 3016 N N . TYR B 2 88 ? -0.293 17.295 -7.547 1.00 23.17 319 TYR B N 1
ATOM 3017 C CA . TYR B 2 88 ? -1.722 17.566 -7.764 1.00 22.35 319 TYR B CA 1
ATOM 3018 C C . TYR B 2 88 ? -2.031 19.062 -7.621 1.00 22.45 319 TYR B C 1
ATOM 3019 O O . TYR B 2 88 ? -2.901 19.588 -8.324 1.00 25.33 319 TYR B O 1
ATOM 3028 N N . THR B 2 89 ? -1.302 19.784 -6.759 1.00 22.11 320 THR B N 1
ATOM 3029 C CA . THR B 2 89 ? -1.437 21.235 -6.633 1.00 21.47 320 THR B CA 1
ATOM 3030 C C . THR B 2 89 ? -0.187 21.976 -7.101 1.00 22.57 320 THR B C 1
ATOM 3031 O O . THR B 2 89 ? 0.262 22.924 -6.451 1.00 26.14 320 THR B O 1
ATOM 3035 N N A SER B 2 90 ? 0.383 21.562 -8.237 0.64 24.04 321 SER B N 1
ATOM 3036 N N B SER B 2 90 ? 0.384 21.539 -8.232 0.36 22.38 321 SER B N 1
ATOM 3037 C CA A SER B 2 90 ? 1.586 22.206 -8.755 0.64 24.83 321 SER B CA 1
ATOM 3038 C CA B SER B 2 90 ? 1.548 22.209 -8.811 0.36 24.50 321 SER B CA 1
ATOM 3039 C C A SER B 2 90 ? 1.355 23.668 -9.161 0.64 21.61 321 SER B C 1
ATOM 3040 C C B SER B 2 90 ? 1.304 23.699 -8.992 0.36 26.36 321 SER B C 1
ATOM 3041 O O A SER B 2 90 ? 2.322 24.439 -9.241 0.64 27.68 321 SER B O 1
ATOM 3042 O O B SER B 2 90 ? 2.200 24.515 -8.760 0.36 24.49 321 SER B O 1
ATOM 3047 N N . SER B 2 91 ? 0.098 24.070 -9.427 1.00 24.08 322 SER B N 1
ATOM 3048 C CA . SER B 2 91 ? -0.195 25.456 -9.767 1.00 29.74 322 SER B CA 1
ATOM 3049 C C . SER B 2 91 ? -0.304 26.398 -8.568 1.00 27.18 322 SER B C 1
ATOM 3050 O O . SER B 2 91 ? -0.448 27.603 -8.779 1.00 28.34 322 SER B O 1
ATOM 3053 N N . GLN B 2 92 ? -0.229 25.907 -7.329 1.00 26.84 323 GLN B N 1
ATOM 3054 C CA . GLN B 2 92 ? -0.342 26.762 -6.146 1.00 28.34 323 GLN B CA 1
ATOM 3055 C C . GLN B 2 92 ? 0.798 26.530 -5.163 1.00 30.28 323 GLN B C 1
ATOM 3056 O O . GLN B 2 92 ? 1.507 25.535 -5.231 1.00 25.43 323 GLN B O 1
ATOM 3062 N N . LYS B 2 93 ? 0.939 27.449 -4.198 1.00 29.78 324 LYS B N 1
ATOM 3063 C CA . LYS B 2 93 ? 1.822 27.228 -3.043 1.00 29.49 324 LYS B CA 1
ATOM 3064 C C . LYS B 2 93 ? 1.257 26.156 -2.073 1.00 27.35 324 LYS B C 1
ATOM 3065 O O . LYS B 2 93 ? 1.996 25.562 -1.267 1.00 29.50 324 LYS B O 1
ATOM 3071 N N . VAL B 2 94 ? -0.041 25.895 -2.143 1.00 31.16 325 VAL B N 1
ATOM 3072 C CA . VAL B 2 94 ? -0.680 24.824 -1.369 1.00 24.11 325 VAL B CA 1
ATOM 3073 C C . VAL B 2 94 ? 0.092 23.499 -1.491 1.00 23.42 325 VAL B C 1
ATOM 3074 O O . VAL B 2 94 ? 0.540 23.119 -2.590 1.00 30.09 325 VAL B O 1
ATOM 3078 N N . SER B 2 95 ? 0.191 22.773 -0.371 1.00 27.00 326 SER B N 1
ATOM 3079 C CA . SER B 2 95 ? 0.964 21.561 -0.130 1.00 30.52 326 SER B CA 1
ATOM 3080 C C . SER B 2 95 ? 0.082 20.441 0.400 1.00 20.45 326 SER B C 1
ATOM 3081 O O . SER B 2 95 ? -1.025 20.703 0.876 1.00 23.96 326 SER B O 1
ATOM 3084 N N . PRO B 2 96 ? 0.503 19.168 0.273 1.00 20.85 327 PRO B N 1
ATOM 3085 C CA . PRO B 2 96 ? -0.358 18.062 0.725 1.00 24.03 327 PRO B CA 1
ATOM 3086 C C . PRO B 2 96 ? -0.505 17.996 2.235 1.00 20.58 327 PRO B C 1
ATOM 3087 O O . PRO B 2 96 ? 0.416 18.322 3.018 1.00 23.79 327 PRO B O 1
ATOM 3091 N N . ILE B 2 97 ? -1.663 17.505 2.651 1.00 20.25 328 ILE B N 1
ATOM 3092 C CA . ILE B 2 97 ? -1.800 17.023 4.020 1.00 19.63 328 ILE B CA 1
ATOM 3093 C C . ILE B 2 97 ? -0.959 15.764 4.128 1.00 18.53 328 ILE B C 1
ATOM 3094 O O . ILE B 2 97 ? -0.967 14.947 3.226 1.00 23.62 328 ILE B O 1
ATOM 3099 N N . GLN B 2 98 ? -0.250 15.573 5.252 1.00 20.72 329 GLN B N 1
A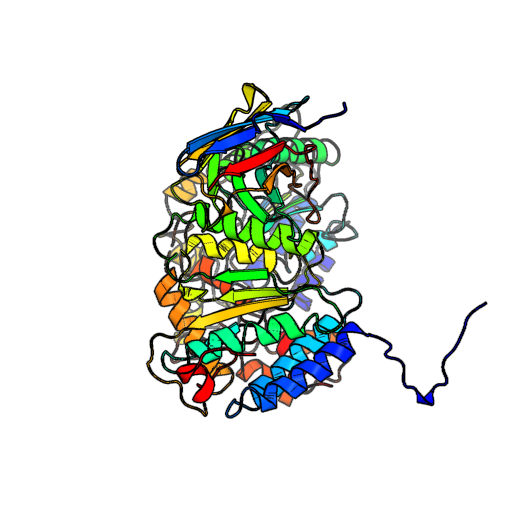TOM 3100 C CA . GLN B 2 98 ? 0.602 14.409 5.447 1.00 22.30 329 GLN B CA 1
ATOM 3101 C C . GLN B 2 98 ? 0.200 13.693 6.726 1.00 23.43 329 GLN B C 1
ATOM 3102 O O . GLN B 2 98 ? 0.201 14.298 7.820 1.00 24.83 329 GLN B O 1
ATOM 3108 N N . ILE B 2 99 ? -0.087 12.402 6.591 1.00 21.44 330 ILE B N 1
ATOM 3109 C CA . ILE B 2 99 ? -0.421 11.506 7.681 1.00 19.80 330 ILE B CA 1
ATOM 3110 C C . ILE B 2 99 ? 0.394 10.231 7.529 1.00 24.09 330 ILE B C 1
ATOM 3111 O O . ILE B 2 99 ? 0.684 9.797 6.412 1.00 24.52 330 ILE B O 1
ATOM 3116 N N . ASP B 2 100 ? 0.770 9.621 8.656 1.00 23.68 331 ASP B N 1
ATOM 3117 C CA . ASP B 2 100 ? 1.651 8.450 8.628 1.00 23.99 331 ASP B CA 1
ATOM 3118 C C . ASP B 2 100 ? 1.129 7.429 9.640 1.00 26.21 331 ASP B C 1
ATOM 3119 O O . ASP B 2 100 ? 1.036 7.707 10.849 1.00 25.81 331 ASP B O 1
ATOM 3124 N N . GLY B 2 101 ? 0.816 6.241 9.153 1.00 23.22 332 GLY B N 1
ATOM 3125 C CA . GLY B 2 101 ? 0.402 5.152 10.009 1.00 24.57 332 GLY B CA 1
ATOM 3126 C C . GLY B 2 101 ? 1.508 4.441 10.750 1.00 24.85 332 GLY B C 1
ATOM 3127 O O . GLY B 2 101 ? 1.214 3.619 11.635 1.00 26.09 332 GLY B O 1
ATOM 3128 N N . ALA B 2 102 ? 2.770 4.682 10.369 1.00 26.15 333 ALA B N 1
ATOM 3129 C CA . ALA B 2 102 ? 3.883 3.949 10.964 1.00 33.19 333 ALA B CA 1
ATOM 3130 C C . ALA B 2 102 ? 3.866 4.104 12.475 1.00 30.16 333 ALA B C 1
ATOM 3131 O O . ALA B 2 102 ? 3.696 5.211 12.997 1.00 32.19 333 ALA B O 1
ATOM 3133 N N . GLY B 2 103 ? 4.031 2.985 13.173 1.00 33.56 334 GLY B N 1
ATOM 3134 C CA . GLY B 2 103 ? 4.078 2.976 14.631 1.00 36.39 334 GLY B CA 1
ATOM 3135 C C . GLY B 2 103 ? 2.745 3.167 15.330 1.00 32.67 334 GLY B C 1
ATOM 3136 O O . GLY B 2 103 ? 2.705 3.235 16.570 1.00 39.74 334 GLY B O 1
ATOM 3137 N N . ARG B 2 104 ? 1.642 3.242 14.588 1.00 31.25 335 ARG B N 1
ATOM 3138 C CA . ARG B 2 104 ? 0.304 3.429 15.180 1.00 31.01 335 ARG B CA 1
ATOM 3139 C C . ARG B 2 104 ? -0.463 2.139 15.439 1.00 30.94 335 ARG B C 1
ATOM 3140 O O . ARG B 2 104 ? -1.598 2.194 15.955 1.00 30.41 335 ARG B O 1
ATOM 3148 N N . THR B 2 105 ? 0.116 0.995 15.096 1.00 29.48 336 THR B N 1
ATOM 3149 C CA . THR B 2 105 ? -0.627 -0.258 15.057 1.00 28.86 336 THR B CA 1
ATOM 3150 C C . THR B 2 105 ? -1.309 -0.594 16.380 1.00 32.81 336 THR B C 1
ATOM 3151 O O . THR B 2 105 ? -2.454 -1.075 16.382 1.00 31.72 336 THR B O 1
ATOM 3155 N N . TRP B 2 106 ? -0.657 -0.302 17.513 1.00 31.21 337 TRP B N 1
ATOM 3156 C CA . TRP B 2 106 ? -1.219 -0.631 18.818 1.00 31.18 337 TRP B CA 1
ATOM 3157 C C . TRP B 2 106 ? -1.810 0.571 19.555 1.00 28.11 337 TRP B C 1
ATOM 3158 O O . TRP B 2 106 ? -2.175 0.449 20.724 1.00 34.65 337 TRP B O 1
ATOM 3169 N N . GLN B 2 107 ? -1.975 1.704 18.874 1.00 30.14 338 GLN B N 1
ATOM 3170 C CA . GLN B 2 107 ? -2.681 2.844 19.419 1.00 25.81 338 GLN B CA 1
ATOM 3171 C C . GLN B 2 107 ? -4.190 2.570 19.416 1.00 23.09 338 GLN B C 1
ATOM 3172 O O . GLN B 2 107 ? -4.708 1.753 18.633 1.00 25.79 338 GLN B O 1
ATOM 3178 N N . ASP B 2 108 ? -4.893 3.218 20.337 1.00 26.40 339 ASP B N 1
ATOM 3179 C CA . ASP B 2 108 ? -6.343 3.010 20.418 1.00 23.89 339 ASP B CA 1
ATOM 3180 C C . ASP B 2 108 ? -7.016 3.366 19.081 1.00 20.71 339 ASP B C 1
ATOM 3181 O O . ASP B 2 108 ? -6.852 4.492 18.562 1.00 20.89 339 ASP B O 1
ATOM 3186 N N . SER B 2 109 ? -7.860 2.442 18.590 1.00 24.77 340 SER B N 1
ATOM 3187 C CA . SER B 2 109 ? -8.446 2.593 17.257 1.00 21.92 340 SER B CA 1
ATOM 3188 C C . SER B 2 109 ? -9.331 3.845 17.139 1.00 19.45 340 SER B C 1
ATOM 3189 O O . SER B 2 109 ? -9.218 4.629 16.168 1.00 20.24 340 SER B O 1
ATOM 3192 N N . ASP B 2 110 ? -10.244 4.063 18.097 1.00 21.55 341 ASP B N 1
ATOM 3193 C CA . ASP B 2 110 ? -11.109 5.249 18.037 1.00 22.18 341 ASP B CA 1
ATOM 3194 C C . ASP B 2 110 ? -10.316 6.557 18.067 1.00 22.67 341 ASP B C 1
ATOM 3195 O O . ASP B 2 110 ? -10.708 7.552 17.427 1.00 22.06 341 ASP B O 1
ATOM 3200 N N . THR B 2 111 ? -9.224 6.590 18.847 1.00 21.23 342 THR B N 1
ATOM 3201 C CA . THR B 2 111 ? -8.372 7.767 18.929 1.00 20.12 342 THR B CA 1
ATOM 3202 C C . THR B 2 111 ? -7.718 8.087 17.571 1.00 19.52 342 THR B C 1
ATOM 3203 O O . THR B 2 111 ? -7.710 9.252 17.133 1.00 19.98 342 THR B O 1
ATOM 3207 N N . VAL B 2 112 ? -7.197 7.056 16.890 1.00 21.84 343 VAL B N 1
ATOM 3208 C CA . VAL B 2 112 ? -6.544 7.264 15.594 1.00 22.14 343 VAL B CA 1
ATOM 3209 C C . VAL B 2 112 ? -7.587 7.631 14.541 1.00 22.27 343 VAL B C 1
ATOM 3210 O O . VAL B 2 112 ? -7.342 8.505 13.692 1.00 21.30 343 VAL B O 1
ATOM 3214 N N . LYS B 2 113 ? -8.796 7.032 14.622 1.00 20.76 344 LYS B N 1
ATOM 3215 C CA . LYS B 2 113 ? -9.896 7.362 13.703 1.00 19.69 344 LYS B CA 1
ATOM 3216 C C . LYS B 2 113 ? -10.271 8.860 13.778 1.00 18.95 344 LYS B C 1
ATOM 3217 O O . LYS B 2 113 ? -10.422 9.539 12.752 1.00 18.46 344 LYS B O 1
ATOM 3223 N N . LEU B 2 114 ? -10.319 9.410 14.998 1.00 18.18 345 LEU B N 1
ATOM 3224 C CA . LEU B 2 114 ? -10.627 10.830 15.185 1.00 19.61 345 LEU B CA 1
ATOM 3225 C C . LEU B 2 114 ? -9.501 11.708 14.644 1.00 22.12 345 LEU B C 1
ATOM 3226 O O . LEU B 2 114 ? -9.758 12.727 13.970 1.00 20.31 345 LEU B O 1
ATOM 3231 N N . LEU B 2 115 ? -8.236 11.328 14.922 1.00 18.69 346 LEU B N 1
ATOM 3232 C CA . LEU B 2 115 ? -7.094 12.092 14.400 1.00 20.94 346 LEU B CA 1
ATOM 3233 C C . LEU B 2 115 ? -7.115 12.173 12.870 1.00 21.79 346 LEU B C 1
ATOM 3234 O O . LEU B 2 115 ? -6.962 13.261 12.299 1.00 21.18 346 LEU B O 1
ATOM 3239 N N . VAL B 2 116 ? -7.250 11.023 12.204 1.00 21.20 347 VAL B N 1
ATOM 3240 C CA . VAL B 2 116 ? -7.230 11.001 10.733 1.00 20.60 347 VAL B CA 1
ATOM 3241 C C . VAL B 2 116 ? -8.386 11.843 10.184 1.00 19.51 347 VAL B C 1
ATOM 3242 O O . VAL B 2 116 ? -8.221 12.623 9.238 1.00 20.75 347 VAL B O 1
ATOM 3246 N N . ASP B 2 117 ? -9.580 11.671 10.753 1.00 19.26 348 ASP B N 1
ATOM 3247 C CA . ASP B 2 117 ? -10.751 12.432 10.325 1.00 18.71 348 ASP B CA 1
ATOM 3248 C C . ASP B 2 117 ? -10.515 13.939 10.433 1.00 19.21 348 ASP B C 1
ATOM 3249 O O . ASP B 2 117 ? -10.833 14.701 9.491 1.00 20.69 348 ASP B O 1
ATOM 3254 N N . LEU B 2 118 ? -10.022 14.411 11.595 1.00 20.04 349 LEU B N 1
ATOM 3255 C CA . LEU B 2 118 ? -9.825 15.853 11.749 1.00 18.22 349 LEU B CA 1
ATOM 3256 C C . LEU B 2 118 ? -8.692 16.393 10.894 1.00 19.32 349 LEU B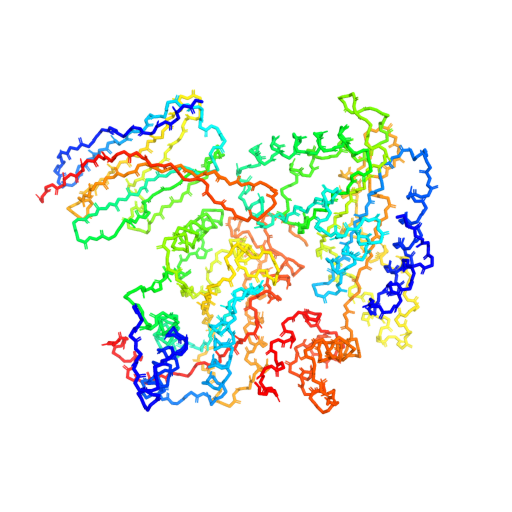 C 1
ATOM 3257 O O . LEU B 2 118 ? -8.789 17.524 10.399 1.00 20.20 349 LEU B O 1
ATOM 3262 N N . GLU B 2 119 ? -7.612 15.623 10.691 1.00 21.31 350 GLU B N 1
ATOM 3263 C CA . GLU B 2 119 ? -6.539 16.143 9.862 1.00 20.01 350 GLU B CA 1
ATOM 3264 C C . GLU B 2 119 ? -6.986 16.268 8.408 1.00 20.54 350 GLU B C 1
ATOM 3265 O O . GLU B 2 119 ? -6.668 17.269 7.742 1.00 21.22 350 GLU B O 1
ATOM 3271 N N . LEU B 2 120 ? -7.713 15.259 7.898 1.00 20.37 351 LEU B N 1
ATOM 3272 C CA . LEU B 2 120 ? -8.224 15.337 6.519 1.00 18.86 351 LEU B CA 1
ATOM 3273 C C . LEU B 2 120 ? -9.249 16.449 6.380 1.00 18.06 351 LEU B C 1
ATOM 3274 O O . LEU B 2 120 ? -9.138 17.306 5.487 1.00 20.92 351 LEU B O 1
ATOM 3279 N N . SER B 2 121 ? -10.263 16.464 7.252 1.00 19.60 352 SER B N 1
ATOM 3280 C CA . SER B 2 121 ? -11.355 17.408 7.074 1.00 21.13 352 SER B CA 1
ATOM 3281 C C . SER B 2 121 ? -10.883 18.858 7.198 1.00 21.79 352 SER B C 1
ATOM 3282 O O . SER B 2 121 ? -11.211 19.702 6.344 1.00 21.61 352 SER B O 1
ATOM 3285 N N . TYR B 2 122 ? -10.082 19.164 8.232 1.00 21.16 353 TYR B N 1
ATOM 3286 C CA . TYR B 2 122 ? -9.612 20.547 8.405 1.00 22.08 353 TYR B CA 1
ATOM 3287 C C . TYR B 2 122 ? -8.800 20.989 7.189 1.00 21.87 353 TYR B C 1
ATOM 3288 O O . TYR B 2 122 ? -8.958 22.126 6.703 1.00 21.77 353 TYR B O 1
ATOM 3297 N N . GLY B 2 123 ? -7.884 20.139 6.713 1.00 19.61 354 GLY B N 1
ATOM 3298 C CA . GLY B 2 123 ? -7.077 20.547 5.565 1.00 21.14 354 GLY B CA 1
ATOM 3299 C C . GLY B 2 123 ? -7.911 20.792 4.317 1.00 20.69 354 GLY B C 1
ATOM 3300 O O . GLY B 2 123 ? -7.730 21.801 3.607 1.00 22.48 354 GLY B O 1
ATOM 3301 N N . PHE B 2 124 ? -8.846 19.876 4.011 1.00 21.72 355 PHE B N 1
ATOM 3302 C CA . PHE B 2 124 ? -9.660 20.036 2.800 1.00 21.17 355 PHE B CA 1
ATOM 3303 C C . PHE B 2 124 ? -10.618 21.226 2.931 1.00 24.55 355 PHE B C 1
ATOM 3304 O O . PHE B 2 124 ? -10.953 21.885 1.924 1.00 26.64 355 PHE B O 1
ATOM 3312 N N . GLU B 2 125 ? -11.086 21.505 4.151 1.00 22.50 356 GLU B N 1
ATOM 3313 C CA . GLU B 2 125 ? -11.922 22.687 4.371 1.00 21.98 356 GLU B CA 1
ATOM 3314 C C . GLU B 2 125 ? -11.170 23.991 4.133 1.00 27.03 356 GLU B C 1
ATOM 3315 O O . GLU B 2 125 ? -11.802 25.007 3.792 1.00 33.15 356 GLU B O 1
ATOM 3321 N N . ASN B 2 126 ? -9.839 23.996 4.313 1.00 25.17 357 ASN B N 1
ATOM 3322 C CA . ASN B 2 126 ? -9.052 25.228 4.260 1.00 25.08 357 ASN B CA 1
ATOM 3323 C C . ASN B 2 126 ? -8.222 25.358 2.987 1.00 30.09 357 ASN B C 1
ATOM 3324 O O . ASN B 2 126 ? -7.264 26.134 2.961 1.00 42.70 357 ASN B O 1
ATOM 3329 N N . GLY B 2 127 ? -8.557 24.599 1.944 1.00 28.62 358 GLY B N 1
ATOM 3330 C CA . GLY B 2 127 ? -8.024 24.836 0.621 1.00 31.15 358 GLY B CA 1
ATOM 3331 C C . GLY B 2 127 ? -6.970 23.849 0.163 1.00 29.33 358 GLY B C 1
ATOM 3332 O O . GLY B 2 127 ? -6.535 23.942 -1.003 1.00 29.94 358 GLY B O 1
ATOM 3333 N N . GLN B 2 128 ? -6.544 22.903 1.005 1.00 23.50 359 GLN B N 1
ATOM 3334 C CA . GLN B 2 128 ? -5.668 21.839 0.500 1.00 21.61 359 GLN B CA 1
ATOM 3335 C C . GLN B 2 128 ? -6.476 20.861 -0.357 1.00 21.31 359 GLN B C 1
ATOM 3336 O O . GLN B 2 128 ? -7.667 20.609 -0.095 1.00 24.47 359 GLN B O 1
ATOM 3342 N N . LYS B 2 129 ? -5.846 20.361 -1.420 1.00 20.51 360 LYS B N 1
ATOM 3343 C CA . LYS B 2 129 ? -6.523 19.473 -2.377 1.00 22.07 360 LYS B CA 1
ATOM 3344 C C . LYS B 2 129 ? -5.977 18.048 -2.407 1.00 23.34 360 LYS B C 1
ATOM 3345 O O . LYS B 2 129 ? -6.475 17.233 -3.191 1.00 22.49 360 LYS B O 1
ATOM 3351 N N . ALA B 2 130 ? -4.917 17.734 -1.646 1.00 21.00 361 ALA B N 1
ATOM 3352 C CA . ALA B 2 130 ? -4.410 16.370 -1.685 1.00 20.00 361 ALA B CA 1
ATOM 3353 C C . ALA B 2 130 ? -3.917 15.983 -0.295 1.00 18.12 361 ALA B C 1
ATOM 3354 O O . ALA B 2 130 ? -3.447 16.838 0.474 1.00 21.36 361 ALA B O 1
ATOM 3356 N N . ALA B 2 131 ? -3.927 14.673 -0.023 1.00 18.26 362 ALA B N 1
ATOM 3357 C CA . ALA B 2 131 ? -3.356 14.092 1.194 1.00 20.90 362 ALA B CA 1
ATOM 3358 C C . ALA B 2 131 ? -2.478 12.919 0.781 1.00 20.26 362 ALA B C 1
ATOM 3359 O O . ALA B 2 131 ? -2.817 12.185 -0.149 1.00 21.75 362 ALA B O 1
ATOM 3361 N N . VAL B 2 132 ? -1.326 12.755 1.440 1.00 17.60 363 VAL B N 1
ATOM 3362 C CA . VAL B 2 132 ? -0.558 11.521 1.360 1.00 20.90 363 VAL B CA 1
ATOM 3363 C C . VAL B 2 132 ? -0.694 10.808 2.709 1.00 19.84 363 VAL B C 1
ATOM 3364 O O . VAL B 2 132 ? -0.461 11.413 3.785 1.00 21.87 363 VAL B O 1
ATOM 3368 N N . VAL B 2 133 ? -1.071 9.529 2.667 1.00 17.88 364 VAL B N 1
ATOM 3369 C CA . VAL B 2 133 ? -1.313 8.713 3.868 1.00 19.19 364 VAL B CA 1
ATOM 3370 C C . VAL B 2 133 ? -0.353 7.520 3.804 1.00 19.77 364 VAL B C 1
ATOM 3371 O O . VAL B 2 133 ? -0.596 6.515 3.098 1.00 19.69 364 VAL B O 1
ATOM 3375 N N . HIS B 2 134 ? 0.783 7.644 4.499 1.00 20.62 365 HIS B N 1
ATOM 3376 C CA . HIS B 2 134 ? 1.841 6.641 4.443 1.00 22.64 365 HIS B CA 1
ATOM 3377 C C . HIS B 2 134 ? 1.519 5.447 5.331 1.00 21.46 365 HIS B C 1
ATOM 3378 O O . HIS B 2 134 ? 0.942 5.608 6.419 1.00 22.55 365 HIS B O 1
ATOM 3385 N N . HIS B 2 135 ? 1.917 4.255 4.890 1.00 20.13 366 HIS B N 1
ATOM 3386 C CA . HIS B 2 135 ? 1.895 3.040 5.711 1.00 20.97 366 HIS B CA 1
ATOM 3387 C C . HIS B 2 135 ? 0.490 2.701 6.183 1.00 22.58 366 HIS B C 1
ATOM 3388 O O . HIS B 2 135 ? 0.227 2.507 7.383 1.00 22.97 366 HIS B O 1
ATOM 3395 N N . PHE B 2 136 ? -0.410 2.616 5.218 1.00 22.05 367 PHE B N 1
ATOM 3396 C CA . PHE B 2 136 ? -1.821 2.344 5.513 1.00 20.27 367 PHE B CA 1
ATOM 3397 C C . PHE B 2 136 ? -1.961 0.997 6.207 1.00 20.45 367 PHE B C 1
ATOM 3398 O O . PHE B 2 136 ? -2.820 0.831 7.071 1.00 22.38 367 PHE B O 1
ATOM 3406 N N . GLU B 2 137 ? -1.076 0.045 5.901 1.00 21.91 368 GLU B N 1
ATOM 3407 C CA . GLU B 2 137 ? -1.118 -1.286 6.497 1.00 24.46 368 GLU B CA 1
ATOM 3408 C C . GLU B 2 137 ? -0.829 -1.272 7.998 1.00 23.40 368 GLU B C 1
ATOM 3409 O O . GLU B 2 137 ? -1.073 -2.287 8.665 1.00 25.27 368 GLU B O 1
ATOM 3415 N N . SER B 2 138 ? -0.353 -0.147 8.544 1.00 24.13 369 SER B N 1
ATOM 3416 C CA . SER B 2 138 ? 0.074 -0.047 9.941 1.00 21.82 369 SER B CA 1
ATOM 3417 C C . SER B 2 138 ? -0.943 0.631 10.841 1.00 22.92 369 SER B C 1
ATOM 3418 O O . SER B 2 138 ? -0.751 0.630 12.066 1.00 24.50 369 SER B O 1
ATOM 3421 N N . PHE B 2 139 ? -2.059 1.133 10.300 1.00 23.80 370 PHE B N 1
ATOM 3422 C CA . PHE B 2 139 ? -3.058 1.731 11.169 1.00 25.25 370 PHE B CA 1
ATOM 3423 C C . PHE B 2 139 ? -3.753 0.629 11.979 1.00 25.33 370 PHE B C 1
ATOM 3424 O O . PHE B 2 139 ? -3.856 -0.522 11.516 1.00 23.58 370 PHE B O 1
ATOM 3432 N N . PRO B 2 140 ? -4.306 0.957 13.149 1.00 21.94 371 PRO B N 1
ATOM 3433 C CA . PRO B 2 140 ? -5.296 0.048 13.775 1.00 25.23 371 PRO B CA 1
ATOM 3434 C C . PRO B 2 140 ? -6.416 -0.252 12.790 1.00 22.64 371 PRO B C 1
ATOM 3435 O O . PRO B 2 140 ? -6.920 0.654 12.096 1.00 22.13 371 PRO B O 1
ATOM 3439 N N . ALA B 2 141 ? -6.793 -1.533 12.700 1.00 21.85 372 ALA B N 1
ATOM 3440 C CA . ALA B 2 141 ? -7.751 -1.941 11.659 1.00 22.53 372 ALA B CA 1
ATOM 3441 C C . ALA B 2 141 ? -9.054 -1.143 11.712 1.00 22.46 372 ALA B C 1
ATOM 3442 O O . ALA B 2 141 ? -9.554 -0.692 10.676 1.00 24.07 372 ALA B O 1
ATOM 3444 N N . GLY B 2 142 ? -9.640 -0.981 12.895 1.00 23.68 373 GLY B N 1
ATOM 3445 C CA . GLY B 2 142 ? -10.936 -0.306 12.934 1.00 22.96 373 GLY B CA 1
ATOM 3446 C C . GLY B 2 142 ? -10.872 1.138 12.482 1.00 24.67 373 GLY B C 1
ATOM 3447 O O . GLY B 2 142 ? -11.832 1.658 11.892 1.00 23.92 373 GLY B O 1
ATOM 3448 N N . SER B 2 143 ? -9.719 1.793 12.673 1.00 23.38 374 SER B N 1
ATOM 3449 C CA . SER B 2 143 ? -9.634 3.198 12.308 1.00 22.90 374 SER B CA 1
ATOM 3450 C C . SER B 2 143 ? -9.778 3.408 10.808 1.00 22.28 374 SER B C 1
ATOM 3451 O O . SER B 2 143 ? -10.252 4.473 10.394 1.00 22.47 374 SER B O 1
ATOM 3454 N N . THR B 2 144 ? -9.351 2.423 9.982 1.00 22.13 375 THR B N 1
ATOM 3455 C CA . THR B 2 144 ? -9.362 2.611 8.529 1.00 22.83 375 THR B CA 1
ATOM 3456 C C . THR B 2 144 ? -10.781 2.678 7.981 1.00 20.57 375 THR B C 1
ATOM 3457 O O . THR B 2 144 ? -10.968 3.102 6.826 1.00 24.06 375 THR B O 1
ATOM 3461 N N . LEU B 2 145 ? -11.792 2.333 8.783 1.00 24.08 376 LEU B N 1
ATOM 3462 C CA . LEU B 2 145 ? -13.176 2.525 8.310 1.00 23.57 376 LEU B CA 1
ATOM 3463 C C . LEU B 2 145 ? -13.501 3.994 8.032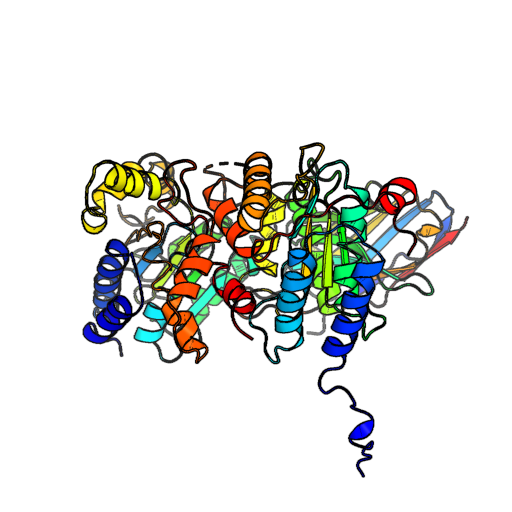 1.00 21.41 376 LEU B C 1
ATOM 3464 O O . LEU B 2 145 ? -14.442 4.291 7.292 1.00 20.45 376 LEU B O 1
ATOM 3469 N N . ILE B 2 146 ? -12.751 4.937 8.598 1.00 21.33 377 ILE B N 1
ATOM 3470 C CA . ILE B 2 146 ? -12.933 6.349 8.268 1.00 20.05 377 ILE B CA 1
ATOM 3471 C C . ILE B 2 146 ? -12.737 6.600 6.778 1.00 17.94 377 ILE B C 1
ATOM 3472 O O . ILE B 2 146 ? -13.251 7.603 6.240 1.00 19.77 377 ILE B O 1
ATOM 3477 N N . PHE B 2 147 ? -11.952 5.743 6.099 1.00 19.66 378 PHE B N 1
ATOM 3478 C CA . PHE B 2 147 ? -11.752 5.988 4.666 1.00 21.09 378 PHE B CA 1
ATOM 3479 C C . PHE B 2 147 ? -13.023 5.733 3.842 1.00 20.12 378 PHE B C 1
ATOM 3480 O O . PHE B 2 147 ? -13.094 6.226 2.713 1.00 23.34 378 PHE B O 1
ATOM 3488 N N . TYR B 2 148 ? -14.055 5.054 4.391 1.00 19.85 379 TYR B N 1
ATOM 3489 C CA . TYR B 2 148 ? -15.356 5.059 3.699 1.00 20.28 379 TYR B CA 1
ATOM 3490 C C . TYR B 2 148 ? -15.868 6.495 3.528 1.00 21.64 379 TYR B C 1
ATOM 3491 O O . TYR B 2 148 ? -16.457 6.840 2.484 1.00 23.79 379 TYR B O 1
ATOM 3500 N N . LYS B 2 149 ? -15.723 7.320 4.578 1.00 21.77 380 LYS B N 1
ATOM 3501 C CA . LYS B 2 149 ? -16.184 8.709 4.518 1.00 20.22 380 LYS B CA 1
ATOM 3502 C C . LYS B 2 149 ? -15.533 9.459 3.362 1.00 20.73 380 LYS B C 1
ATOM 3503 O O . LYS B 2 149 ? -16.193 10.273 2.694 1.00 22.28 380 LYS B O 1
ATOM 3509 N N . TYR B 2 150 ? -14.217 9.234 3.145 1.00 19.58 381 TYR B N 1
ATOM 3510 C CA . TYR B 2 150 ? -13.447 10.025 2.193 1.00 21.08 381 TYR B CA 1
ATOM 3511 C C . TYR B 2 150 ? -13.417 9.435 0.782 1.00 20.00 381 TYR B C 1
ATOM 3512 O O . TYR B 2 150 ? -13.080 10.159 -0.160 1.00 22.94 381 TYR B O 1
ATOM 3521 N N . CYS B 2 151 ? -13.716 8.144 0.625 1.00 20.68 382 CYS B N 1
ATOM 3522 C CA . CYS B 2 151 ? -13.448 7.416 -0.622 1.00 19.14 382 CYS B CA 1
ATOM 3523 C C . CYS B 2 151 ? -14.654 6.738 -1.265 1.00 19.35 382 CYS B C 1
ATOM 3524 O O . CYS B 2 151 ? -14.496 6.098 -2.312 1.00 21.61 382 CYS B O 1
ATOM 3527 N N . ASP B 2 152 ? -15.842 6.860 -0.708 1.00 20.74 383 ASP B N 1
ATOM 3528 C CA . ASP B 2 152 ? -17.039 6.326 -1.376 1.00 20.88 383 ASP B CA 1
ATOM 3529 C C . ASP B 2 152 ? -17.178 6.875 -2.804 1.00 18.59 383 ASP B C 1
ATOM 3530 O O . ASP B 2 152 ? -16.863 8.050 -3.074 1.00 20.08 383 ASP B O 1
ATOM 3535 N N . HIS B 2 153 ? -17.726 6.048 -3.708 1.00 19.65 384 HIS B N 1
ATOM 3536 C CA . HIS B 2 153 ? -17.833 6.453 -5.137 1.00 20.46 384 HIS B CA 1
ATOM 3537 C C . HIS B 2 153 ? -18.896 7.520 -5.399 1.00 20.27 384 HIS B C 1
ATOM 3538 O O . HIS B 2 153 ? -18.864 8.158 -6.471 1.00 23.93 384 HIS B O 1
ATOM 3545 N N . GLU B 2 154 ? -19.818 7.758 -4.450 1.00 20.46 385 GLU B N 1
ATOM 3546 C CA . GLU B 2 154 ? -20.862 8.743 -4.695 1.00 21.93 385 GLU B CA 1
ATOM 3547 C C . GLU B 2 154 ? -21.138 9.682 -3.541 1.00 21.84 385 GLU B C 1
ATOM 3548 O O . GLU B 2 154 ? -21.572 10.815 -3.797 1.00 23.93 385 GLU B O 1
ATOM 3554 N N . ASN B 2 155 ? -20.826 9.307 -2.295 1.00 21.38 386 ASN B N 1
ATOM 3555 C CA . ASN B 2 155 ? -21.140 10.160 -1.158 1.00 21.42 386 ASN B CA 1
ATOM 3556 C C . ASN B 2 155 ? -19.918 10.571 -0.352 1.00 19.70 386 ASN B C 1
ATOM 3557 O O . ASN B 2 155 ? -20.020 10.833 0.837 1.00 22.37 386 ASN B O 1
ATOM 3562 N N . ALA B 2 156 ? -18.769 10.664 -1.004 1.00 20.30 387 ALA B N 1
ATOM 3563 C CA . ALA B 2 156 ? -17.549 11.113 -0.335 1.00 18.89 387 ALA B CA 1
ATOM 3564 C C . ALA B 2 156 ? -17.687 12.542 0.215 1.00 19.62 387 ALA B C 1
ATOM 3565 O O . ALA B 2 156 ? -18.358 13.411 -0.349 1.00 22.75 387 ALA B O 1
ATOM 3567 N N . ALA B 2 157 ? -17.039 12.789 1.353 1.00 20.98 388 ALA B N 1
ATOM 3568 C CA . ALA B 2 157 ? -17.113 14.114 1.974 1.00 19.72 388 ALA B CA 1
ATOM 3569 C C . ALA B 2 157 ? -16.574 15.229 1.075 1.00 20.88 388 ALA B C 1
ATOM 3570 O O . ALA B 2 157 ? -17.113 16.348 1.082 1.00 24.54 388 ALA B O 1
ATOM 3572 N N . PHE B 2 158 ? -15.451 14.984 0.373 1.00 20.48 389 PHE B N 1
ATOM 3573 C CA . PHE B 2 158 ? -14.825 15.985 -0.494 1.00 21.21 389 PHE B CA 1
ATOM 3574 C C . PHE B 2 158 ? -14.557 15.316 -1.845 1.00 21.09 389 PHE B C 1
ATOM 3575 O O . PHE B 2 158 ? -13.751 14.368 -1.943 1.00 23.68 389 PHE B O 1
ATOM 3583 N N . LYS B 2 159 ? -15.221 15.796 -2.886 1.00 21.87 390 LYS B N 1
ATOM 3584 C CA . LYS B 2 159 ? -15.175 15.116 -4.177 1.00 23.10 390 LYS B CA 1
ATOM 3585 C C . LYS B 2 159 ? -14.051 15.616 -5.080 1.00 23.46 390 LYS B C 1
ATOM 3586 O O . LYS B 2 159 ? -13.747 14.954 -6.061 1.00 24.68 390 LYS B O 1
ATOM 3592 N N . ASP B 2 160 ? -13.435 16.751 -4.794 1.00 23.38 391 ASP B N 1
ATOM 3593 C CA . ASP B 2 160 ? -12.445 17.327 -5.708 1.00 23.67 391 ASP B CA 1
ATOM 3594 C C . ASP B 2 160 ? -11.021 17.238 -5.159 1.00 23.77 391 ASP B C 1
ATOM 3595 O O . ASP B 2 160 ? -10.195 18.123 -5.439 1.00 28.32 391 ASP B O 1
ATOM 3600 N N . VAL B 2 161 ? -10.708 16.190 -4.388 1.00 23.30 392 VAL B N 1
ATOM 3601 C CA . VAL B 2 161 ? -9.390 16.045 -3.793 1.00 21.97 392 VAL B CA 1
ATOM 3602 C C . VAL B 2 161 ? -8.750 14.741 -4.271 1.00 21.48 392 VAL B C 1
ATOM 3603 O O . VAL B 2 161 ? -9.403 13.875 -4.850 1.00 22.47 392 VAL B O 1
ATOM 3607 N N . ALA B 2 162 ? -7.445 14.587 -3.967 1.00 20.50 393 ALA B N 1
ATOM 3608 C CA . ALA B 2 162 ? -6.735 13.335 -4.215 1.00 21.80 393 ALA B CA 1
ATOM 3609 C C . ALA B 2 162 ? -6.264 12.768 -2.881 1.00 18.32 393 ALA B C 1
ATOM 3610 O O . ALA B 2 162 ? -5.785 13.522 -2.024 1.00 23.46 393 ALA B O 1
ATOM 3612 N N . LEU B 2 163 ? -6.349 11.440 -2.736 1.00 18.30 394 LEU B N 1
ATOM 3613 C CA . LEU B 2 163 ? -5.836 10.716 -1.559 1.00 19.43 394 LEU B CA 1
ATOM 3614 C C . LEU B 2 163 ? -4.825 9.680 -2.045 1.00 20.79 394 LEU B C 1
ATOM 3615 O O . LEU B 2 163 ? -5.182 8.731 -2.773 1.00 21.73 394 LEU B O 1
ATOM 3620 N N . VAL B 2 164 ? -3.555 9.874 -1.673 1.00 19.41 395 VAL B N 1
ATOM 3621 C CA . VAL B 2 164 ? -2.430 9.028 -2.098 1.00 20.55 395 VAL B CA 1
ATOM 3622 C C . VAL B 2 164 ? -2.078 8.177 -0.880 1.00 20.56 395 VAL B C 1
ATOM 3623 O O . VAL B 2 164 ? -1.504 8.674 0.107 1.00 23.44 395 VAL B O 1
ATOM 3627 N N . LEU B 2 165 ? -2.403 6.885 -0.941 1.00 19.75 396 LEU B N 1
ATOM 3628 C CA . LEU B 2 165 ? -2.144 5.935 0.140 1.00 20.22 396 LEU B CA 1
ATOM 3629 C C . LEU B 2 165 ? -0.905 5.121 -0.197 1.00 21.57 396 LEU B C 1
ATOM 3630 O O . LEU B 2 165 ? -0.678 4.833 -1.359 1.00 23.01 396 LEU B O 1
ATOM 3635 N N . THR B 2 166 ? -0.140 4.700 0.817 1.00 21.34 397 THR B N 1
ATOM 3636 C CA . THR B 2 166 ? 0.980 3.788 0.549 1.00 20.80 397 THR B CA 1
ATOM 3637 C C . THR B 2 166 ? 0.878 2.528 1.400 1.00 22.70 397 THR B C 1
ATOM 3638 O O . THR B 2 166 ? 0.309 2.537 2.515 1.00 22.39 397 THR B O 1
ATOM 3642 N N . VAL B 2 167 ? 1.328 1.414 0.825 1.00 21.42 398 VAL B N 1
ATOM 3643 C CA . VAL B 2 167 ? 1.366 0.129 1.511 1.00 20.09 398 VAL B CA 1
ATOM 3644 C C . VAL B 2 167 ? 2.755 -0.454 1.336 1.00 22.09 398 VAL B C 1
ATOM 3645 O O . VAL B 2 167 ? 3.224 -0.629 0.208 1.00 22.83 398 VAL B O 1
ATOM 3649 N N . LEU B 2 168 ? 3.445 -0.667 2.444 1.00 22.31 399 LEU B N 1
ATOM 3650 C CA . LEU B 2 168 ? 4.767 -1.287 2.416 1.00 23.44 399 LEU B CA 1
ATOM 3651 C C . LEU B 2 168 ? 4.606 -2.792 2.610 1.00 27.87 399 LEU B C 1
ATOM 3652 O O . LEU B 2 168 ? 4.041 -3.247 3.632 1.00 27.84 399 LEU B O 1
ATOM 3657 N N . LEU B 2 169 ? 5.003 -3.561 1.601 1.00 27.90 400 LEU B N 1
ATOM 3658 C CA . LEU B 2 169 ? 4.841 -5.004 1.676 1.00 28.83 400 LEU B CA 1
ATOM 3659 C C . LEU B 2 169 ? 5.841 -5.617 2.650 1.00 30.99 400 LEU B C 1
ATOM 3660 O O . LEU B 2 169 ? 6.886 -5.029 2.987 1.00 30.47 400 LEU B O 1
ATOM 3665 N N . GLU B 2 170 ? 5.546 -6.856 3.042 1.00 32.09 401 GLU B N 1
ATOM 3666 C CA . GLU B 2 170 ? 6.450 -7.579 3.927 1.00 29.33 401 GLU B CA 1
ATOM 3667 C C . GLU B 2 170 ? 7.593 -8.293 3.211 1.00 34.54 401 GLU B C 1
ATOM 3668 O O . GLU B 2 170 ? 8.596 -8.610 3.863 1.00 42.60 401 GLU B O 1
ATOM 3674 N N . GLU B 2 171 ? 7.486 -8.529 1.915 1.00 38.30 402 GLU B N 1
ATOM 3675 C CA . GLU B 2 171 ? 8.568 -9.133 1.162 1.00 36.97 402 GLU B CA 1
ATOM 3676 C C . GLU B 2 171 ? 9.748 -8.160 1.077 1.00 35.61 402 GLU B C 1
ATOM 3677 O O . GLU B 2 171 ? 9.575 -6.931 1.148 1.00 32.23 402 GLU B O 1
ATOM 3683 N N . GLU B 2 172 ? 10.943 -8.717 0.842 1.00 41.14 403 GLU B N 1
ATOM 3684 C CA . GLU B 2 172 ? 12.151 -7.903 0.721 1.00 36.40 403 GLU B CA 1
ATOM 3685 C C . GLU B 2 172 ? 12.234 -7.210 -0.638 1.00 42.57 403 GLU B C 1
ATOM 3686 O O . GLU B 2 172 ? 12.658 -6.048 -0.722 1.00 39.68 403 GLU B O 1
ATOM 3692 N N . THR B 2 173 ? 11.837 -7.899 -1.712 1.00 34.61 404 THR B N 1
ATOM 3693 C CA . THR B 2 173 ? 11.861 -7.331 -3.054 1.00 38.74 404 THR B CA 1
ATOM 3694 C C . THR B 2 173 ? 10.551 -7.603 -3.785 1.00 38.89 404 THR B C 1
ATOM 3695 O O . THR B 2 173 ? 9.793 -8.530 -3.459 1.00 41.05 404 THR B O 1
ATOM 3699 N N . LEU B 2 174 ? 10.316 -6.775 -4.798 1.00 33.85 405 LEU B N 1
ATOM 3700 C CA . LEU B 2 174 ? 9.164 -6.868 -5.685 1.00 38.48 405 LEU B CA 1
ATOM 3701 C C . LEU B 2 174 ? 9.695 -7.019 -7.112 1.00 34.50 405 LEU B C 1
ATOM 3702 O O . LEU B 2 174 ? 10.535 -6.225 -7.546 1.00 44.01 405 LEU B O 1
ATOM 3707 N N . GLU B 2 175 ? 9.213 -8.038 -7.839 1.00 46.80 406 GLU B N 1
ATOM 3708 C CA . GLU B 2 175 ? 9.730 -8.316 -9.182 1.00 46.28 406 GLU B CA 1
ATOM 3709 C C . GLU B 2 175 ? 9.450 -7.149 -10.122 1.00 44.32 406 GLU B C 1
ATOM 3710 O O . GLU B 2 175 ? 8.329 -6.630 -10.180 1.00 38.90 406 GLU B O 1
ATOM 3716 N N . ALA B 2 176 ? 10.474 -6.739 -10.871 1.00 44.01 407 ALA B N 1
ATOM 3717 C CA . ALA B 2 176 ? 10.340 -5.549 -11.708 1.00 48.62 407 ALA B CA 1
ATOM 3718 C C . ALA B 2 176 ? 9.252 -5.705 -12.764 1.00 44.22 407 ALA B C 1
ATOM 3719 O O . ALA B 2 176 ? 8.680 -4.704 -13.216 1.00 40.13 407 ALA B O 1
ATOM 3721 N N . SER B 2 177 ? 8.949 -6.933 -13.168 1.00 39.99 408 SER B N 1
ATOM 3722 C CA . SER B 2 177 ? 7.945 -7.167 -14.204 1.00 42.26 408 SER B CA 1
ATOM 3723 C C . SER B 2 177 ? 6.517 -7.371 -13.666 1.00 41.23 408 SER B C 1
ATOM 3724 O O . SER B 2 177 ? 5.622 -7.722 -14.442 1.00 40.16 408 SER B O 1
ATOM 3727 N N . VAL B 2 178 ? 6.271 -7.133 -12.381 1.00 35.08 409 VAL B N 1
ATOM 3728 C CA . VAL B 2 178 ? 4.930 -7.374 -11.836 1.00 32.60 409 VAL B CA 1
ATOM 3729 C C . VAL B 2 178 ? 3.881 -6.503 -12.527 1.00 44.44 409 VAL B C 1
ATOM 3730 O O . VAL B 2 178 ? 4.092 -5.304 -12.770 1.00 37.38 409 VAL B O 1
ATOM 3734 N N . GLY B 2 179 ? 2.729 -7.100 -12.853 1.00 31.54 410 GLY B N 1
ATOM 3735 C CA . GLY B 2 179 ? 1.747 -6.404 -13.657 1.00 33.66 410 GLY B CA 1
ATOM 3736 C C . GLY B 2 179 ? 0.646 -5.759 -12.834 1.00 31.46 410 GLY B C 1
ATOM 3737 O O . GLY B 2 179 ? 0.645 -5.836 -11.607 1.00 38.14 410 GLY B O 1
ATOM 3738 N N . PRO B 2 180 ? -0.284 -5.065 -13.506 1.00 29.45 411 PRO B N 1
ATOM 3739 C CA . PRO B 2 180 ? -1.370 -4.394 -12.771 1.00 27.20 411 PRO B CA 1
ATOM 3740 C C . PRO B 2 180 ? -2.153 -5.304 -11.846 1.00 36.78 411 PRO B C 1
ATOM 3741 O O . PRO B 2 180 ? -2.347 -4.959 -10.673 1.00 33.57 411 PRO B O 1
ATOM 3745 N N . ARG B 2 181 ? -2.601 -6.467 -12.326 1.00 30.22 412 ARG B N 1
ATOM 3746 C CA . ARG B 2 181 ? -3.469 -7.308 -11.500 1.00 28.24 412 ARG B CA 1
ATOM 3747 C C . ARG B 2 181 ? -2.698 -7.918 -10.335 1.00 25.70 412 ARG B C 1
ATOM 3748 O O . ARG B 2 181 ? -3.191 -7.926 -9.185 1.00 29.30 412 ARG B O 1
ATOM 3756 N N . GLU B 2 182 ? -1.462 -8.365 -10.593 1.00 35.51 413 GLU B N 1
ATOM 3757 C CA . GLU B 2 182 ? -0.689 -9.018 -9.537 1.00 29.31 413 GLU B CA 1
ATOM 3758 C C . GLU B 2 182 ? -0.285 -8.041 -8.445 1.00 35.16 413 GLU B C 1
ATOM 3759 O O . GLU B 2 182 ? -0.280 -8.414 -7.266 1.00 27.56 413 GLU B O 1
ATOM 3765 N N . THR B 2 183 ? 0.042 -6.780 -8.806 1.00 28.38 414 THR B N 1
ATOM 3766 C CA . THR B 2 183 ? 0.349 -5.774 -7.782 1.00 28.22 414 THR B CA 1
ATOM 3767 C C . THR B 2 183 ? -0.846 -5.586 -6.850 1.00 26.25 414 THR B C 1
ATOM 3768 O O . THR B 2 183 ? -0.709 -5.517 -5.613 1.00 28.17 414 THR B O 1
ATOM 3772 N N . GLU B 2 184 ? -2.029 -5.436 -7.437 1.00 30.08 415 GLU B N 1
ATOM 3773 C CA . GLU B 2 184 ? -3.244 -5.249 -6.651 1.00 27.20 415 GLU B CA 1
ATOM 3774 C C . GLU B 2 184 ? -3.495 -6.450 -5.737 1.00 24.77 415 GLU B C 1
ATOM 3775 O O . GLU B 2 184 ? -3.836 -6.279 -4.540 1.00 27.14 415 GLU B O 1
ATOM 3781 N N . GLU B 2 185 ? -3.319 -7.674 -6.272 1.00 25.63 416 GLU B N 1
ATOM 3782 C CA . GLU B 2 185 ? -3.485 -8.879 -5.449 1.00 29.25 416 GLU B CA 1
ATOM 3783 C C . GLU B 2 185 ? -2.557 -8.889 -4.253 1.00 24.71 416 GLU B C 1
ATOM 3784 O O . GLU B 2 185 ? -2.976 -9.245 -3.157 1.00 28.63 416 GLU B O 1
ATOM 3790 N N . LYS B 2 186 ? -1.284 -8.503 -4.431 1.00 24.74 417 LYS B N 1
ATOM 3791 C CA . LYS B 2 186 ? -0.328 -8.485 -3.319 1.00 24.10 417 LYS B CA 1
ATOM 3792 C C . LYS B 2 186 ? -0.812 -7.566 -2.197 1.00 27.63 417 LYS B C 1
ATOM 3793 O O . LYS B 2 186 ? -0.753 -7.918 -1.010 1.00 25.36 417 LYS B O 1
ATOM 3799 N N . VAL B 2 187 ? -1.288 -6.371 -2.553 1.00 24.31 418 VAL B N 1
ATOM 3800 C CA . VAL B 2 187 ? -1.738 -5.431 -1.527 1.00 26.28 418 VAL B CA 1
ATOM 3801 C C . VAL B 2 187 ? -2.996 -5.960 -0.841 1.00 24.42 418 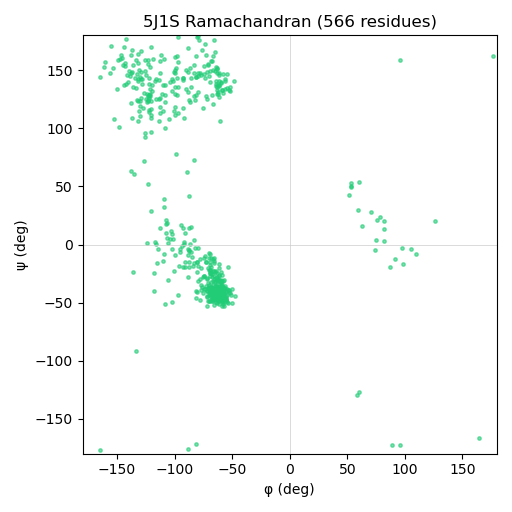VAL B C 1
ATOM 3802 O O . VAL B 2 187 ? -3.120 -5.885 0.397 1.00 25.49 418 VAL B O 1
ATOM 3806 N N . ARG B 2 188 ? -3.963 -6.445 -1.631 1.00 23.17 419 ARG B N 1
ATOM 3807 C CA . ARG B 2 188 ? -5.189 -7.059 -1.102 1.00 23.93 419 ARG B CA 1
ATOM 3808 C C . ARG B 2 188 ? -4.860 -8.119 -0.058 1.00 23.00 419 ARG B C 1
ATOM 3809 O O . ARG B 2 188 ? -5.420 -8.131 1.046 1.00 27.23 419 ARG B O 1
ATOM 3817 N N . ASP B 2 189 ? -3.949 -9.029 -0.402 1.00 26.00 420 ASP B N 1
ATOM 3818 C CA . ASP B 2 189 ? -3.638 -10.139 0.486 1.00 28.33 420 ASP B CA 1
ATOM 3819 C C . ASP B 2 189 ? -3.036 -9.629 1.799 1.00 26.66 420 ASP B C 1
ATOM 3820 O O . ASP B 2 189 ? -3.415 -10.091 2.886 1.00 28.78 420 ASP B O 1
ATOM 3825 N N . LEU B 2 190 ? -2.093 -8.669 1.724 1.00 28.62 421 LEU B N 1
ATOM 3826 C CA . LEU B 2 190 ? -1.496 -8.093 2.932 1.00 24.70 421 LEU B CA 1
ATOM 3827 C C . LEU B 2 190 ? -2.568 -7.442 3.841 1.00 28.62 421 LEU B C 1
ATOM 3828 O O . LEU B 2 190 ? -2.598 -7.692 5.056 1.00 25.78 421 LEU B O 1
ATOM 3833 N N . LEU B 2 191 ? -3.452 -6.602 3.285 1.00 22.82 422 LEU B N 1
ATOM 3834 C CA . LEU B 2 191 ? -4.439 -5.912 4.133 1.00 24.06 422 LEU B CA 1
ATOM 3835 C C . LEU B 2 191 ? -5.390 -6.901 4.795 1.00 25.30 422 LEU B C 1
ATOM 3836 O O . LEU B 2 191 ? -5.774 -6.713 5.957 1.00 24.52 422 LEU B O 1
ATOM 3841 N N . TRP B 2 192 ? -5.814 -7.940 4.073 1.00 22.79 423 TRP B N 1
ATOM 3842 C CA . TRP B 2 192 ? -6.651 -8.966 4.697 1.00 26.90 423 TRP B CA 1
ATOM 3843 C C . TRP B 2 192 ? -5.909 -9.640 5.851 1.00 30.18 423 TRP B C 1
ATOM 3844 O O . TRP B 2 192 ? -6.481 -9.865 6.930 1.00 29.49 423 TRP B O 1
ATOM 3855 N N . ALA B 2 193 ? -4.621 -9.939 5.653 1.00 27.32 424 ALA B N 1
ATOM 3856 C CA . ALA B 2 193 ? -3.862 -10.628 6.681 1.00 28.23 424 ALA B CA 1
ATOM 3857 C C . ALA B 2 193 ? -3.708 -9.762 7.936 1.00 29.48 424 ALA B C 1
ATOM 3858 O O . ALA B 2 193 ? -3.762 -10.275 9.062 1.00 37.48 424 ALA B O 1
ATOM 3860 N N . LYS B 2 194 ? -3.515 -8.447 7.770 1.00 27.35 425 LYS B N 1
ATOM 3861 C CA . LYS B 2 194 ? -3.305 -7.545 8.913 1.00 27.38 425 LYS B CA 1
ATOM 3862 C C . LYS B 2 194 ? -4.616 -7.120 9.588 1.00 26.88 425 LYS B C 1
ATOM 3863 O O . LYS B 2 194 ? -4.668 -7.019 10.823 1.00 32.49 425 LYS B O 1
ATOM 3869 N N . PHE B 2 195 ? -5.669 -6.842 8.813 1.00 25.23 426 PHE B N 1
ATOM 3870 C CA . PHE B 2 195 ? -6.870 -6.210 9.352 1.00 26.33 426 PHE B CA 1
ATOM 3871 C C . PHE B 2 195 ? -7.938 -7.198 9.802 1.00 26.02 426 PHE B C 1
ATOM 3872 O O . PHE B 2 195 ? -8.813 -6.811 10.589 1.00 26.96 426 PHE B O 1
ATOM 3880 N N . THR B 2 196 ? -7.907 -8.449 9.345 1.00 26.77 427 THR B N 1
ATOM 3881 C CA . THR B 2 196 ? -8.870 -9.444 9.809 1.00 28.19 427 THR B CA 1
ATOM 3882 C C . THR B 2 196 ? -8.272 -10.417 10.803 1.00 37.61 427 THR B C 1
ATOM 3883 O O . THR B 2 196 ? -8.974 -11.331 11.267 1.00 34.24 427 THR B O 1
ATOM 3887 N N B ASN B 2 197 ? -7.019 -10.189 11.194 0.66 31.61 428 ASN B N 1
ATOM 3888 C CA B ASN B 2 197 ? -6.357 -10.931 12.253 0.66 29.42 428 ASN B CA 1
ATOM 3889 C C B ASN B 2 197 ? -7.082 -10.770 13.593 0.66 26.61 428 ASN B C 1
ATOM 3890 O O B ASN B 2 197 ? -7.039 -9.702 14.223 0.66 25.45 428 ASN B O 1
ATOM 3895 N N B SER B 2 198 ? -7.780 -11.810 14.029 0.65 26.78 429 SER B N 1
ATOM 3896 C CA B SER B 2 198 ? -8.568 -11.678 15.247 0.65 31.35 429 SER B CA 1
ATOM 3897 C C B SER B 2 198 ? -7.759 -11.940 16.503 0.65 28.04 429 SER B C 1
ATOM 3898 O O B SER B 2 198 ? -8.274 -11.736 17.609 0.65 29.23 429 SER B O 1
ATOM 3901 N N B ASP B 2 199 ? -6.508 -12.382 16.352 0.60 25.88 430 ASP B N 1
ATOM 3902 C CA B ASP B 2 199 ? -5.594 -12.532 17.488 0.60 30.08 430 ASP B CA 1
ATOM 3903 C C B ASP B 2 199 ? -4.813 -11.232 17.723 0.60 24.64 430 ASP B C 1
ATOM 3904 O O B ASP B 2 199 ? -3.585 -11.171 17.601 0.60 31.16 430 ASP B O 1
ATOM 3909 N N B THR B 2 200 ? -5.551 -10.172 18.034 0.57 24.23 431 THR B N 1
ATOM 3910 C CA B THR B 2 200 ? -5.040 -8.815 18.192 0.57 26.89 431 THR B CA 1
ATOM 3911 C C B THR B 2 200 ? -5.790 -8.168 19.351 0.57 27.33 431 THR B C 1
ATOM 3912 O O B THR B 2 200 ? -6.891 -8.612 19.704 0.57 25.38 431 THR B O 1
ATOM 3916 N N A PRO B 2 201 ? -17.595 -12.807 12.009 0.45 40.14 432 PRO B N 1
ATOM 3917 N N B PRO B 2 201 ? -5.210 -7.143 19.986 0.55 24.56 432 PRO B N 1
ATOM 3918 C CA A PRO B 2 201 ? -18.132 -11.452 12.155 0.45 37.87 432 PRO B CA 1
ATOM 3919 C CA B PRO B 2 201 ? -5.899 -6.503 21.123 0.55 27.58 432 PRO B CA 1
ATOM 3920 C C A PRO B 2 201 ? -17.611 -10.742 13.395 0.45 37.03 432 PRO B C 1
ATOM 3921 C C B PRO B 2 201 ? -7.231 -5.884 20.714 0.55 23.81 432 PRO B C 1
ATOM 3922 O O A PRO B 2 201 ? -17.359 -11.380 14.404 0.45 35.15 432 PRO B O 1
ATOM 3923 O O B PRO B 2 201 ? -7.421 -5.456 19.577 0.55 24.69 432 PRO B O 1
ATOM 3930 N N A THR B 2 202 ? -17.463 -9.426 13.308 0.51 34.81 433 THR B N 1
ATOM 3931 N N B THR B 2 202 ? -8.149 -5.793 21.681 0.49 27.18 433 THR B N 1
ATOM 3932 C CA A THR B 2 202 ? -17.055 -8.584 14.423 0.51 37.34 433 THR B CA 1
ATOM 3933 C CA B THR B 2 202 ? -9.473 -5.252 21.393 0.49 26.18 433 THR B CA 1
ATOM 3934 C C A THR B 2 202 ? -18.139 -7.542 14.661 0.51 34.73 433 THR B C 1
ATOM 3935 C C B THR B 2 202 ? -9.410 -3.833 20.825 0.49 30.66 433 THR B C 1
ATOM 3936 O O A THR B 2 202 ? -19.020 -7.340 13.826 0.51 34.37 433 THR B O 1
ATOM 3937 O O B THR B 2 202 ? -10.206 -3.476 19.950 0.49 31.81 433 THR B O 1
ATOM 3944 N N A SER B 2 203 ? -18.041 -6.835 15.785 0.44 30.07 434 SER B N 1
ATOM 3945 N N B SER B 2 203 ? -8.454 -3.028 21.270 0.56 33.05 434 SER B N 1
ATOM 3946 C CA A SER B 2 203 ? -19.025 -5.802 16.085 0.44 22.98 434 SER B CA 1
ATOM 3947 C CA B SER B 2 203 ? -8.352 -1.631 20.856 0.56 34.33 434 SER B CA 1
ATOM 3948 C C A SER B 2 203 ? -18.887 -4.624 15.116 0.44 22.89 434 SER B C 1
ATOM 3949 C C B SER B 2 203 ? -7.833 -1.464 19.430 0.56 23.74 434 SER B C 1
ATOM 3950 O O A SER B 2 203 ? -17.951 -4.546 14.313 0.44 21.68 434 SER B O 1
ATOM 3951 O O B SER B 2 203 ? -7.811 -0.339 18.938 0.56 22.86 434 SER B O 1
ATOM 3956 N N A PHE B 2 204 ? -19.841 -3.686 15.215 0.48 22.53 435 PHE B N 1
ATOM 3957 N N B PHE B 2 204 ? -7.369 -2.552 18.808 0.52 25.82 435 PHE B N 1
ATOM 3958 C CA A PHE B 2 204 ? -19.922 -2.561 14.281 0.48 21.00 435 PHE B CA 1
ATOM 3959 C CA B PHE B 2 204 ? -7.036 -2.597 17.381 0.52 20.97 435 PHE B CA 1
ATOM 3960 C C A PHE B 2 204 ? -18.641 -1.727 14.241 0.48 22.04 435 PHE B C 1
ATOM 3961 C C B PHE B 2 204 ? -8.295 -2.678 16.524 0.52 20.43 435 PHE B C 1
ATOM 3962 O O A PHE B 2 204 ? -18.388 -1.051 13.230 0.48 24.84 435 PHE B O 1
ATOM 3963 O O B PHE B 2 204 ? -8.291 -2.219 15.388 0.52 20.09 435 PHE B O 1
ATOM 3978 N N A ASN B 2 205 ? -17.861 -1.704 15.340 0.52 23.80 436 ASN B N 1
ATOM 3979 N N B ASN B 2 205 ? -9.387 -3.242 17.054 0.48 20.16 436 ASN B N 1
ATOM 3980 C CA A ASN B 2 205 ? -16.720 -0.804 15.457 0.52 24.11 436 ASN B CA 1
ATOM 3981 C CA B ASN B 2 205 ? -10.681 -3.232 16.360 0.48 24.28 436 ASN B CA 1
ATOM 3982 C C A ASN B 2 205 ? -15.413 -1.444 14.988 0.52 22.79 436 ASN B C 1
ATOM 3983 C C B ASN B 2 205 ? -10.590 -4.002 15.034 0.48 16.68 436 ASN B C 1
ATOM 3984 O O A ASN B 2 205 ? -14.436 -0.718 14.786 0.52 33.01 436 ASN B O 1
ATOM 3985 O O B ASN B 2 205 ? -10.980 -3.518 13.984 0.48 20.31 436 ASN B O 1
ATOM 3994 N N A HIS B 2 206 ? -15.382 -2.781 14.804 0.49 20.96 437 HIS B N 1
ATOM 3995 N N B HIS B 2 206 ? -10.011 -5.203 15.084 0.51 21.33 437 HIS B N 1
ATOM 3996 C CA A HIS B 2 206 ? -14.224 -3.599 14.424 0.49 24.16 437 HIS B CA 1
ATOM 3997 C CA B HIS B 2 206 ? -9.955 -6.015 13.873 0.51 23.64 437 HIS B CA 1
ATOM 3998 C C A HIS B 2 206 ? -14.332 -4.061 12.950 0.49 31.00 437 HIS B C 1
ATOM 3999 C C B HIS B 2 206 ? -11.354 -6.105 13.299 0.51 26.10 437 HIS B C 1
ATOM 4000 O O A HIS B 2 206 ? -15.307 -3.754 12.276 0.49 28.83 437 HIS B O 1
ATOM 4001 O O B HIS B 2 206 ? -12.347 -6.066 14.037 0.51 23.45 437 HIS B O 1
ATOM 4014 N N A MET B 2 207 ? -13.398 -4.954 12.520 0.40 40.75 438 MET B N 1
ATOM 4015 N N B MET B 2 207 ? -11.434 -6.105 11.980 0.60 25.21 438 MET B N 1
ATOM 4016 C CA A MET B 2 207 ? -13.256 -5.483 11.147 0.40 28.62 438 MET B CA 1
ATOM 4017 C CA B MET B 2 207 ? -12.739 -6.114 11.361 0.60 29.36 438 MET B CA 1
ATOM 4018 C C A MET B 2 207 ? -13.238 -7.023 11.056 0.40 31.64 438 MET B C 1
ATOM 4019 C C B MET B 2 207 ? -12.845 -7.409 10.618 0.60 38.13 438 MET B C 1
ATOM 4020 O O A MET B 2 207 ? -12.585 -7.670 11.880 0.40 44.84 438 MET B O 1
ATOM 4021 O O B MET B 2 207 ? -11.915 -8.237 10.552 0.60 34.64 438 MET B O 1
ATOM 4030 N N . ASP B 2 208 ? -13.949 -7.608 10.032 1.00 39.41 439 ASP B N 1
ATOM 4031 C CA . ASP B 2 208 ? -13.954 -8.971 9.515 1.00 35.65 439 ASP B CA 1
ATOM 4032 C C . ASP B 2 208 ? -13.866 -8.869 8.004 1.00 33.43 439 ASP B C 1
ATOM 4033 O O . ASP B 2 208 ? -13.805 -7.760 7.460 1.00 31.22 439 ASP B O 1
ATOM 4038 N N . SER B 2 209 ? -13.865 -10.023 7.331 1.00 34.92 440 SER B N 1
ATOM 4039 C CA . SER B 2 209 ? -13.735 -10.006 5.877 1.00 28.04 440 SER B CA 1
ATOM 4040 C C . SER B 2 209 ? -14.879 -9.239 5.213 1.00 24.45 440 SER B C 1
ATOM 4041 O O . SER B 2 209 ? -14.651 -8.440 4.289 1.00 24.17 440 SER B O 1
ATOM 4044 N N . ASP B 2 210 ? -16.117 -9.437 5.686 1.00 27.65 441 ASP B N 1
ATOM 4045 C CA . ASP B 2 210 ? -17.251 -8.709 5.118 1.00 23.95 441 ASP B CA 1
ATOM 4046 C C . ASP B 2 210 ? -17.052 -7.184 5.157 1.00 25.09 441 ASP B C 1
ATOM 4047 O O . ASP B 2 210 ? -17.360 -6.486 4.175 1.00 28.18 441 ASP B O 1
ATOM 4052 N N . LYS B 2 211 ? -16.593 -6.626 6.301 1.00 25.19 442 LYS B N 1
ATOM 4053 C CA . LYS B 2 211 ? -16.411 -5.161 6.364 1.00 34.38 442 LYS B CA 1
ATOM 4054 C C . LYS B 2 211 ? -15.194 -4.704 5.567 1.00 35.97 442 LYS B C 1
ATOM 4055 O O . LYS B 2 211 ? -15.213 -3.651 4.911 1.00 33.16 442 LYS B O 1
ATOM 4061 N N . LEU B 2 212 ? -14.114 -5.471 5.605 1.00 25.07 443 LEU B N 1
ATOM 4062 C CA . LEU B 2 212 ? -12.957 -5.053 4.827 1.00 24.30 443 LEU B CA 1
ATOM 4063 C C . LEU B 2 212 ? -13.304 -4.987 3.340 1.00 23.60 443 LEU B C 1
ATOM 4064 O O . LEU B 2 212 ? -12.775 -4.132 2.629 1.00 29.81 443 LEU B O 1
ATOM 4069 N N . SER B 2 213 ? -14.224 -5.846 2.867 1.00 24.90 444 SER B N 1
ATOM 4070 C CA . SER B 2 213 ? -14.491 -5.929 1.434 1.00 24.79 444 SER B CA 1
ATOM 4071 C C . SER B 2 213 ? -14.942 -4.588 0.877 1.00 20.81 444 SER B C 1
ATOM 4072 O O . SER B 2 213 ? -14.494 -4.167 -0.201 1.00 22.35 444 SER B O 1
ATOM 4075 N N . GLY B 2 214 ? -15.827 -3.893 1.607 1.00 21.46 445 GLY B N 1
ATOM 4076 C CA . GLY B 2 214 ? -16.305 -2.591 1.158 1.00 21.17 445 GLY B CA 1
ATOM 4077 C C . GLY B 2 214 ? -15.296 -1.469 1.305 1.00 20.06 445 GLY B C 1
ATOM 4078 O O . GLY B 2 214 ? -15.331 -0.498 0.531 1.00 20.87 445 GLY B O 1
ATOM 4079 N N . LEU B 2 215 ? -14.358 -1.577 2.257 1.00 21.15 446 LEU B N 1
ATOM 4080 C CA . LEU B 2 215 ? -13.246 -0.619 2.281 1.00 19.30 446 LEU B CA 1
ATOM 4081 C C . LEU B 2 215 ? -12.374 -0.803 1.043 1.00 18.93 446 LEU B C 1
ATOM 4082 O O . LEU B 2 215 ? -12.045 0.169 0.352 1.00 18.07 446 LEU B O 1
ATOM 4087 N N . TRP B 2 216 ? -12.045 -2.059 0.718 1.00 20.85 447 TRP B N 1
ATOM 4088 C CA . TRP B 2 216 ? -11.133 -2.359 -0.396 1.00 20.10 447 TRP B CA 1
ATOM 4089 C C . TRP B 2 216 ? -11.722 -1.901 -1.713 1.00 19.50 447 TRP B C 1
ATOM 4090 O O . TRP B 2 216 ? -11.006 -1.361 -2.574 1.00 21.39 447 TRP B O 1
ATOM 4101 N N . SER B 2 217 ? -13.036 -2.133 -1.902 1.00 20.06 448 SER B N 1
ATOM 4102 C CA . SER B 2 217 ? -13.641 -1.723 -3.152 1.00 21.26 448 SER B CA 1
ATOM 4103 C C . SER B 2 217 ? -13.733 -0.196 -3.315 1.00 20.37 448 SER B C 1
ATOM 4104 O O . SER B 2 217 ? -14.068 0.256 -4.429 1.00 21.63 448 SER B O 1
ATOM 4107 N N . ARG B 2 218 ? -13.423 0.598 -2.273 1.00 21.06 449 ARG B N 1
ATOM 4108 C CA . ARG B 2 218 ? -13.378 2.066 -2.334 1.00 20.13 449 ARG B CA 1
ATOM 4109 C C . ARG B 2 218 ? -11.956 2.622 -2.472 1.00 19.86 449 ARG B C 1
ATOM 4110 O O . ARG B 2 218 ? -11.796 3.783 -2.912 1.00 22.09 449 ARG B O 1
ATOM 4118 N N . ILE B 2 219 ? -10.920 1.872 -2.065 1.00 20.17 450 ILE B N 1
ATOM 4119 C CA . ILE B 2 219 ? -9.555 2.426 -2.056 1.00 20.18 450 ILE B CA 1
ATOM 4120 C C . ILE B 2 219 ? -8.642 1.846 -3.130 1.00 20.44 450 ILE B C 1
ATOM 4121 O O . ILE B 2 219 ? -7.504 2.352 -3.295 1.00 23.92 450 ILE B O 1
ATOM 4126 N N . SER B 2 220 ? -9.056 0.810 -3.857 1.00 19.87 451 SER B N 1
ATOM 4127 C CA . SER B 2 220 ? -8.152 0.071 -4.739 1.00 21.89 451 SER B CA 1
ATOM 4128 C C . SER B 2 220 ? -8.445 0.319 -6.212 1.00 19.57 451 SER B C 1
ATOM 4129 O O . SER B 2 220 ? -8.310 -0.593 -7.038 1.00 23.80 451 SER B O 1
ATOM 4132 N N . HIS B 2 221 ? -8.768 1.567 -6.571 1.00 20.84 452 HIS B N 1
ATOM 4133 C CA . HIS B 2 221 ? -8.961 1.908 -8.000 1.00 20.16 452 HIS B CA 1
ATOM 4134 C C . HIS B 2 221 ? -7.687 1.719 -8.827 1.00 24.40 452 HIS B C 1
ATOM 4135 O O . HIS B 2 221 ? -7.772 1.318 -10.010 1.00 24.15 452 HIS B O 1
ATOM 4142 N N . LEU B 2 222 ? -6.507 2.041 -8.260 1.00 21.57 453 LEU B N 1
ATOM 4143 C CA . LEU B 2 222 ? -5.281 2.012 -9.058 1.00 21.12 453 LEU B CA 1
ATOM 4144 C C . LEU B 2 222 ? -4.149 1.728 -8.077 1.00 20.06 453 LEU B C 1
ATOM 4145 O O . LEU B 2 222 ? -3.799 2.593 -7.251 1.00 23.94 453 LEU B O 1
ATOM 4150 N N . VAL B 2 223 ? -3.597 0.506 -8.146 1.00 24.06 454 VAL B N 1
ATOM 4151 C CA . VAL B 2 223 ? -2.547 0.071 -7.228 1.00 24.75 454 VAL B CA 1
ATOM 4152 C C . VAL B 2 223 ? -1.280 -0.086 -8.046 1.00 23.52 454 VAL B C 1
ATOM 4153 O O . VAL B 2 223 ? -1.237 -0.870 -9.008 1.00 25.13 454 VAL B O 1
ATOM 4157 N N . LEU B 2 224 ? -0.266 0.702 -7.707 1.00 23.16 455 LEU B N 1
ATOM 4158 C CA . LEU B 2 224 ? 0.926 0.817 -8.559 1.00 23.88 455 LEU B CA 1
ATOM 4159 C C . LEU B 2 224 ? 2.182 0.373 -7.822 1.00 26.08 455 LEU B C 1
ATOM 4160 O O . LEU B 2 224 ? 2.445 0.838 -6.684 1.00 24.38 455 LEU B O 1
ATOM 4165 N N . PRO B 2 225 ? 2.997 -0.472 -8.447 1.00 24.94 456 PRO B N 1
ATOM 4166 C CA . PRO B 2 225 ? 4.253 -0.922 -7.821 1.00 23.12 456 PRO B CA 1
ATOM 4167 C C . PRO B 2 225 ? 5.384 0.092 -7.974 1.00 25.45 456 PRO B C 1
ATOM 4168 O O . PRO B 2 225 ? 5.494 0.785 -8.993 1.00 28.65 456 PRO B O 1
ATOM 4172 N N . VAL B 2 226 ? 6.205 0.177 -6.925 1.00 24.98 457 VAL B N 1
ATOM 4173 C CA . VAL B 2 226 ? 7.362 1.100 -6.853 1.00 24.75 457 VAL B CA 1
ATOM 4174 C C . VAL B 2 226 ? 8.641 0.301 -6.620 1.00 32.72 457 VAL B C 1
ATOM 4175 O O . VAL B 2 226 ? 8.700 -0.544 -5.718 1.00 28.85 457 VAL B O 1
ATOM 4179 N N . GLN B 2 227 ? 9.707 0.558 -7.494 1.00 26.71 458 GLN B N 1
ATOM 4180 C CA . GLN B 2 227 ? 11.027 -0.053 -7.286 1.00 27.35 458 GLN B CA 1
ATOM 4181 C C . GLN B 2 227 ? 11.987 0.920 -6.595 1.00 27.18 458 GLN B C 1
ATOM 4182 O O . GLN B 2 227 ? 11.872 2.140 -6.769 1.00 27.08 458 GLN B O 1
ATOM 4188 N N . PRO B 2 228 ? 12.986 0.447 -5.827 1.00 27.05 459 PRO B N 1
ATOM 4189 C CA . PRO B 2 228 ? 13.919 1.387 -5.183 1.00 27.31 459 PRO B CA 1
ATOM 4190 C C . PRO B 2 228 ? 14.675 2.214 -6.221 1.00 23.93 459 PRO B C 1
ATOM 4191 O O . PRO B 2 228 ? 15.053 1.709 -7.290 1.00 30.84 459 PRO B O 1
ATOM 4195 N N . VAL B 2 229 ? 14.861 3.501 -5.902 1.00 26.94 460 VAL B N 1
ATOM 4196 C CA . VAL B 2 229 ? 15.864 4.352 -6.539 1.00 29.42 460 VAL B CA 1
ATOM 4197 C C . VAL B 2 229 ? 17.048 4.391 -5.573 1.00 29.29 460 VAL B C 1
ATOM 4198 O O . VAL B 2 229 ? 16.885 4.886 -4.451 1.00 28.87 460 VAL B O 1
ATOM 4202 N N . SER B 2 230 ? 18.226 3.904 -6.005 1.00 31.49 461 SER B N 1
ATOM 4203 C CA . SER B 2 230 ? 19.356 3.699 -5.080 1.00 30.15 461 SER B CA 1
ATOM 4204 C C . SER B 2 230 ? 19.723 4.973 -4.330 1.00 31.17 461 SER B C 1
ATOM 4205 O O . SER B 2 230 ? 20.009 4.926 -3.124 1.00 32.32 461 SER B O 1
ATOM 4208 N N . SER B 2 231 ? 19.779 6.112 -5.033 1.00 30.94 462 SER B N 1
ATOM 4209 C CA . SER B 2 231 ? 20.184 7.363 -4.391 1.00 31.32 462 SER B CA 1
ATOM 4210 C C . SER B 2 231 ? 19.200 7.824 -3.319 1.00 31.65 462 SER B C 1
ATOM 4211 O O . SER B 2 231 ? 19.607 8.472 -2.350 1.00 33.57 462 SER B O 1
ATOM 4214 N N . ILE B 2 232 ? 17.906 7.534 -3.489 1.00 27.95 463 ILE B N 1
ATOM 4215 C CA . ILE B 2 232 ? 16.915 7.904 -2.482 1.00 27.51 463 ILE B CA 1
ATOM 4216 C C . ILE B 2 232 ? 17.011 6.969 -1.273 1.00 26.75 463 ILE B C 1
ATOM 4217 O O . ILE B 2 232 ? 16.935 7.418 -0.128 1.00 32.47 463 ILE B O 1
ATOM 4222 N N . GLU B 2 233 ? 17.180 5.664 -1.490 1.00 27.58 464 GLU B N 1
ATOM 4223 C CA . GLU B 2 233 ? 17.383 4.770 -0.352 1.00 27.89 464 GLU B CA 1
ATOM 4224 C C . GLU B 2 233 ? 18.659 5.119 0.412 1.00 32.29 464 GLU B C 1
ATOM 4225 O O . GLU B 2 233 ? 18.720 4.913 1.631 1.00 30.93 464 GLU B O 1
ATOM 4231 N N . GLU B 2 234 ? 19.687 5.629 -0.289 1.00 28.67 465 GLU B N 1
ATOM 4232 C CA . GLU B 2 234 ? 20.976 5.955 0.336 1.00 27.87 465 GLU B CA 1
ATOM 4233 C C . GLU B 2 234 ? 20.953 7.307 1.054 1.00 29.18 465 GLU B C 1
ATOM 4234 O O . GLU B 2 234 ? 21.494 7.434 2.161 1.00 37.27 465 GLU B O 1
ATOM 4240 N N . GLN B 2 235 ? 20.317 8.331 0.460 1.00 31.95 466 GLN B N 1
ATOM 4241 C CA . GLN B 2 235 ? 20.437 9.707 0.922 1.00 32.97 466 GLN B CA 1
ATOM 4242 C C . GLN B 2 235 ? 19.155 10.301 1.435 1.00 44.42 466 GLN B C 1
ATOM 4243 O O . GLN B 2 235 ? 19.198 11.360 2.065 1.00 44.75 466 GLN B O 1
ATOM 4249 N N . GLY B 2 236 ? 18.036 9.697 1.142 1.00 33.60 467 GLY B N 1
ATOM 4250 C CA . GLY B 2 236 ? 16.761 10.288 1.510 1.00 39.38 467 GLY B CA 1
ATOM 4251 C C . GLY B 2 236 ? 16.162 11.069 0.360 1.00 36.67 467 GLY B C 1
ATOM 4252 O O . GLY B 2 236 ? 16.657 11.076 -0.778 1.00 40.54 467 GLY B O 1
ATOM 4253 N N . CYS B 2 237 ? 15.070 11.757 0.681 1.00 35.11 468 CYS B N 1
ATOM 4254 C CA . CYS B 2 237 ? 14.265 12.477 -0.295 1.00 39.33 468 CYS B CA 1
ATOM 4255 C C . CYS B 2 237 ? 14.677 13.947 -0.238 1.00 43.01 468 CYS B C 1
ATOM 4256 O O . CYS B 2 237 ? 14.012 14.794 0.356 1.00 50.15 468 CYS B O 1
ATOM 4259 N N . LEU B 2 238 ? 15.814 14.239 -0.865 1.00 51.40 469 LEU B N 1
ATOM 4260 C CA . LEU B 2 238 ? 16.516 15.509 -0.743 1.00 53.54 469 LEU B CA 1
ATOM 4261 C C . LEU B 2 238 ? 16.015 16.581 -1.702 1.00 54.27 469 LEU B C 1
ATOM 4262 O O . LEU B 2 238 ? 16.698 17.597 -1.895 1.00 65.49 469 LEU B O 1
ATOM 4267 N N . PHE B 2 239 ? 14.850 16.386 -2.292 1.00 56.45 470 PHE B N 1
ATOM 4268 C CA . PHE B 2 239 ? 14.282 17.336 -3.229 1.00 55.48 470 PHE B CA 1
ATOM 4269 C C . PHE B 2 239 ? 12.758 17.306 -3.072 1.00 55.64 470 PHE B C 1
ATOM 4270 O O . PHE B 2 239 ? 12.057 18.054 -3.750 1.00 65.39 470 PHE B O 1
ATOM 4278 N N . MET C 3 1 ? -29.865 33.223 18.865 1.00 71.66 1 MET C N 1
ATOM 4279 C CA . MET C 3 1 ? -28.842 33.407 19.895 1.00 82.43 1 MET C CA 1
ATOM 4280 C C . MET C 3 1 ? -27.417 33.361 19.331 1.00 84.64 1 MET C C 1
ATOM 4281 O O . MET C 3 1 ? -27.080 32.490 18.515 1.00 72.63 1 MET C O 1
ATOM 4286 N N . GLN C 3 2 ? -26.593 34.310 19.789 1.00 83.15 2 GLN C N 1
ATOM 4287 C CA . GLN C 3 2 ? -25.212 34.464 19.341 1.00 78.55 2 GLN C CA 1
ATOM 4288 C C . GLN C 3 2 ? -24.317 33.663 20.283 1.00 78.10 2 GLN C C 1
ATOM 4289 O O . GLN C 3 2 ? -24.135 34.032 21.448 1.00 84.39 2 GLN C O 1
ATOM 4295 N N . VAL C 3 3 ? -23.770 32.557 19.790 1.00 49.41 3 VAL C N 1
ATOM 4296 C CA . VAL C 3 3 ? -22.902 31.695 20.586 1.00 48.02 3 VAL C CA 1
ATOM 4297 C C . VAL C 3 3 ? -21.447 32.028 20.277 1.00 46.03 3 VAL C C 1
ATOM 4298 O O . VAL C 3 3 ? -21.057 32.089 19.111 1.00 45.77 3 VAL C O 1
ATOM 4302 N N . GLN C 3 4 ? -20.643 32.266 21.322 1.00 41.95 4 GLN C N 1
ATOM 4303 C CA . GLN C 3 4 ? -19.278 32.754 21.160 1.00 37.89 4 GLN C CA 1
ATOM 4304 C C . GLN C 3 4 ? -18.343 31.961 22.055 1.00 39.97 4 GLN C C 1
ATOM 4305 O O . GLN C 3 4 ? -18.698 31.617 23.189 1.00 36.04 4 GLN C O 1
ATOM 4311 N N . LEU C 3 5 ? -17.131 31.705 21.561 1.00 34.96 5 LEU C N 1
ATOM 4312 C CA . LEU C 3 5 ? -16.083 31.046 22.332 1.00 28.45 5 LEU C CA 1
ATOM 4313 C C . LEU C 3 5 ? -15.091 32.108 22.816 1.00 30.48 5 LEU C C 1
ATOM 4314 O O . LEU C 3 5 ? -14.652 32.963 22.029 1.00 34.84 5 LEU C O 1
ATOM 4319 N N . VAL C 3 6 ? -14.747 32.070 24.102 1.00 32.48 6 VAL C N 1
ATOM 4320 C CA . VAL C 3 6 ? -13.781 33.006 24.686 1.00 33.07 6 VAL C CA 1
ATOM 4321 C C . VAL C 3 6 ? -12.702 32.215 25.422 1.00 34.04 6 VAL C C 1
ATOM 4322 O O . VAL C 3 6 ? -12.998 31.516 26.402 1.00 36.42 6 VAL C O 1
ATOM 4326 N N . GLU C 3 7 ? -11.447 32.326 24.963 1.00 31.58 7 GLU C N 1
ATOM 4327 C CA . GLU C 3 7 ? -10.333 31.619 25.590 1.00 32.48 7 GLU C CA 1
ATOM 4328 C C . GLU C 3 7 ? -9.665 32.506 26.639 1.00 40.22 7 GLU C C 1
ATOM 4329 O O . GLU C 3 7 ? -9.540 33.726 26.455 1.00 43.35 7 GLU C O 1
ATOM 4335 N N . THR C 3 8 ? -9.259 31.896 27.757 1.00 37.31 8 THR C N 1
ATOM 4336 C CA . THR C 3 8 ? -8.469 32.569 28.787 1.00 36.02 8 THR C CA 1
ATOM 4337 C C . THR C 3 8 ? -7.358 31.634 29.252 1.00 31.85 8 THR C C 1
ATOM 4338 O O . THR C 3 8 ? -7.371 30.433 28.967 1.00 35.79 8 THR C O 1
ATOM 4342 N N . GLY C 3 9 ? -6.396 32.187 30.001 1.00 39.24 9 GLY C N 1
ATOM 4343 C CA . GLY C 3 9 ? -5.347 31.398 30.613 1.00 33.08 9 GLY C CA 1
ATOM 4344 C C . GLY C 3 9 ? -3.966 31.584 30.013 1.00 36.75 9 GLY C C 1
ATOM 4345 O O . GLY C 3 9 ? -2.991 31.069 30.587 1.00 44.61 9 GLY C O 1
ATOM 4346 N N . GLY C 3 10 ? -3.838 32.293 28.895 1.00 38.06 10 GLY C N 1
ATOM 4347 C CA . GLY C 3 10 ? -2.516 32.521 28.322 1.00 39.83 10 GLY C CA 1
ATOM 4348 C C . GLY C 3 10 ? -1.608 33.354 29.213 1.00 39.62 10 GLY C C 1
ATOM 4349 O O . GLY C 3 10 ? -2.038 34.023 30.154 1.00 46.32 10 GLY C O 1
ATOM 4350 N N . GLY C 3 11 ? -0.322 33.335 28.888 1.00 38.44 11 GLY C N 1
ATOM 4351 C CA . GLY C 3 11 ? 0.642 34.113 29.634 1.00 38.20 11 GLY C CA 1
ATOM 4352 C C . GLY C 3 11 ? 2.046 33.632 29.327 1.00 44.41 11 GLY C C 1
ATOM 4353 O O . GLY C 3 11 ? 2.272 32.885 28.371 1.00 37.70 11 GLY C O 1
ATOM 4354 N N . LEU C 3 12 ? 2.990 34.082 30.159 1.00 38.33 12 LEU C N 1
ATOM 4355 C CA . LEU C 3 12 ? 4.376 33.642 30.054 1.00 36.73 12 LEU C CA 1
ATOM 4356 C C . LEU C 3 12 ? 4.652 32.514 31.042 1.00 35.68 12 LEU C C 1
ATOM 4357 O O . LEU C 3 12 ? 4.194 32.547 32.193 1.00 44.69 12 LEU C O 1
ATOM 4362 N N . VAL C 3 13 ? 5.342 31.477 30.556 1.00 40.47 13 VAL C N 1
ATOM 4363 C CA . VAL C 3 13 ? 5.721 30.310 31.343 1.00 32.23 13 VAL C CA 1
ATOM 4364 C C . VAL C 3 13 ? 7.210 30.083 31.138 1.00 42.50 13 VAL C C 1
ATOM 4365 O O . VAL C 3 13 ? 7.725 30.254 30.030 1.00 46.93 13 VAL C O 1
ATOM 4369 N N . GLN C 3 14 ? 7.898 29.672 32.192 1.00 38.34 14 GLN C N 1
ATOM 4370 C CA . GLN C 3 14 ? 9.284 29.255 32.030 1.00 42.10 14 GLN C CA 1
ATOM 4371 C C . GLN C 3 14 ? 9.339 27.852 31.446 1.00 43.03 14 GLN C C 1
ATOM 4372 O O . GLN C 3 14 ? 8.468 27.017 31.702 1.00 44.05 14 GLN C O 1
ATOM 4378 N N . ALA C 3 15 ? 10.385 27.598 30.656 1.00 48.12 15 ALA C N 1
ATOM 4379 C CA . ALA C 3 15 ? 10.579 26.275 30.078 1.00 45.56 15 ALA C CA 1
ATOM 4380 C C . ALA C 3 15 ? 10.523 25.212 31.170 1.00 44.14 15 ALA C C 1
ATOM 4381 O O . ALA C 3 15 ? 11.092 25.380 32.263 1.00 48.67 15 ALA C O 1
ATOM 4383 N N . GLY C 3 16 ? 9.797 24.130 30.877 1.00 42.34 16 GLY C N 1
ATOM 4384 C CA . GLY C 3 16 ? 9.524 23.091 31.839 1.00 40.97 16 GLY C CA 1
ATOM 4385 C C . GLY C 3 16 ? 8.246 23.279 32.632 1.00 44.71 16 GLY C C 1
ATOM 4386 O O . GLY C 3 16 ? 7.808 22.331 33.297 1.00 39.52 16 GLY C O 1
ATOM 4387 N N . GLY C 3 17 ? 7.634 24.460 32.576 1.00 40.76 17 GLY C N 1
ATOM 4388 C CA . GLY C 3 17 ? 6.468 24.767 33.372 1.00 39.59 17 GLY C CA 1
ATOM 4389 C C . GLY C 3 17 ? 5.159 24.238 32.769 1.00 41.72 17 GLY C C 1
ATOM 4390 O O . GLY C 3 17 ? 5.121 23.475 31.795 1.00 36.73 17 GLY C O 1
ATOM 4391 N N . SER C 3 18 ? 4.062 24.670 33.400 1.00 39.95 18 SER C N 1
ATOM 4392 C CA . SER C 3 18 ? 2.708 24.198 33.092 1.00 34.58 18 SER C CA 1
ATOM 4393 C C . SER C 3 18 ? 1.752 25.376 32.929 1.00 40.33 18 SER C C 1
ATOM 4394 O O . SER C 3 18 ? 1.952 26.453 33.508 1.00 38.80 18 SER C O 1
ATOM 4397 N N . LEU C 3 19 ? 0.661 25.138 32.197 1.00 38.46 19 LEU C N 1
ATOM 4398 C CA . LEU C 3 19 ? -0.357 26.167 32.020 1.00 33.74 19 LEU C CA 1
ATOM 4399 C C . LEU C 3 19 ? -1.673 25.484 31.694 1.00 33.44 19 LEU C C 1
ATOM 4400 O O . LEU C 3 19 ? -1.697 24.419 31.067 1.00 37.83 19 LEU C O 1
ATOM 4405 N N . ARG C 3 20 ? -2.768 26.087 32.140 1.00 31.19 20 ARG C N 1
ATOM 4406 C CA . ARG C 3 20 ? -4.090 25.568 31.818 1.00 33.38 20 ARG C CA 1
ATOM 4407 C C . ARG C 3 20 ? -4.892 26.615 31.067 1.00 34.73 20 ARG C C 1
ATOM 4408 O O . ARG C 3 20 ? -5.085 27.734 31.563 1.00 34.20 20 ARG C O 1
ATOM 4416 N N . LEU C 3 21 ? -5.366 26.247 29.884 1.00 31.39 21 LEU C N 1
ATOM 4417 C CA . LEU C 3 21 ? -6.229 27.124 29.109 1.00 29.46 21 LEU C CA 1
ATOM 4418 C C . LEU C 3 21 ? -7.680 26.697 29.305 1.00 26.92 21 LEU C C 1
ATOM 4419 O O . LEU C 3 21 ? -7.980 25.501 29.420 1.00 27.79 21 LEU C O 1
ATOM 4424 N N . SER C 3 22 ? -8.587 27.681 29.272 1.00 30.46 22 SER C N 1
ATOM 4425 C CA . SER C 3 22 ? -10.022 27.444 29.400 1.00 29.27 22 SER C CA 1
ATOM 4426 C C . SER C 3 22 ? -10.726 28.137 28.258 1.00 31.73 22 SER C C 1
ATOM 4427 O O . SER C 3 22 ? -10.280 29.185 27.789 1.00 31.64 22 SER C O 1
ATOM 4430 N N . CYS C 3 23 ? -11.842 27.562 27.817 1.00 27.68 23 CYS C N 1
ATOM 4431 C CA . CYS C 3 23 ? -12.693 28.269 26.874 1.00 30.47 23 CYS C CA 1
ATOM 4432 C C . CYS C 3 23 ? -14.115 28.191 27.380 1.00 33.31 23 CYS C C 1
ATOM 4433 O O . CYS C 3 23 ? -14.603 27.095 27.665 1.00 34.33 23 CYS C O 1
ATOM 4436 N N . ALA C 3 24 ? -14.743 29.356 27.560 1.00 32.90 24 ALA C N 1
ATOM 4437 C CA . ALA C 3 24 ? -16.148 29.441 27.915 1.00 33.00 24 ALA C CA 1
ATOM 4438 C C . ALA C 3 24 ? -16.946 29.728 26.649 1.00 33.23 24 ALA C C 1
ATOM 4439 O O . ALA C 3 24 ? -16.604 30.640 25.881 1.00 39.25 24 ALA C O 1
ATOM 4441 N N . ALA C 3 25 ? -17.990 28.941 26.423 1.00 34.14 25 ALA C N 1
ATOM 4442 C CA . ALA C 3 25 ? -18.936 29.214 25.351 1.00 35.01 25 ALA C CA 1
ATOM 4443 C C . ALA C 3 25 ? -20.202 29.855 25.910 1.00 39.53 25 ALA C C 1
ATOM 4444 O O . ALA C 3 25 ? -20.696 29.458 26.969 1.00 42.27 25 ALA C O 1
ATOM 4446 N N . SER C 3 26 ? -20.752 30.833 25.177 1.00 38.09 26 SER C N 1
ATOM 4447 C CA . SER C 3 26 ? -21.940 31.536 25.640 1.00 44.46 26 SER C CA 1
ATOM 4448 C C . SER C 3 26 ? -23.247 30.806 25.339 1.00 52.82 26 SER C C 1
ATOM 4449 O O . SER C 3 26 ? -24.317 31.355 25.632 1.00 56.58 26 SER C O 1
ATOM 4452 N N . GLY C 3 27 ? -23.198 29.596 24.775 1.00 47.34 27 GLY C N 1
ATOM 4453 C CA . GLY C 3 27 ? -24.382 28.783 24.570 1.00 41.07 27 GLY C CA 1
ATOM 4454 C C . GLY C 3 27 ? -24.049 27.321 24.816 1.00 52.59 27 GLY C C 1
ATOM 4455 O O . GLY C 3 27 ? -22.887 26.973 25.062 1.00 42.75 27 GLY C O 1
ATOM 4456 N N . ASN C 3 28 ? -25.077 26.461 24.730 1.00 40.04 28 ASN C N 1
ATOM 4457 C CA . ASN C 3 28 ? -24.872 25.037 24.993 1.00 42.55 28 ASN C CA 1
ATOM 4458 C C . ASN C 3 28 ? -23.928 24.408 23.972 1.00 45.04 28 ASN C C 1
ATOM 4459 O O . ASN C 3 28 ? -24.016 24.667 22.770 1.00 44.10 28 ASN C O 1
ATOM 4464 N N . ILE C 3 29 ? -23.030 23.552 24.455 1.00 37.83 29 ILE C N 1
ATOM 4465 C CA . ILE C 3 29 ? -22.039 22.911 23.603 1.00 30.62 29 ILE C CA 1
ATOM 4466 C C . ILE C 3 29 ? -22.300 21.430 23.371 1.00 33.94 29 ILE C C 1
ATOM 4467 O O . ILE C 3 29 ? -21.495 20.782 22.676 1.00 34.44 29 ILE C O 1
ATOM 4472 N N A PHE C 3 30 ? -23.409 20.886 23.895 0.49 37.41 30 PHE C N 1
ATOM 4473 N N B PHE C 3 30 ? -23.375 20.862 23.941 0.51 36.64 30 PHE C N 1
ATOM 4474 C CA A PHE C 3 30 ? -23.670 19.451 23.836 0.49 37.43 30 PHE C CA 1
ATOM 4475 C CA B PHE C 3 30 ? -23.621 19.426 23.809 0.51 35.62 30 PHE C CA 1
ATOM 4476 C C A PHE C 3 30 ? -23.748 18.938 22.404 0.49 41.66 30 PHE C C 1
ATOM 4477 C C B PHE C 3 30 ? -23.584 18.989 22.352 0.51 39.04 30 PHE C C 1
ATOM 4478 O O A PHE C 3 30 ? -23.415 17.775 22.138 0.49 41.45 30 PHE C O 1
ATOM 4479 O O B PHE C 3 30 ? -22.972 17.967 22.010 0.51 32.21 30 PHE C O 1
ATOM 4494 N N . SER C 3 31 ? -24.203 19.768 21.476 1.00 32.21 31 SER C N 1
ATOM 4495 C CA . SER C 3 31 ? -24.368 19.341 20.103 1.00 38.35 31 SER C CA 1
ATOM 4496 C C . SER C 3 31 ? -23.151 19.595 19.234 1.00 33.73 31 SER C C 1
ATOM 4497 O O . SER C 3 31 ? -23.221 19.322 18.024 1.00 41.37 31 SER C O 1
ATOM 4500 N N . PHE C 3 32 ? -22.039 20.091 19.780 1.00 29.55 32 PHE C N 1
ATOM 4501 C CA . PHE C 3 32 ? -20.817 20.133 18.977 1.00 24.11 32 PHE C CA 1
ATOM 4502 C C . PHE C 3 32 ? -20.219 18.725 18.867 1.00 25.21 32 PHE C C 1
ATOM 4503 O O . PHE C 3 32 ? -19.826 18.109 19.857 1.00 24.52 32 PHE C O 1
ATOM 4511 N N . ASN C 3 33 ? -20.152 18.210 17.653 1.00 22.53 33 ASN C N 1
ATOM 4512 C CA . ASN C 3 33 ? -19.569 16.896 17.422 1.00 20.62 33 ASN C CA 1
ATOM 4513 C C . ASN C 3 33 ? -18.162 16.819 17.999 1.00 19.50 33 ASN C C 1
ATOM 4514 O O . ASN C 3 33 ? -17.781 15.803 18.574 1.00 20.83 33 ASN C O 1
ATOM 4519 N N . VAL C 3 34 ? -17.370 17.858 17.782 1.00 19.72 34 VAL C N 1
ATOM 4520 C CA . VAL C 3 34 ? -15.983 17.890 18.237 1.00 20.24 34 VAL C CA 1
ATOM 4521 C C . VAL C 3 34 ? -15.695 19.306 18.745 1.00 20.96 34 VAL C C 1
ATOM 4522 O O . VAL C 3 34 ? -16.099 20.307 18.130 1.00 22.97 34 VAL C O 1
ATOM 4526 N N . MET C 3 35 ? -14.950 19.394 19.853 1.00 24.69 35 MET C N 1
ATOM 4527 C CA . MET C 3 35 ? -14.308 20.636 20.259 1.00 26.97 35 MET C CA 1
ATOM 4528 C C . MET C 3 35 ? -12.816 20.394 20.337 1.00 22.21 35 MET C C 1
ATOM 4529 O O . MET C 3 35 ? -12.368 19.256 20.540 1.00 22.35 35 MET C O 1
ATOM 4534 N N . GLY C 3 36 ? -12.048 21.459 20.144 1.00 22.24 36 GLY C N 1
ATOM 4535 C CA . GLY C 3 36 ? -10.609 21.245 20.205 1.00 25.79 36 GLY C CA 1
ATOM 4536 C C . GLY C 3 36 ? -9.813 22.521 20.345 1.00 21.70 36 GLY C C 1
ATOM 4537 O O . GLY C 3 36 ? -10.355 23.627 20.457 1.00 24.30 36 GLY C O 1
ATOM 4538 N N . TRP C 3 37 ? -8.489 22.340 20.337 1.00 23.60 37 TRP C N 1
ATOM 4539 C CA . TRP C 3 37 ? -7.517 23.415 20.487 1.00 23.51 37 TRP C CA 1
ATOM 4540 C C . TRP C 3 37 ? -6.558 23.332 19.317 1.00 23.21 37 TRP C C 1
ATOM 4541 O O . TRP C 3 37 ? -6.102 22.227 18.975 1.00 21.22 37 TRP C O 1
ATOM 4552 N N . TYR C 3 38 ? -6.351 24.493 18.667 1.00 25.02 38 TYR C N 1
ATOM 4553 C CA . TYR C 3 38 ? -5.365 24.720 17.615 1.00 28.04 38 TYR C CA 1
ATOM 4554 C C . TYR C 3 38 ? -4.380 25.788 18.083 1.00 27.21 38 TYR C C 1
ATOM 4555 O O . TYR C 3 38 ? -4.667 26.546 19.031 1.00 28.71 38 TYR C O 1
ATOM 4564 N N . ARG C 3 39 ? -3.197 25.829 17.461 1.00 27.92 39 ARG C N 1
ATOM 4565 C CA . ARG C 3 39 ? -2.244 26.886 17.776 1.00 29.91 39 ARG C CA 1
ATOM 4566 C C . ARG C 3 39 ? -1.596 27.436 16.508 1.00 27.83 39 ARG C C 1
ATOM 4567 O O . ARG C 3 39 ? -1.458 26.724 15.500 1.00 36.90 39 ARG C O 1
ATOM 4575 N N . GLN C 3 40 ? -1.265 28.734 16.554 1.00 32.50 40 GLN C N 1
ATOM 4576 C CA . GLN C 3 40 ? -0.676 29.463 15.430 1.00 37.18 40 GLN C CA 1
ATOM 4577 C C . GLN C 3 40 ? 0.553 30.197 15.947 1.00 39.02 40 GLN C C 1
ATOM 4578 O O . GLN C 3 40 ? 0.434 31.138 16.748 1.00 43.68 40 GLN C O 1
ATOM 4584 N N . ALA C 3 41 ? 1.716 29.750 15.520 1.00 44.11 41 ALA C N 1
ATOM 4585 C CA . ALA C 3 41 ? 2.986 30.347 15.896 1.00 46.88 41 ALA C CA 1
ATOM 4586 C C . ALA C 3 41 ? 3.454 31.294 14.798 1.00 53.04 41 ALA C C 1
ATOM 4587 O O . ALA C 3 41 ? 2.956 31.241 13.665 1.00 47.52 41 ALA C O 1
ATOM 4589 N N . PRO C 3 42 ? 4.388 32.194 15.109 1.00 48.26 42 PRO C N 1
ATOM 4590 C CA . PRO C 3 42 ? 4.807 33.217 14.135 1.00 47.97 42 PRO C CA 1
ATOM 4591 C C . PRO C 3 42 ? 5.227 32.626 12.797 1.00 57.42 42 PRO C C 1
ATOM 4592 O O . PRO C 3 42 ? 6.020 31.677 12.740 1.00 48.30 42 PRO C O 1
ATOM 4596 N N . GLY C 3 43 ? 4.716 33.224 11.713 1.00 46.94 43 GLY C N 1
ATOM 4597 C CA . GLY C 3 43 ? 5.049 32.809 10.360 1.00 41.54 43 GLY C CA 1
ATOM 4598 C C . GLY C 3 43 ? 4.631 31.400 10.017 1.00 39.73 43 GLY C C 1
ATOM 4599 O O . GLY C 3 43 ? 5.111 30.836 9.030 1.00 40.89 43 GLY C O 1
ATOM 4600 N N . LYS C 3 44 ? 3.741 30.810 10.808 1.00 39.01 44 LYS C N 1
ATOM 4601 C CA . LYS C 3 44 ? 3.300 29.437 10.619 1.00 39.14 44 LYS C CA 1
ATOM 4602 C C . LYS C 3 44 ? 1.789 29.405 10.470 1.00 41.34 44 LYS C C 1
ATOM 4603 O O . LYS C 3 44 ? 1.070 30.299 10.941 1.00 39.66 44 LYS C O 1
ATOM 4609 N N . GLN C 3 45 ? 1.311 28.362 9.803 1.00 43.63 45 GLN C N 1
ATOM 4610 C CA . GLN C 3 45 ? -0.127 28.168 9.707 1.00 42.06 45 GLN C CA 1
ATOM 4611 C C . GLN C 3 45 ? -0.660 27.454 10.952 1.00 39.47 45 GLN C C 1
ATOM 4612 O O . GLN C 3 45 ? 0.066 26.764 11.676 1.00 46.34 45 GLN C O 1
ATOM 4618 N N . ARG C 3 46 ? -1.934 27.692 11.218 1.00 34.92 46 ARG C N 1
ATOM 4619 C CA . ARG C 3 46 ? -2.624 27.097 12.347 1.00 37.80 46 ARG C CA 1
ATOM 4620 C C . ARG C 3 46 ? -2.622 25.568 12.270 1.00 38.99 46 ARG C C 1
ATOM 4621 O O . ARG C 3 46 ? -2.847 24.986 11.201 1.00 40.74 46 ARG C O 1
ATOM 4629 N N . GLU C 3 47 ? -2.426 24.909 13.433 1.00 33.55 47 GLU C N 1
ATOM 4630 C CA . GLU C 3 47 ? -2.298 23.451 13.475 1.00 30.57 47 GLU C CA 1
ATOM 4631 C C . GLU C 3 47 ? -3.064 22.869 14.659 1.00 26.72 47 GLU C C 1
ATOM 4632 O O . GLU C 3 47 ? -3.180 23.501 15.717 1.00 28.30 47 GLU C O 1
ATOM 4638 N N . LEU C 3 48 ? -3.590 21.651 14.462 1.00 28.54 48 LEU C N 1
ATOM 4639 C CA . LEU C 3 48 ? -4.286 20.928 15.527 1.00 29.22 48 LEU C CA 1
ATOM 4640 C C . LEU C 3 48 ? -3.335 20.593 16.680 1.00 25.24 48 LEU C C 1
ATOM 4641 O O . LEU C 3 48 ? -2.210 20.123 16.465 1.00 31.85 48 LEU C O 1
ATOM 4646 N N . VAL C 3 49 ? -3.828 20.800 17.894 1.00 22.54 49 VAL C N 1
ATOM 4647 C CA . VAL C 3 49 ? -3.167 20.383 19.133 1.00 26.11 49 VAL C CA 1
ATOM 4648 C C . VAL C 3 49 ? -3.893 19.193 19.800 1.00 27.49 49 VAL C C 1
ATOM 4649 O O . VAL C 3 49 ? -3.281 18.159 20.084 1.00 26.29 49 VAL C O 1
ATOM 4653 N N . ALA C 3 50 ? -5.213 19.301 20.000 1.00 23.54 50 ALA C N 1
ATOM 4654 C CA . ALA C 3 50 ? -5.948 18.256 20.703 1.00 22.18 50 ALA C CA 1
ATOM 4655 C C . ALA C 3 50 ? -7.432 18.422 20.378 1.00 21.37 50 ALA C C 1
ATOM 4656 O O . ALA C 3 50 ? -7.883 19.536 20.083 1.00 22.38 50 ALA C O 1
ATOM 4658 N N . ALA C 3 51 ? -8.184 17.323 20.427 1.00 22.19 51 ALA C N 1
ATOM 4659 C CA . ALA C 3 51 ? -9.626 17.393 20.144 1.00 21.88 51 ALA C CA 1
ATOM 4660 C C . ALA C 3 51 ? -10.352 16.366 20.980 1.00 19.77 51 ALA C C 1
ATOM 4661 O O . ALA C 3 51 ? -9.754 15.372 21.413 1.00 21.82 51 ALA C O 1
ATOM 4663 N N . ILE C 3 52 ? -11.671 16.586 21.163 1.00 19.70 52 ILE C N 1
ATOM 4664 C CA . ILE C 3 52 ? -12.493 15.702 21.991 1.00 20.52 52 ILE C CA 1
ATOM 4665 C C . ILE C 3 52 ? -13.948 15.686 21.478 1.00 22.16 52 ILE C C 1
ATOM 4666 O O . ILE C 3 52 ? -14.538 16.743 21.181 1.00 23.76 52 ILE C O 1
ATOM 4671 N N . THR C 3 53 ? -14.522 14.486 21.368 1.00 19.91 53 THR C N 1
ATOM 4672 C CA . THR C 3 53 ? -15.906 14.334 20.947 1.00 19.96 53 THR C CA 1
ATOM 4673 C C . THR C 3 53 ? -16.837 14.649 22.121 1.00 22.60 53 THR C C 1
ATOM 4674 O O . THR C 3 53 ? -16.405 14.837 23.271 1.00 24.53 53 THR C O 1
ATOM 4678 N N A SER C 3 54 ? -18.130 14.724 21.829 0.66 23.08 54 SER C N 1
ATOM 4679 N N B SER C 3 54 ? -18.132 14.688 21.820 0.34 22.85 54 SER C N 1
ATOM 4680 C CA A SER C 3 54 ? -19.098 14.983 22.894 0.66 24.23 54 SER C CA 1
ATOM 4681 C CA B SER C 3 54 ? -19.124 14.962 22.858 0.34 23.85 54 SER C CA 1
ATOM 4682 C C A SER C 3 54 ? -19.123 13.845 23.916 0.66 21.73 54 SER C C 1
ATOM 4683 C C B SER C 3 54 ? -19.239 13.816 23.862 0.34 22.96 54 SER C C 1
ATOM 4684 O O A SER C 3 54 ? -19.397 14.085 25.112 0.66 27.67 54 SER C O 1
ATOM 4685 O O B SER C 3 54 ? -19.701 14.031 24.993 0.34 29.71 54 SER C O 1
ATOM 4690 N N . GLY C 3 55 ? -18.818 12.615 23.479 1.00 22.11 55 GLY C N 1
ATOM 4691 C CA . GLY C 3 55 ? -18.766 11.451 24.343 1.00 26.97 55 GLY C CA 1
ATOM 4692 C C . GLY C 3 55 ? -17.382 11.177 24.914 1.00 26.76 55 GLY C C 1
ATOM 4693 O O . GLY C 3 55 ? -17.115 10.033 25.314 1.00 27.90 55 GLY C O 1
ATOM 4694 N N . ASP C 3 56 ? -16.477 12.173 24.884 1.00 23.07 56 ASP C N 1
ATOM 4695 C CA . ASP C 3 56 ? -15.205 12.200 25.620 1.00 24.17 56 ASP C CA 1
ATOM 4696 C C . ASP C 3 56 ? -14.046 11.436 24.989 1.00 24.26 56 ASP C C 1
ATOM 4697 O O . ASP C 3 56 ? -13.038 11.181 25.708 1.00 27.30 56 ASP C O 1
ATOM 4702 N N . THR C 3 57 ? -14.128 11.028 23.724 1.00 23.07 57 THR C N 1
ATOM 4703 C CA . THR C 3 57 ? -12.985 10.404 23.078 1.00 22.22 57 THR C CA 1
ATOM 4704 C C . THR C 3 57 ? -12.017 11.486 22.637 1.00 19.21 57 THR C C 1
ATOM 4705 O O . THR C 3 57 ? -12.420 12.485 22.029 1.00 20.44 57 THR C O 1
ATOM 4709 N N . THR C 3 58 ? -10.731 11.312 22.973 1.00 22.67 58 THR C N 1
ATOM 4710 C CA . THR C 3 58 ? -9.735 12.354 22.749 1.00 21.24 58 THR C CA 1
ATOM 4711 C C . THR C 3 58 ? -8.724 11.929 21.697 1.00 20.84 58 THR C C 1
ATOM 4712 O O . THR C 3 58 ? -8.532 10.726 21.449 1.00 24.43 58 THR C O 1
ATOM 4716 N N . THR C 3 59 ? -8.063 12.931 21.089 1.00 20.87 59 THR C N 1
ATOM 4717 C CA . THR C 3 59 ? -6.887 12.662 20.244 1.00 20.82 59 THR C CA 1
ATOM 4718 C C . THR C 3 59 ? -5.941 13.864 20.320 1.00 22.50 59 THR C C 1
ATOM 4719 O O . THR C 3 59 ? -6.341 14.994 20.652 1.00 21.75 59 THR C O 1
ATOM 4723 N N . TYR C 3 60 ? -4.678 13.622 19.989 1.00 26.18 60 TYR C N 1
ATOM 4724 C CA . TYR C 3 60 ? -3.622 14.595 20.207 1.00 25.74 60 TYR C CA 1
ATOM 4725 C C . TYR C 3 60 ? -2.663 14.562 19.030 1.00 25.90 60 TYR C C 1
ATOM 4726 O O . TYR C 3 60 ? -2.400 13.506 18.441 1.00 29.39 60 TYR C O 1
ATOM 4735 N N . ALA C 3 61 ? -2.127 15.733 18.707 1.00 25.16 61 ALA C N 1
ATOM 4736 C CA . ALA C 3 61 ? -1.032 15.790 17.755 1.00 30.82 61 ALA C CA 1
ATOM 4737 C C . ALA C 3 61 ? 0.183 15.032 18.313 1.00 33.51 61 ALA C C 1
ATOM 4738 O O . ALA C 3 61 ? 0.404 14.954 19.532 1.00 35.66 61 ALA C O 1
ATOM 4740 N N . ASP C 3 62 ? 0.994 14.495 17.400 1.00 35.67 62 ASP C N 1
ATOM 4741 C CA . ASP C 3 62 ? 2.178 13.745 17.813 1.00 37.22 62 ASP C CA 1
ATOM 4742 C C . ASP C 3 62 ? 3.063 14.560 18.750 1.00 40.78 62 ASP C C 1
ATOM 4743 O O . ASP C 3 62 ? 3.615 14.024 19.718 1.00 46.12 62 ASP C O 1
ATOM 4748 N N . SER C 3 63 ? 3.187 15.865 18.501 1.00 37.00 63 SER C N 1
ATOM 4749 C CA . SER C 3 63 ? 4.147 16.658 19.262 1.00 42.71 63 SER C CA 1
ATOM 4750 C C . SER C 3 63 ? 3.710 16.963 20.690 1.00 36.99 63 SER C C 1
ATOM 4751 O O . SER C 3 63 ? 4.524 17.462 21.470 1.00 42.18 63 SER C O 1
ATOM 4754 N N . VAL C 3 64 ? 2.453 16.717 21.063 1.00 32.34 64 VAL C N 1
ATOM 4755 C CA . VAL C 3 64 ? 2.044 17.013 22.427 1.00 34.95 64 VAL C CA 1
ATOM 4756 C C . VAL C 3 64 ? 1.641 15.781 23.210 1.00 48.59 64 VAL C C 1
ATOM 4757 O O . VAL C 3 64 ? 1.323 15.895 24.399 1.00 40.06 64 VAL C O 1
ATOM 4761 N N . GLN C 3 65 ? 1.705 14.603 22.603 1.00 51.96 65 GLN C N 1
ATOM 4762 C CA . GLN C 3 65 ? 1.241 13.388 23.261 1.00 46.46 65 GLN C CA 1
ATOM 4763 C C . GLN C 3 65 ? 2.005 13.167 24.566 1.00 39.63 65 GLN C C 1
ATOM 4764 O O . GLN C 3 65 ? 3.237 13.300 24.617 1.00 55.61 65 GLN C O 1
ATOM 4770 N N . GLY C 3 66 ? 1.257 12.862 25.619 1.00 44.90 66 GLY C N 1
ATOM 4771 C CA . GLY C 3 66 ? 1.770 12.635 26.932 1.00 46.74 66 GLY C CA 1
ATOM 4772 C C . GLY C 3 66 ? 1.915 13.875 27.778 1.00 47.86 66 GLY C C 1
ATOM 4773 O O . GLY C 3 66 ? 2.049 13.755 28.999 1.00 57.77 66 GLY C O 1
ATOM 4774 N N . ARG C 3 67 ? 1.942 15.054 27.171 1.00 39.94 67 ARG C N 1
ATOM 4775 C CA . ARG C 3 67 ? 2.171 16.303 27.890 1.00 34.13 67 ARG C CA 1
ATOM 4776 C C . ARG C 3 67 ? 0.920 17.146 28.054 1.00 35.08 67 ARG C C 1
ATOM 4777 O O . ARG C 3 67 ? 0.819 17.899 29.040 1.00 33.02 67 ARG C O 1
ATOM 4785 N N . PHE C 3 68 ? -0.025 17.066 27.108 1.00 31.90 68 PHE C N 1
ATOM 4786 C CA . PHE C 3 68 ? -1.243 17.859 27.163 1.00 31.48 68 PHE C CA 1
ATOM 4787 C C . PHE C 3 68 ? -2.435 16.926 27.386 1.00 26.30 68 PHE C C 1
ATOM 4788 O O . PHE C 3 68 ? -2.457 15.783 26.902 1.00 31.86 68 PHE C O 1
ATOM 4796 N N . THR C 3 69 ? -3.443 17.441 28.090 1.00 28.85 69 THR C N 1
ATOM 4797 C CA . THR C 3 69 ? -4.701 16.740 28.303 1.00 26.22 69 THR C CA 1
ATOM 4798 C C . THR C 3 69 ? -5.863 17.681 28.027 1.00 26.10 69 THR C C 1
ATOM 4799 O O . THR C 3 69 ? -5.966 18.764 28.639 1.00 29.79 69 THR C O 1
ATOM 4803 N N . ILE C 3 70 ? -6.753 17.262 27.104 1.00 27.86 70 ILE C N 1
ATOM 4804 C CA . ILE C 3 70 ? -7.970 17.999 26.778 1.00 26.10 70 ILE C CA 1
ATOM 4805 C C . ILE C 3 70 ? -9.132 17.379 27.540 1.00 24.83 70 ILE C C 1
ATOM 4806 O O . ILE C 3 70 ? -9.191 16.141 27.724 1.00 27.58 70 ILE C O 1
ATOM 4811 N N . SER C 3 71 ? -10.061 18.228 27.987 1.00 24.64 71 SER C N 1
ATOM 4812 C CA . SER C 3 71 ? -11.245 17.744 28.673 1.00 26.33 71 SER C CA 1
ATOM 4813 C C . SER C 3 71 ? -12.401 18.674 28.336 1.00 28.58 71 SER C C 1
ATOM 4814 O O . SER C 3 71 ? -12.200 19.804 27.868 1.00 29.10 71 SER C O 1
ATOM 4817 N N . ARG C 3 72 ? -13.617 18.194 28.582 1.00 25.82 72 ARG C N 1
ATOM 4818 C CA . ARG C 3 72 ? -14.805 18.892 28.119 1.00 26.44 72 ARG C CA 1
ATOM 4819 C C . ARG C 3 72 ? -15.902 18.729 29.163 1.00 29.73 72 ARG C C 1
ATOM 4820 O O . ARG C 3 72 ? -16.078 17.641 29.731 1.00 33.19 72 ARG C O 1
ATOM 4828 N N . ASP C 3 73 ? -16.631 19.811 29.449 1.00 31.44 73 ASP C N 1
ATOM 4829 C CA . ASP C 3 73 ? -17.752 19.749 30.387 1.00 31.86 73 ASP C CA 1
ATOM 4830 C C . ASP C 3 73 ? -18.994 20.292 29.696 1.00 36.07 73 ASP C C 1
ATOM 4831 O O . ASP C 3 73 ? -19.220 21.509 29.708 1.00 35.07 73 ASP C O 1
ATOM 4836 N N . ASN C 3 74 ? -19.817 19.385 29.139 1.00 32.53 74 ASN C N 1
ATOM 4837 C CA . ASN C 3 74 ? -21.016 19.807 28.418 1.00 35.78 74 ASN C CA 1
ATOM 4838 C C . ASN C 3 74 ? -21.947 20.608 29.320 1.00 36.37 74 ASN C C 1
ATOM 4839 O O . ASN C 3 74 ? -22.590 21.563 28.860 1.00 38.89 74 ASN C O 1
ATOM 4844 N N . ALA C 3 75 ? -22.010 20.262 30.609 1.00 34.01 75 ALA C N 1
ATOM 4845 C CA . ALA C 3 75 ? -22.939 20.940 31.517 1.00 36.86 75 ALA C CA 1
ATOM 4846 C C . ALA C 3 75 ? -22.504 22.371 31.837 1.00 40.56 75 ALA C C 1
ATOM 4847 O O . ALA C 3 75 ? -23.353 23.227 32.118 1.00 46.75 75 ALA C O 1
ATOM 4849 N N . LYS C 3 76 ? -21.204 22.658 31.837 1.00 39.40 76 LYS C N 1
ATOM 4850 C CA . LYS C 3 76 ? -20.727 24.014 32.126 1.00 38.51 76 LYS C CA 1
ATOM 4851 C C . LYS C 3 76 ? -20.346 24.775 30.859 1.00 35.34 76 LYS C C 1
ATOM 4852 O O . LYS C 3 76 ? -19.871 25.912 30.954 1.00 41.64 76 LYS C O 1
ATOM 4854 N N . ASN C 3 77 ? -20.568 24.188 29.690 1.00 35.31 77 ASN C N 1
ATOM 4855 C CA . ASN C 3 77 ? -20.242 24.823 28.411 1.00 37.18 77 ASN C CA 1
ATOM 4856 C C . ASN C 3 77 ? -18.787 25.294 28.357 1.00 37.93 77 ASN C C 1
ATOM 4857 O O . ASN C 3 77 ? -18.487 26.444 28.014 1.00 35.49 77 ASN C O 1
ATOM 4862 N N . ALA C 3 78 ? -17.873 24.389 28.704 1.00 32.45 78 ALA C N 1
ATOM 4863 C CA . ALA C 3 78 ? -16.455 24.724 28.809 1.00 31.65 78 ALA C CA 1
ATOM 4864 C C . ALA C 3 78 ? -15.595 23.597 28.253 1.00 30.69 78 ALA C C 1
ATOM 4865 O O . ALA C 3 78 ? -15.956 22.415 28.338 1.00 31.11 78 ALA C O 1
ATOM 4867 N N . VAL C 3 79 ? -14.435 23.975 27.703 1.00 31.96 79 VAL C N 1
ATOM 4868 C CA . VAL C 3 79 ? -13.388 23.048 27.293 1.00 29.30 79 VAL C CA 1
ATOM 4869 C C . VAL C 3 79 ? -12.085 23.565 27.875 1.00 30.14 79 VAL C C 1
ATOM 4870 O O . VAL C 3 79 ? -11.916 24.779 28.045 1.00 31.89 79 VAL C O 1
ATOM 4874 N N . TYR C 3 80 ? -11.159 22.639 28.176 1.00 28.47 80 TYR C N 1
ATOM 4875 C CA . TYR C 3 80 ? -9.918 22.961 28.872 1.00 27.38 80 TYR C CA 1
ATOM 4876 C C . TYR C 3 80 ? -8.755 22.237 28.201 1.00 25.80 80 TYR C C 1
ATOM 4877 O O . TYR C 3 80 ? -8.914 21.147 27.618 1.00 24.00 80 TYR C O 1
ATOM 4886 N N . LEU C 3 81 ? -7.569 22.820 28.360 1.00 26.76 81 LEU C N 1
ATOM 4887 C CA . LEU C 3 81 ? -6.324 22.212 27.876 1.00 29.10 81 LEU C CA 1
ATOM 4888 C C . LEU C 3 81 ? -5.280 22.395 28.974 1.00 26.12 81 LEU C C 1
ATOM 4889 O O . LEU C 3 81 ? -4.825 23.526 29.231 1.00 28.09 81 LEU C O 1
ATOM 4894 N N . GLN C 3 82 ? -4.921 21.285 29.625 1.00 30.38 82 GLN C N 1
ATOM 4895 C CA . GLN C 3 82 ? -3.832 21.252 30.590 1.00 26.29 82 GLN C CA 1
ATOM 4896 C C . GLN C 3 82 ? -2.535 20.985 29.835 1.00 25.75 82 GLN C C 1
ATOM 4897 O O . GLN C 3 82 ? -2.425 19.982 29.122 1.00 33.17 82 GLN C O 1
ATOM 4903 N N . MET C 3 83 ? -1.551 21.874 29.998 1.00 31.93 83 MET C N 1
ATOM 4904 C CA . MET C 3 83 ? -0.295 21.807 29.246 1.00 30.71 83 MET C CA 1
ATOM 4905 C C . MET C 3 83 ? 0.845 21.665 30.245 1.00 34.66 83 MET C C 1
ATOM 4906 O O . MET C 3 83 ? 1.084 22.569 31.045 1.00 39.41 83 MET C O 1
ATOM 4911 N N . ASN C 3 84 ? 1.547 20.543 30.186 1.00 33.70 84 ASN C N 1
ATOM 4912 C CA . ASN C 3 84 ? 2.704 20.289 31.025 1.00 37.08 84 ASN C CA 1
ATOM 4913 C C . ASN C 3 84 ? 3.979 20.254 30.189 1.00 35.91 84 ASN C C 1
ATOM 4914 O O . ASN C 3 84 ? 3.949 20.083 28.959 1.00 40.20 84 ASN C O 1
ATOM 4919 N N . SER C 3 85 ? 5.111 20.375 30.895 1.00 40.55 85 SER C N 1
ATOM 4920 C CA . SER C 3 85 ? 6.439 20.190 30.306 1.00 37.77 85 SER C CA 1
ATOM 4921 C C . SER C 3 85 ? 6.636 21.063 29.073 1.00 37.48 85 SER C C 1
ATOM 4922 O O . SER C 3 85 ? 7.077 20.595 28.015 1.00 42.75 85 SER C O 1
ATOM 4925 N N . LEU C 3 86 ? 6.309 22.345 29.222 1.00 35.43 86 LEU C N 1
ATOM 4926 C CA . LEU C 3 86 ? 6.302 23.255 28.089 1.00 36.75 86 LEU C CA 1
ATOM 4927 C C . LEU C 3 86 ? 7.729 23.611 27.675 1.00 38.06 86 LEU C C 1
ATOM 4928 O O . LEU C 3 86 ? 8.647 23.653 28.502 1.00 48.54 86 LEU C O 1
ATOM 4933 N N . THR C 3 87 ? 7.921 23.822 26.379 1.00 35.86 87 THR C N 1
ATOM 4934 C CA . THR C 3 87 ? 9.184 24.279 25.821 1.00 36.75 87 THR C CA 1
ATOM 4935 C C . THR C 3 87 ? 8.926 25.444 24.875 1.00 41.22 87 THR C C 1
ATOM 4936 O O . THR C 3 87 ? 7.794 25.637 24.409 1.00 40.98 87 THR C O 1
ATOM 4940 N N . PRO C 3 88 ? 9.971 26.218 24.516 1.00 44.37 88 PRO C N 1
ATOM 4941 C CA . PRO C 3 88 ? 9.764 27.307 23.547 1.00 41.75 88 PRO C CA 1
ATOM 4942 C C . PRO C 3 88 ? 9.108 26.880 22.236 1.00 38.59 88 PRO C C 1
ATOM 4943 O O . PRO C 3 88 ? 8.556 27.739 21.539 1.00 42.97 88 PRO C O 1
ATOM 4947 N N . GLU C 3 89 ? 9.140 25.582 21.892 1.00 38.52 89 GLU C N 1
ATOM 4948 C CA . GLU C 3 89 ? 8.452 25.090 20.698 1.00 38.94 89 GLU C CA 1
ATOM 4949 C C . GLU C 3 89 ? 6.938 25.225 20.798 1.00 38.63 89 GLU C C 1
ATOM 4950 O O . GLU C 3 89 ? 6.243 25.132 19.771 1.00 40.45 89 GLU C O 1
ATOM 4952 N N . ASP C 3 90 ? 6.421 25.469 22.002 1.00 34.92 90 ASP C N 1
ATOM 4953 C CA . ASP C 3 90 ? 4.992 25.578 22.257 1.00 32.85 90 ASP C CA 1
ATOM 4954 C C . ASP C 3 90 ? 4.493 27.027 22.231 1.00 34.81 90 ASP C C 1
ATOM 4955 O O . ASP C 3 90 ? 3.280 27.259 22.340 1.00 35.01 90 ASP C O 1
ATOM 4960 N N . THR C 3 91 ? 5.387 27.998 22.073 1.00 33.24 91 THR C N 1
ATOM 4961 C CA . THR C 3 91 ? 4.987 29.402 21.989 1.00 30.41 91 THR C CA 1
ATOM 4962 C C . THR C 3 91 ? 4.104 29.579 20.749 1.00 33.41 91 THR C C 1
ATOM 4963 O O . THR C 3 91 ? 4.461 29.125 19.646 1.00 34.64 91 THR C O 1
ATOM 4967 N N . ALA C 3 92 ? 2.939 30.212 20.931 1.00 33.34 92 ALA C N 1
ATOM 4968 C CA . ALA C 3 92 ? 1.925 30.307 19.871 1.00 31.85 92 ALA C CA 1
ATOM 4969 C C . ALA C 3 92 ? 0.698 31.013 20.443 1.00 38.87 92 ALA C C 1
ATOM 4970 O O . ALA C 3 92 ? 0.555 31.127 21.660 1.00 32.60 92 ALA C O 1
ATOM 4972 N N . VAL C 3 93 ? -0.167 31.521 19.558 1.00 31.36 93 VAL C N 1
ATOM 4973 C CA . VAL C 3 93 ? -1.530 31.866 19.970 1.00 31.04 93 VAL C CA 1
ATOM 4974 C C . VAL C 3 93 ? -2.375 30.601 19.924 1.00 32.46 93 VAL C C 1
ATOM 4975 O O . VAL C 3 93 ? -2.420 29.911 18.899 1.00 30.28 93 VAL C O 1
ATOM 4979 N N . TYR C 3 94 ? -3.064 30.290 21.014 1.00 31.94 94 TYR C N 1
ATOM 4980 C CA . TYR C 3 94 ? -3.937 29.110 21.079 1.00 28.88 94 TYR C CA 1
ATOM 4981 C C . TYR C 3 94 ? -5.395 29.504 20.857 1.00 28.75 94 TYR C C 1
ATOM 4982 O O . TYR C 3 94 ? -5.882 30.461 21.478 1.00 29.69 94 TYR C O 1
ATOM 4991 N N . PHE C 3 95 ? -6.100 28.733 20.030 1.00 27.79 95 PHE C N 1
ATOM 4992 C CA . PHE C 3 95 ? -7.489 28.999 19.678 1.00 28.79 95 PHE C CA 1
ATOM 4993 C C . PHE C 3 95 ? -8.345 27.800 20.042 1.00 22.62 95 PHE C C 1
ATOM 4994 O O . PHE C 3 95 ? -7.976 26.644 19.768 1.00 25.51 95 PHE C O 1
ATOM 5002 N N . CYS C 3 96 ? -9.516 28.049 20.607 1.00 25.97 96 CYS C N 1
ATOM 5003 C CA . CYS C 3 96 ? -10.481 26.975 20.779 1.00 28.64 96 CYS C CA 1
ATOM 5004 C C . CYS C 3 96 ? -11.409 26.945 19.570 1.00 25.39 96 CYS C C 1
ATOM 5005 O O . CYS C 3 96 ? -11.747 28.000 19.012 1.00 26.58 96 CYS C O 1
ATOM 5008 N N . ASN C 3 97 ? -11.789 25.731 19.161 1.00 25.37 97 ASN C N 1
ATOM 5009 C CA . ASN C 3 97 ? -12.590 25.484 17.966 1.00 26.71 97 ASN C CA 1
ATOM 5010 C C . ASN C 3 97 ? -13.775 24.574 18.307 1.00 21.94 97 ASN C C 1
ATOM 5011 O O . ASN C 3 97 ? -13.649 23.668 19.143 1.00 23.09 97 ASN C O 1
ATOM 5016 N N . ALA C 3 98 ? -14.944 24.806 17.674 1.00 23.48 98 ALA C N 1
ATOM 5017 C CA . ALA C 3 98 ? -16.081 23.898 17.827 1.00 22.19 98 ALA C CA 1
ATOM 5018 C C . ALA C 3 98 ? -16.560 23.537 16.422 1.00 23.57 98 ALA C C 1
ATOM 5019 O O . ALA C 3 98 ? -16.580 24.398 15.545 1.00 24.81 98 ALA C O 1
ATOM 5021 N N . ARG C 3 99 ? -16.970 22.284 16.229 1.00 23.54 99 ARG C N 1
ATOM 5022 C CA . ARG C 3 99 ? -17.401 21.776 14.927 1.00 22.68 99 ARG C CA 1
ATOM 5023 C C . ARG C 3 99 ? -18.758 21.107 15.086 1.00 21.99 99 ARG C C 1
ATOM 5024 O O . ARG C 3 99 ? -18.944 20.281 15.993 1.00 22.80 99 ARG C O 1
ATOM 5032 N N A ARG C 3 100 ? -19.697 21.434 14.208 0.45 23.67 100 ARG C N 1
ATOM 5033 N N B ARG C 3 100 ? -19.687 21.469 14.210 0.55 22.92 100 ARG C N 1
ATOM 5034 C CA A ARG C 3 100 ? -21.006 20.796 14.243 0.45 24.86 100 ARG C CA 1
ATOM 5035 C CA B ARG C 3 100 ? -21.019 20.887 14.158 0.55 27.49 100 ARG C CA 1
ATOM 5036 C C A ARG C 3 100 ? -21.388 20.368 12.835 0.45 28.47 100 ARG C C 1
ATOM 5037 C C B ARG C 3 100 ? -21.220 20.313 12.761 0.55 22.28 100 ARG C C 1
ATOM 5038 O O A ARG C 3 100 ? -21.357 21.180 11.902 0.45 26.32 100 ARG C O 1
ATOM 5039 O O B ARG C 3 100 ? -20.872 20.961 11.768 0.55 31.70 100 ARG C O 1
ATOM 5054 N N . ASN C 3 101 ? -21.721 19.083 12.689 1.00 25.50 101 ASN C N 1
ATOM 5055 C CA . ASN C 3 101 ? -21.969 18.433 11.408 1.00 28.27 101 ASN C CA 1
ATOM 5056 C C . ASN C 3 101 ? -23.399 17.926 11.311 1.00 35.68 101 ASN C C 1
ATOM 5057 O O . ASN C 3 101 ? -24.021 17.605 12.336 1.00 33.53 101 ASN C O 1
ATOM 5062 N N . PRO C 3 102 ? -23.926 17.777 10.090 1.00 44.27 102 PRO C N 1
ATOM 5063 C CA . PRO C 3 102 ? -25.288 17.217 9.901 1.00 44.58 102 PRO C CA 1
ATOM 5064 C C . PRO C 3 102 ? -25.318 15.697 9.955 1.00 30.98 102 PRO C C 1
ATOM 5065 O O . PRO C 3 102 ? -24.304 15.015 9.747 1.00 32.99 102 PRO C O 1
ATOM 5069 N N . ILE C 3 103 ? -26.537 15.154 10.173 1.00 36.03 103 ILE C N 1
ATOM 5070 C CA . ILE C 3 103 ? -26.725 13.697 10.090 1.00 37.81 103 ILE C CA 1
ATOM 5071 C C . ILE C 3 103 ? -27.447 13.277 8.835 1.00 36.20 103 ILE C C 1
ATOM 5072 O O . ILE C 3 103 ? -27.763 12.080 8.679 1.00 34.59 103 ILE C O 1
ATOM 5077 N N . ASN C 3 104 ? -27.795 14.211 7.970 1.00 34.60 104 ASN C N 1
ATOM 5078 C CA . ASN C 3 104 ? -28.395 13.894 6.688 1.00 38.56 104 ASN C CA 1
ATOM 5079 C C . ASN C 3 104 ? -27.833 14.903 5.713 1.00 37.96 104 ASN C C 1
ATOM 5080 O O . ASN C 3 104 ? -27.401 15.993 6.105 1.00 32.74 104 ASN C O 1
ATOM 5085 N N . GLY C 3 105 ? -27.789 14.506 4.450 1.00 33.70 105 GLY C N 1
ATOM 5086 C CA . GLY C 3 105 ? -27.527 15.437 3.384 1.00 33.44 105 GLY C CA 1
ATOM 5087 C C . GLY C 3 105 ? -26.043 15.550 3.141 1.00 34.12 105 GLY C C 1
ATOM 5088 O O . GLY C 3 105 ? -25.243 14.787 3.706 1.00 31.10 105 GLY C O 1
ATOM 5089 N N . PRO C 3 106 ? -25.647 16.486 2.285 1.00 37.72 106 PRO C N 1
ATOM 5090 C CA . PRO C 3 106 ? -24.220 16.628 1.969 1.00 39.12 106 PRO C CA 1
ATOM 5091 C C . PRO C 3 106 ? -23.425 17.061 3.168 1.00 28.43 106 PRO C C 1
ATOM 5092 O O . PRO C 3 106 ? -23.910 17.765 4.076 1.00 32.55 106 PRO C O 1
ATOM 5096 N N . TYR C 3 107 ? -22.171 16.616 3.184 1.00 31.64 107 TYR C N 1
ATOM 5097 C CA . TYR C 3 107 ? -21.286 16.945 4.279 1.00 31.53 107 TYR C CA 1
ATOM 5098 C C . TYR C 3 107 ? -21.076 18.447 4.337 1.00 30.16 107 TYR C C 1
ATOM 5099 O O . TYR C 3 107 ? -20.896 19.115 3.317 1.00 34.33 107 TYR C O 1
ATOM 5108 N N . TYR C 3 108 ? -21.101 18.990 5.540 1.00 30.98 108 TYR C N 1
ATOM 5109 C CA . TYR C 3 108 ? -20.442 20.270 5.769 1.00 34.25 108 TYR C CA 1
ATOM 5110 C C . TYR C 3 108 ? -20.094 20.352 7.241 1.00 34.62 108 TYR C C 1
ATOM 5111 O O . TYR C 3 108 ? -20.513 19.516 8.045 1.00 45.78 108 TYR C O 1
ATOM 5120 N N . THR C 3 109 ? -19.330 21.375 7.576 1.00 32.55 109 THR C N 1
ATOM 5121 C CA . THR C 3 109 ? -19.020 21.671 8.968 1.00 32.73 109 THR C CA 1
ATOM 5122 C C . THR C 3 109 ? -19.320 23.133 9.247 1.00 33.15 109 THR C C 1
ATOM 5123 O O . THR C 3 109 ? -18.819 24.010 8.551 1.00 36.43 109 THR C O 1
ATOM 5127 N N . THR C 3 110 ? -20.129 23.400 10.262 1.00 27.06 110 THR C N 1
ATOM 5128 C CA . THR C 3 110 ? -20.217 24.742 10.831 1.00 32.85 110 THR C CA 1
ATOM 5129 C C . THR C 3 110 ? -19.129 24.841 11.882 1.00 29.69 110 THR C C 1
ATOM 5130 O O . THR C 3 110 ? -19.111 24.042 12.826 1.00 30.95 110 THR C O 1
ATOM 5134 N N . ALA C 3 111 ? -18.244 25.819 11.735 1.00 28.12 111 ALA C N 1
ATOM 5135 C CA . ALA C 3 111 ? -17.116 26.002 12.641 1.00 28.96 111 ALA C CA 1
ATOM 5136 C C . ALA C 3 111 ? -17.238 27.302 13.446 1.00 29.42 111 ALA C C 1
ATOM 5137 O O . ALA C 3 111 ? -17.633 28.352 12.918 1.00 31.01 111 ALA C O 1
ATOM 5139 N N . TYR C 3 112 ? -16.842 27.231 14.720 1.00 26.19 112 TYR C N 1
ATOM 5140 C CA . TYR C 3 112 ? -16.733 28.383 15.604 1.00 26.00 112 TYR C CA 1
ATOM 5141 C C . TYR C 3 112 ? -15.299 28.456 16.100 1.00 24.35 112 TYR C C 1
ATOM 5142 O O . TYR C 3 112 ? -14.685 27.412 16.339 1.00 26.26 112 TYR C O 1
ATOM 5151 N N . TRP C 3 113 ? -14.785 29.686 16.241 1.00 27.65 113 TRP C N 1
ATOM 5152 C CA . TRP C 3 113 ? -13.452 29.975 16.766 1.00 26.38 113 TRP C CA 1
ATOM 5153 C C . TRP C 3 113 ? -13.514 31.074 17.829 1.00 32.08 113 TRP C C 1
ATOM 5154 O O . TRP C 3 113 ? -14.254 32.058 17.699 1.00 31.80 113 TRP C O 1
ATOM 5165 N N . GLY C 3 114 ? -12.693 30.940 18.865 1.00 29.90 114 GLY C N 1
ATOM 5166 C CA . GLY C 3 114 ? -12.471 32.057 19.770 1.00 35.48 114 GLY C CA 1
ATOM 5167 C C . GLY C 3 114 ? -11.456 33.039 19.204 1.00 34.03 114 GLY C C 1
ATOM 5168 O O . GLY C 3 114 ? -10.885 32.832 18.136 1.00 34.39 114 GLY C O 1
ATOM 5169 N N . GLN C 3 115 ? -11.205 34.114 19.957 1.00 37.81 115 GLN C N 1
ATOM 5170 C CA . GLN C 3 115 ? -10.250 35.130 19.523 1.00 36.12 115 GLN C CA 1
ATOM 5171 C C . GLN C 3 115 ? -8.806 34.743 19.791 1.00 34.87 115 GLN C C 1
ATOM 5172 O O . GLN C 3 115 ? -7.906 35.380 19.234 1.00 40.90 115 GLN C O 1
ATOM 5178 N N . GLY C 3 116 ? -8.571 33.739 20.628 1.00 31.28 116 GLY C N 1
ATOM 5179 C CA . GLY C 3 116 ? -7.256 33.194 20.882 1.00 32.31 116 GLY C CA 1
ATOM 5180 C C . GLY C 3 116 ? -6.603 33.791 22.129 1.00 29.18 116 GLY C C 1
ATOM 5181 O O . GLY C 3 116 ? -6.926 34.907 22.593 1.00 35.46 116 GLY C O 1
ATOM 5182 N N . THR C 3 117 ? -5.626 33.056 22.666 1.00 33.68 117 THR C N 1
ATOM 5183 C CA . THR C 3 117 ? -4.888 33.498 23.842 1.00 37.00 117 THR C CA 1
ATOM 5184 C C . THR C 3 117 ? -3.395 33.226 23.615 1.00 35.41 117 THR C C 1
ATOM 5185 O O . THR C 3 117 ? -3.012 32.157 23.127 1.00 37.99 117 THR C O 1
ATOM 5189 N N . GLN C 3 118 ? -2.552 34.201 23.948 1.00 35.47 118 GLN C N 1
ATOM 5190 C CA . GLN C 3 118 ? -1.113 34.076 23.706 1.00 32.72 118 GLN C CA 1
ATOM 5191 C C . GLN C 3 118 ? -0.447 33.250 24.808 1.00 28.05 118 GLN C C 1
ATOM 5192 O O . GLN C 3 118 ? -0.642 33.521 25.987 1.00 39.33 118 GLN C O 1
ATOM 5198 N N . VAL C 3 119 ? 0.328 32.240 24.418 1.00 29.30 119 VAL C N 1
ATOM 5199 C CA . VAL C 3 119 ? 1.216 31.488 25.306 1.00 30.01 119 VAL C CA 1
ATOM 5200 C C . VAL C 3 119 ? 2.656 31.731 24.843 1.00 31.54 119 VAL C C 1
ATOM 5201 O O . VAL C 3 119 ? 2.983 31.477 23.672 1.00 35.37 119 VAL C O 1
ATOM 5205 N N . THR C 3 120 ? 3.515 32.194 25.762 1.00 35.23 120 THR C N 1
ATOM 5206 C CA . THR C 3 120 ? 4.937 32.410 25.491 1.00 35.61 120 THR C CA 1
ATOM 5207 C C . THR C 3 120 ? 5.741 31.591 26.490 1.00 36.96 120 THR C C 1
ATOM 5208 O O . THR C 3 120 ? 5.570 31.756 27.697 1.00 40.73 120 THR C O 1
ATOM 5212 N N . VAL C 3 121 ? 6.621 30.723 25.998 1.00 33.47 121 VAL C N 1
ATOM 5213 C CA . VAL C 3 121 ? 7.453 29.868 26.844 1.00 35.41 121 VAL C CA 1
ATOM 5214 C C . VAL C 3 121 ? 8.891 30.361 26.741 1.00 37.50 121 VAL C C 1
ATOM 5215 O O . VAL C 3 121 ? 9.510 30.272 25.667 1.00 39.80 121 VAL C O 1
ATOM 5219 N N . SER C 3 122 ? 9.433 30.850 27.859 1.00 42.83 122 SER C N 1
ATOM 5220 C CA . SER C 3 122 ? 10.800 31.355 27.901 1.00 48.23 122 SER C CA 1
ATOM 5221 C C . SER C 3 122 ? 11.803 30.211 27.999 1.00 54.32 122 SER C C 1
ATOM 5222 O O . SER C 3 122 ? 11.548 29.190 28.642 1.00 61.04 122 SER C O 1
ATOM 5225 N N . SER C 3 123 ? 12.974 30.414 27.393 1.00 58.64 123 SER C N 1
ATOM 5226 C CA . SER C 3 123 ? 13.986 29.358 27.274 1.00 62.75 123 SER C CA 1
ATOM 5227 C C . SER C 3 123 ? 14.640 28.953 28.602 1.00 58.44 123 SER C C 1
ATOM 5228 O O . SER C 3 123 ? 14.799 29.769 29.510 1.00 69.37 123 SER C O 1
#

CATH classification: 3.40.50.12190

Secondary structure (DSSP, 8-state):
---HHHHHHHHHHH--S-HHHHHHHHHHHHHHHT-SS-SS-EEEEEEE-TTSSHHHHHHHHHHHHSTTGGGSTTEEEEEHHHHS--GGGHHHHHHHHHHHHHHHHHH-TT-EEEEETGGGS-HHHHHHHHHHHSS-S-BTTB--TT-EEEEEE-TTHHHHHHHHHHHHHTT--GGG--HHHHHHHTTTTTTSHHHHHHTB-SSSSSBS-SEEEEEPPPBHHHHHHHHHHHHHHTTPPP-HHHHHHHHHHS-EESTTT--EETTTTTTTGGGGGGT--/------GGG---SSHHHHHHHHHHHHHHHHS-S--HHHHHHHHHHHHHHHT-SS-SS-EEEEEEE-GGGHHHHHHHHHHHHHHHTTTSS---EEEE-TT-TTS-HHHHHHHHHHHHHHHHHTT--EEEEE-GGGS-GGGGGHHHHHH-TTT-S-TT-EEEEEEE-SSS---TT--HHHHHHHHHHHHHHHHS-S-----TTS--HHHHHHHHHHH-S-EEE-PPPHHHHHH----/----EEEE--EEEETT--EEEEEEESS--TT-SEEEEEEE-TTS--EEEEEEETT--EEE-GGGTTTEEEEEEGGGTEEEEEE-S--GGG-EEEEEEEEE--SSSS---EEEE---EEEEEE-

Nearest PDB structures (foldseek):
  5j1t-assembly1_B  TM=1.003E+00  e=1.688E-48  Homo sapiens
  4tvs-assembly2_B  TM=9.552E-01  e=3.192E-29  Homo sapiens
  4ciu-assembly1_A  TM=5.410E-01  e=4.815E-03  Escherichia coli
  2ce7-assembly2_D  TM=5.221E-01  e=8.958E-03  Thermotoga maritima
  7k57-assembly1_A  TM=4.198E-01  e=1.222E-02  Homo sapiens

InterPro domains:
  IPR010448 Torsin [PF06309] (44-169)
  IPR010448 Torsin [PTHR10760] (34-330)
  IPR017378 Torsin 1/2 [PIRSF038079] (7-330)
  IPR027417 P-loop containing nucleoside triphosphate hydrolase [G3DSA:3.40.50.300] (47-271)
  IPR027417 P-loop containing nucleoside triphosphate hydrolase [SSF52540] (59-317)
  IPR049337 Torsin-1A, C-terminal domain [PF21376] (272-329)

Organism: Homo sapiens (NCBI:txid9606)

Sequence (635 aa):
SLSREALQKDLDDNLFGQHLAKKIILNAVFGFINNPKPKKPLTLSLHHGWTGTGKNFVVSKIIAENIYEGGLNSDYVHLFVATLHFPHASNITLLYKDQLQLWIRGNVSSACARSIFIFDQMMDKMHAGLIDAIKPFLDYYDLVDGVSYQKAMFIFLSNAGAERRITDVALDFWRSGKQREDIKLKDIEHALSSVSVFNNKNSGFWHSSLIDRNLIIDYFFVPFLPLEYKHLLKMCCIRVEMQSRGYEIDEDIVSRVAEEMTFFPKEERVVFSDKGCCCKTVFTKLDYYYDNSYYSSPAQQVPKNPALEAFLAQFSQLEDKFPGQSSFLWQRGRKFLQKHLNASNNPTEPATIIIFTAAREGRETLKCLSSHHVADAYTSSSQKVSPIQIDGAGRTWQDSDTVKLLVDLELSYGFENGQKAAVVHHFESFPAGSTLIFYKYCDHENAAFKDVALVLTVLLEEETLEASVGPRETEEKVRDLLWAKFTNSDTPPTTSSFFNNHHMMDSDKLSGLWSRISHLVLPVQPVSSIEEQGCLFMQVQLVETGGGLVQAGGSLRLSCAASGNIFFSFNVMGWYRQAPGKQRELVAAITSSGDTTTYADSVQGRFTISRDNAKNAVYLQMNSLTPEDTAVYFCNARRRNPINGPYYTTAYWGQGTQVTVSS

Radius of gyration: 26.23 Å; Cα contacts (8 Å, |Δi|>4): 1323; chains: 3; bounding box: 75×75×63 Å

B-factor: mean 33.01, std 12.07, range [15.85, 96.7]

GO terms:
  GO:0005515 protein binding (F, IPI)
  GO:0005783 endoplasmic reticulum (C, IDA)
  GO:0005788 endoplasmic reticulum lumen (C, IDA)
  GO:0042802 identical protein binding (F, IPI)
  GO:0005789 endoplasmic reticulum membrane (C, IDA)
  GO:0008021 synaptic vesicle (C, IDA)
  GO:0016020 membrane (C, IDA)
  GO:0016887 ATP hydrolysis activity (F, IDA)
  GO:0051584 regulation of dopamine uptake involved in synaptic transmission (P, IDA)
  GO:0006457 protein folding (P, IDA)
  GO:0140662 ATP-dependent protein folding chaperone (F, IDA)
  GO:0031965 nuclear membrane (C, EXP)
  GO:0005788 endoplasmic reticulum lumen (C, EXP)
  GO:0034504 protein localization to nucleus (P, IMP)
  GO:0045104 intermediate filament cytoskeleton organization (P, IMP)
  GO:0042802 identical protein binding (F, IMP)
  GO:1900244 positive regulation of synaptic vesicle endocytosis (P, IMP)
  GO:0031175 neuron projection development (P, IMP)
  GO:0048489 synaptic vesicle transport (P, IMP)
  GO:0048499 synaptic vesicle membrane organization (P, IMP)